Protein AF-A0A9D5S0S7-F1 (afdb_monomer)

pLDDT: mean 71.5, std 26.39, range [20.27, 96.75]

Nearest PDB structures (foldseek):
  1o3x-assembly1_A  TM=6.660E-01  e=2.056E+00  Homo sapiens
  2cmr-assembly1_A  TM=5.530E-01  e=5.970E+00  Human immunodeficiency virus 1
  6xxv-assembly2_F  TM=3.247E-01  e=1.944E+00  Homo sapiens

Sequence (484 aa):
MIEKGNLSEFNKANFRDISECIDPEITAILSKNSNLFPKIYLLLTETTKFYTENFADLQSHIKREKRLVIFETPSRVSMTHEYTIEGANDLSQGFHFLFNTRERLSWLKISLEDKRVSIASRAKVVDFLSCKLGEELNKLSSLLDTSEKDLASRLYDLSDGKPCFVEYNQKEYKGQQSLLLSITFFDSIRNKAKLRNKGWWTPLQEKEITYNYSTISGNANAWVYFKAPANFILSATPNADEGKYEISPSNDDEITSIVITPKGDKLSVDFNIYINVPNALKVWYNMMLYLSYAGVLWGILLVGFKTKVSISDNMIETFNNCSYAIIAALIATRGWLMSEEQVMKKISNRYTTIICILISLIIYLSFACYKSSKTATTTEVVNQEYFICNDTIIDDTHNNVNIFIDDTLDLQDSINPTASCSLQVPIATSQQSPVQGQSDIPSGSVTKDMYLDVNGNQKCSDFGNSECSIFGIKTTVLFASAVQ

Secondary structure (DSSP, 8-state):
-EEEEE----S------GGG-S-HHHHHHHHHHGGG-HHHHHHHHSHHHHHHHHS-HHHHTEEEEEEEEEEEETTEEEEEEEEEEE-GGGSPSEEEEEEEESS--EEEEEEETTEEPPB--HHHHHHHHHHHHTHHHHHHHHHTT--HHHHHHHHHHHSSSEEEEEEE-TTTSTT-SEEEEEEEEEEE-EEEEE-TTS-TT----EEEEEEEEE-SSTT-EEEEEEEPPTT-EEEEEEES-TTSEEEE--SSTTEEEEEE--TTS--EEEEEEEEE--HHHHHHHHHHHHHHHHHHHHHHHHHHHHTTSPPPHHHHHHHHHHHHHHHHHHHHHHHHHGGGTTTSHHHHHHHHHHHHHHHHHHHHHHHHHHHHHHHHTTTSTTS-----------------------------------------------------------------------------------------------------

Mean predicted aligned error: 16.76 Å

Radius of gyration: 38.21 Å; Cα contacts (8 Å, |Δi|>4): 663; chains: 1; bounding box: 104×78×120 Å

Structure (mmCIF, N/CA/C/O backbone):
data_AF-A0A9D5S0S7-F1
#
_entry.id   AF-A0A9D5S0S7-F1
#
loop_
_atom_site.group_PDB
_atom_site.id
_atom_site.type_symbol
_atom_site.label_atom_id
_atom_site.label_alt_id
_atom_site.label_comp_id
_atom_site.label_asym_id
_atom_site.label_entity_id
_atom_site.label_seq_id
_atom_site.pdbx_PDB_ins_code
_atom_site.Cartn_x
_atom_site.Cartn_y
_atom_site.Cartn_z
_atom_site.occupancy
_atom_site.B_iso_or_equiv
_atom_site.auth_seq_id
_atom_site.auth_comp_id
_atom_site.auth_asym_id
_atom_site.auth_atom_id
_atom_site.pdbx_PDB_model_num
ATOM 1 N N . MET A 1 1 ? 15.904 -6.647 -15.724 1.00 59.50 1 MET A N 1
ATOM 2 C CA . MET A 1 1 ? 16.239 -6.688 -14.275 1.00 59.50 1 MET A CA 1
ATOM 3 C C . MET A 1 1 ? 14.937 -6.493 -13.511 1.00 59.50 1 MET A C 1
ATOM 5 O O . MET A 1 1 ? 14.204 -5.609 -13.919 1.00 59.50 1 MET A O 1
ATOM 9 N N . ILE A 1 2 ? 14.622 -7.297 -12.487 1.00 67.31 2 ILE A N 1
ATOM 10 C CA . ILE A 1 2 ? 13.387 -7.110 -11.696 1.00 67.31 2 ILE A CA 1
ATOM 11 C C . ILE A 1 2 ? 13.730 -6.413 -10.378 1.00 67.31 2 ILE A C 1
ATOM 13 O O . ILE A 1 2 ? 14.637 -6.846 -9.659 1.00 67.31 2 ILE A O 1
ATOM 17 N N . GLU A 1 3 ? 13.023 -5.327 -10.085 1.00 71.31 3 GLU A N 1
ATOM 18 C CA . GLU A 1 3 ? 12.978 -4.708 -8.762 1.00 71.31 3 GLU A CA 1
ATOM 19 C C . GLU A 1 3 ? 11.750 -5.233 -8.014 1.00 71.31 3 GLU A C 1
ATOM 21 O O . GLU A 1 3 ? 10.622 -5.057 -8.474 1.00 71.31 3 GLU A O 1
ATOM 26 N N . LYS A 1 4 ? 11.986 -5.893 -6.878 1.00 79.00 4 LYS A N 1
ATOM 27 C CA . LYS A 1 4 ? 10.931 -6.321 -5.963 1.00 79.00 4 LYS A CA 1
ATOM 28 C C . LYS A 1 4 ? 10.600 -5.204 -4.994 1.00 79.00 4 LYS A C 1
ATOM 30 O O . LYS A 1 4 ? 11.515 -4.546 -4.505 1.00 79.00 4 LYS A O 1
ATOM 35 N N . GLY A 1 5 ? 9.327 -5.040 -4.678 1.00 77.31 5 GLY A N 1
ATOM 36 C CA . GLY A 1 5 ? 8.890 -4.215 -3.562 1.00 77.31 5 GLY A CA 1
ATOM 37 C C . GLY A 1 5 ? 7.524 -4.638 -3.048 1.00 77.31 5 GLY A C 1
ATOM 38 O O . GLY A 1 5 ? 6.921 -5.576 -3.562 1.00 77.31 5 GLY A O 1
ATOM 39 N N . ASN A 1 6 ? 7.039 -3.950 -2.025 1.00 81.50 6 ASN A N 1
ATOM 40 C CA . ASN A 1 6 ? 5.738 -4.219 -1.424 1.00 81.50 6 ASN A CA 1
ATOM 41 C C . ASN A 1 6 ? 4.920 -2.935 -1.266 1.00 81.50 6 ASN A C 1
ATOM 43 O O . ASN A 1 6 ? 5.477 -1.843 -1.108 1.00 81.50 6 ASN A O 1
ATOM 47 N N . LEU A 1 7 ? 3.600 -3.091 -1.327 1.00 82.38 7 LEU A N 1
ATOM 48 C CA . LEU A 1 7 ? 2.639 -2.069 -0.918 1.00 82.38 7 LEU A CA 1
ATOM 49 C C . LEU A 1 7 ? 2.382 -2.171 0.590 1.00 82.38 7 LEU A C 1
ATOM 51 O O . LEU A 1 7 ? 2.685 -3.187 1.220 1.00 82.38 7 LEU A O 1
ATOM 55 N N . SER A 1 8 ? 1.856 -1.090 1.154 1.00 75.44 8 SER A N 1
ATOM 56 C CA . SER A 1 8 ? 1.480 -0.973 2.557 1.00 75.44 8 SER A CA 1
ATOM 57 C C . SER A 1 8 ? 0.413 -2.000 2.913 1.00 75.44 8 SER A C 1
ATOM 59 O O . SER A 1 8 ? -0.539 -2.231 2.164 1.00 75.44 8 SER A O 1
ATOM 61 N N . GLU A 1 9 ? 0.550 -2.588 4.094 1.00 75.00 9 GLU A N 1
ATOM 62 C CA . GLU A 1 9 ? -0.414 -3.550 4.611 1.00 75.00 9 GLU A CA 1
ATOM 63 C C . GLU A 1 9 ? -1.603 -2.800 5.218 1.00 75.00 9 GLU A C 1
ATOM 65 O O . GLU A 1 9 ? -1.476 -2.105 6.229 1.00 75.00 9 GLU A O 1
ATOM 70 N N . PHE A 1 10 ? -2.772 -2.923 4.591 1.00 77.88 10 PHE A N 1
ATOM 71 C CA . PHE A 1 10 ? -3.992 -2.278 5.064 1.00 77.88 10 PHE A CA 1
ATOM 72 C C . PHE A 1 10 ? -4.823 -3.260 5.888 1.00 77.88 10 PHE A C 1
ATOM 74 O O . PHE A 1 10 ? -5.217 -4.308 5.385 1.00 77.88 10 PHE A O 1
ATOM 81 N N . ASN A 1 11 ? -5.107 -2.903 7.144 1.00 77.44 11 ASN A N 1
ATOM 82 C CA . ASN A 1 11 ? -5.937 -3.691 8.062 1.00 77.44 11 ASN A CA 1
ATOM 83 C C . ASN A 1 11 ? -5.460 -5.139 8.297 1.00 77.44 11 ASN A C 1
ATOM 85 O O . ASN A 1 11 ? -6.260 -6.022 8.603 1.00 77.44 11 ASN A O 1
ATOM 89 N N . LYS A 1 12 ? -4.153 -5.397 8.180 1.00 78.38 12 LYS A N 1
ATOM 90 C CA . LYS A 1 12 ? -3.603 -6.739 8.379 1.00 78.38 12 LYS A CA 1
ATOM 91 C C . LYS A 1 12 ? -3.699 -7.165 9.846 1.00 78.38 12 LYS A C 1
ATOM 93 O O . LYS A 1 12 ? -3.341 -6.414 10.763 1.00 78.38 12 LYS A O 1
ATOM 98 N N . ALA A 1 13 ? -4.167 -8.391 10.061 1.00 77.19 13 ALA A N 1
ATOM 99 C CA . ALA A 1 13 ? -4.050 -9.070 11.342 1.00 77.19 13 ALA A CA 1
ATOM 100 C C . ALA A 1 13 ? -2.616 -9.584 11.493 1.00 77.19 13 ALA A C 1
ATOM 102 O O . ALA A 1 13 ? -2.104 -10.295 10.631 1.00 77.19 13 ALA A O 1
ATOM 103 N N . ASN A 1 14 ? -1.960 -9.202 12.578 1.00 80.75 14 ASN A N 1
ATOM 104 C CA . ASN A 1 14 ? -0.631 -9.687 12.893 1.00 80.75 14 ASN A CA 1
ATOM 105 C C . ASN A 1 14 ? -0.522 -9.886 14.396 1.00 80.75 14 ASN A C 1
ATOM 107 O O . ASN A 1 14 ? -1.071 -9.102 15.172 1.00 80.75 14 ASN A O 1
ATOM 111 N N . PHE A 1 15 ? 0.189 -10.946 14.752 1.00 87.00 15 PHE A N 1
ATOM 112 C CA . PHE A 1 15 ? 0.494 -11.299 16.119 1.00 87.00 15 PHE A CA 1
ATOM 113 C C . PHE A 1 15 ? 1.856 -10.711 16.483 1.00 87.00 15 PHE A C 1
ATOM 115 O O . PHE A 1 15 ? 2.832 -10.890 15.755 1.00 87.00 15 PHE A O 1
ATOM 122 N N . ARG A 1 16 ? 1.903 -9.995 17.600 1.00 88.75 16 ARG A N 1
ATOM 123 C CA . ARG A 1 16 ? 3.126 -9.531 18.244 1.00 88.75 16 ARG A CA 1
ATOM 124 C C . ARG A 1 16 ? 3.270 -10.262 19.568 1.00 88.75 16 ARG A C 1
ATOM 126 O O . ARG A 1 16 ? 2.303 -10.333 20.327 1.00 88.75 16 ARG A O 1
ATOM 133 N N . ASP A 1 17 ? 4.464 -10.761 19.868 1.00 87.38 17 ASP A N 1
ATOM 134 C CA . ASP A 1 17 ? 4.738 -11.273 21.207 1.00 87.38 17 ASP A CA 1
ATOM 135 C C . ASP A 1 17 ? 4.628 -10.123 22.226 1.00 87.38 17 ASP A C 1
ATOM 137 O O . ASP A 1 17 ? 4.998 -8.973 21.958 1.00 87.38 17 ASP A O 1
ATOM 141 N N . ILE A 1 18 ? 4.099 -10.417 23.412 1.00 88.62 18 ILE A N 1
ATOM 142 C CA . ILE A 1 18 ? 3.978 -9.423 24.480 1.00 88.62 18 ILE A CA 1
ATOM 143 C C . ILE A 1 18 ? 5.349 -8.900 24.930 1.00 88.62 18 ILE A C 1
ATOM 145 O O . ILE A 1 18 ? 5.451 -7.748 25.338 1.00 88.62 18 ILE A O 1
ATOM 149 N N . SER A 1 19 ? 6.402 -9.712 24.805 1.00 86.81 19 SER A N 1
ATOM 150 C CA . SER A 1 19 ? 7.788 -9.340 25.115 1.00 86.81 19 SER A CA 1
ATOM 151 C C . SER A 1 19 ? 8.357 -8.246 24.208 1.00 86.81 19 SER A C 1
ATOM 153 O O . SER A 1 19 ? 9.291 -7.555 24.606 1.00 86.81 19 SER A O 1
ATOM 155 N N . GLU A 1 20 ? 7.778 -8.034 23.024 1.00 85.50 20 GLU A N 1
ATOM 156 C CA . GLU A 1 20 ? 8.145 -6.935 22.123 1.00 85.50 20 GLU A CA 1
ATOM 157 C C . GLU A 1 20 ? 7.491 -5.600 22.525 1.00 85.50 20 GLU A C 1
ATOM 159 O O . GLU A 1 20 ? 7.735 -4.562 21.906 1.00 85.50 20 GLU A O 1
ATOM 164 N N . CYS A 1 21 ? 6.633 -5.597 23.551 1.00 85.19 21 CYS A N 1
ATOM 165 C CA . CYS A 1 21 ? 6.070 -4.371 24.092 1.00 85.19 21 CYS A CA 1
ATOM 166 C C . CYS A 1 21 ? 7.159 -3.553 24.796 1.00 85.19 21 CYS A C 1
ATOM 168 O O . CYS A 1 21 ? 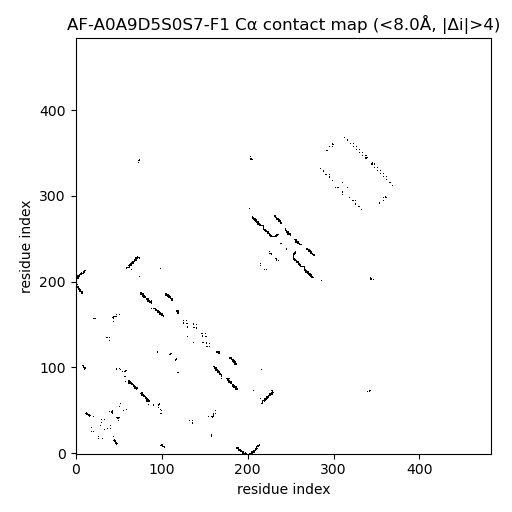7.868 -4.046 25.668 1.00 85.19 21 CYS A O 1
ATOM 170 N N . ILE A 1 22 ? 7.256 -2.268 24.446 1.00 87.19 22 ILE A N 1
ATOM 171 C CA . ILE A 1 22 ? 8.286 -1.349 24.965 1.00 87.19 22 ILE A CA 1
ATOM 172 C C . ILE A 1 22 ? 8.117 -1.095 26.475 1.00 87.19 22 ILE A C 1
ATOM 174 O O . ILE A 1 22 ? 9.035 -0.618 27.134 1.00 87.19 22 ILE A O 1
ATOM 178 N N . ASP A 1 23 ? 6.954 -1.425 27.035 1.00 89.12 23 ASP A N 1
ATOM 179 C CA . ASP A 1 23 ? 6.603 -1.144 28.418 1.00 89.12 23 ASP A CA 1
ATOM 180 C C . ASP A 1 23 ? 6.922 -2.313 29.368 1.00 89.12 23 ASP A C 1
ATOM 182 O O . ASP A 1 23 ? 6.175 -3.299 29.397 1.00 89.12 23 ASP A O 1
ATOM 186 N N . PRO A 1 24 ? 7.999 -2.240 30.172 1.00 88.25 24 PRO A N 1
ATOM 187 C CA . PRO A 1 24 ? 8.446 -3.374 30.975 1.00 88.25 24 PRO A CA 1
ATOM 188 C C . PRO A 1 24 ? 7.495 -3.701 32.134 1.00 88.25 24 PRO A C 1
ATOM 190 O O . PRO A 1 24 ? 7.369 -4.868 32.500 1.00 88.25 24 PRO A O 1
ATOM 193 N N . GLU A 1 25 ? 6.803 -2.707 32.697 1.00 91.44 25 GLU A N 1
ATOM 194 C CA . GLU A 1 25 ? 5.888 -2.897 33.830 1.00 91.44 25 GLU A CA 1
ATOM 195 C C . GLU A 1 25 ? 4.637 -3.657 33.391 1.00 91.44 25 GLU A C 1
ATOM 197 O O . GLU A 1 25 ? 4.288 -4.692 33.965 1.00 91.44 25 GLU A O 1
ATOM 202 N N . ILE A 1 26 ? 4.001 -3.183 32.315 1.00 90.94 26 ILE A N 1
ATOM 203 C CA . ILE A 1 26 ? 2.818 -3.828 31.740 1.00 90.94 26 ILE A CA 1
ATOM 204 C C . ILE A 1 26 ? 3.185 -5.232 31.244 1.00 90.94 26 ILE A C 1
ATOM 206 O O . ILE A 1 26 ? 2.457 -6.192 31.500 1.00 90.94 26 ILE A O 1
ATOM 210 N N . THR A 1 27 ? 4.348 -5.385 30.606 1.00 90.81 27 THR A N 1
ATOM 211 C CA . THR A 1 27 ? 4.829 -6.684 30.112 1.00 90.81 27 THR A CA 1
ATOM 212 C C . THR A 1 27 ? 5.068 -7.679 31.249 1.00 90.81 27 THR A C 1
ATOM 214 O O . THR A 1 27 ? 4.672 -8.843 31.146 1.00 90.81 27 THR A O 1
ATOM 217 N N . ALA A 1 28 ? 5.660 -7.247 32.366 1.00 90.69 28 ALA A N 1
ATOM 218 C CA . ALA A 1 28 ? 5.905 -8.110 33.521 1.00 90.69 28 ALA A CA 1
ATOM 219 C C . ALA A 1 28 ? 4.604 -8.617 34.168 1.00 90.69 28 ALA A C 1
ATOM 221 O O . ALA A 1 28 ? 4.539 -9.772 34.597 1.00 90.69 28 ALA A O 1
ATOM 222 N N . ILE A 1 29 ? 3.561 -7.782 34.215 1.00 90.69 29 ILE A N 1
ATOM 223 C CA . ILE A 1 29 ? 2.251 -8.168 34.756 1.00 90.69 29 ILE A CA 1
ATOM 224 C C . ILE A 1 29 ? 1.528 -9.109 33.788 1.00 90.69 29 ILE A C 1
ATOM 226 O O . ILE A 1 29 ? 1.066 -10.174 34.204 1.00 90.69 29 ILE A O 1
ATOM 230 N N . LEU A 1 30 ? 1.452 -8.748 32.504 1.00 90.75 30 LEU A N 1
ATOM 231 C CA . LEU A 1 30 ? 0.695 -9.499 31.500 1.00 90.75 30 LEU A CA 1
ATOM 232 C C . LEU A 1 30 ? 1.333 -10.846 31.148 1.00 90.75 30 LEU A C 1
ATOM 234 O O . LEU A 1 30 ? 0.608 -11.805 30.900 1.00 90.75 30 LEU A O 1
ATOM 238 N N . SER A 1 31 ? 2.663 -10.960 31.178 1.00 87.19 31 SER A N 1
ATOM 239 C CA . SER A 1 31 ? 3.357 -12.238 30.943 1.00 87.19 31 SER A CA 1
ATOM 240 C C . SER A 1 31 ? 3.046 -13.295 32.007 1.00 87.19 31 SER A C 1
ATOM 242 O O . SER A 1 31 ? 3.026 -14.484 31.701 1.00 87.19 31 SER A O 1
ATOM 244 N N . LYS A 1 32 ? 2.765 -12.879 33.249 1.00 84.88 32 LYS A N 1
ATOM 245 C 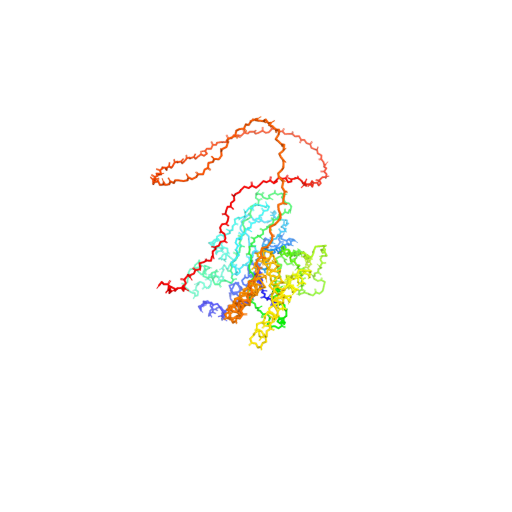CA . LYS A 1 32 ? 2.418 -13.782 34.360 1.00 84.88 32 LYS A CA 1
ATOM 246 C C . LYS A 1 32 ? 0.912 -13.985 34.532 1.00 84.88 32 LYS A C 1
ATOM 248 O O . LYS A 1 32 ? 0.503 -14.989 35.103 1.00 84.88 32 LYS A O 1
ATOM 253 N N . ASN A 1 33 ? 0.101 -13.039 34.053 1.00 85.62 33 ASN A N 1
ATOM 254 C CA . ASN A 1 33 ? -1.331 -12.958 34.346 1.00 85.62 33 ASN A CA 1
ATOM 255 C C . ASN A 1 33 ? -2.202 -12.760 33.094 1.00 85.62 33 ASN A C 1
ATOM 257 O O . ASN A 1 33 ? -3.264 -12.147 33.186 1.00 85.62 33 ASN A O 1
ATOM 261 N N . SER A 1 34 ? -1.791 -13.257 31.925 1.00 82.06 34 SER A N 1
ATOM 262 C CA . SER A 1 34 ? -2.510 -13.045 30.655 1.00 82.06 34 SER A CA 1
ATOM 263 C C . SER A 1 34 ? -3.999 -13.415 30.729 1.00 82.06 34 SER A C 1
ATOM 265 O O . SER A 1 34 ? -4.845 -12.681 30.226 1.00 82.06 34 SER A O 1
ATOM 267 N N . ASN A 1 35 ? -4.337 -14.489 31.449 1.00 87.62 35 ASN A N 1
ATOM 268 C CA . ASN A 1 35 ? -5.717 -14.948 31.646 1.00 87.62 35 ASN A CA 1
ATOM 269 C C . ASN A 1 35 ? -6.596 -13.975 32.454 1.00 87.62 35 ASN A C 1
ATOM 271 O O . ASN A 1 35 ? -7.818 -14.036 32.350 1.00 87.62 35 ASN A O 1
ATOM 275 N N . LEU A 1 36 ? -6.000 -13.099 33.272 1.00 89.81 36 LEU A N 1
ATOM 276 C CA . LEU A 1 36 ? -6.729 -12.087 34.048 1.00 89.81 36 LEU A CA 1
ATOM 277 C C . LEU A 1 36 ? -7.018 -10.819 33.235 1.00 89.81 36 LEU A C 1
ATOM 279 O O . LEU A 1 36 ? -7.880 -10.035 33.629 1.00 89.81 36 LEU A O 1
ATOM 283 N N . PHE A 1 37 ? -6.316 -10.633 32.115 1.00 93.81 37 PHE A N 1
ATOM 284 C CA . PHE A 1 37 ? -6.395 -9.446 31.265 1.00 93.81 37 PHE A CA 1
ATOM 285 C C . PHE A 1 37 ? -6.551 -9.810 29.777 1.00 93.81 37 PHE A C 1
ATOM 287 O O . PHE A 1 37 ? -5.744 -9.367 28.953 1.00 93.81 37 PHE A O 1
ATOM 294 N N . PRO A 1 38 ? -7.535 -10.648 29.395 1.00 93.94 38 PRO A N 1
ATOM 295 C CA . PRO A 1 38 ? -7.631 -11.166 28.034 1.00 93.94 38 PRO A CA 1
ATOM 296 C C . PRO A 1 38 ? -7.827 -10.065 26.985 1.00 93.94 38 PRO A C 1
ATOM 298 O O . PRO A 1 38 ? -7.241 -10.151 25.905 1.00 93.94 38 PRO A O 1
ATOM 301 N N . LYS A 1 39 ? -8.594 -9.005 27.276 1.00 95.12 39 LYS A N 1
ATOM 302 C CA . LYS A 1 39 ? -8.806 -7.901 26.328 1.00 95.12 39 LYS A CA 1
ATOM 303 C C . LYS A 1 39 ? -7.573 -7.020 26.192 1.00 95.12 39 LYS A C 1
ATOM 305 O O . LYS A 1 39 ? -7.226 -6.652 25.072 1.00 95.12 39 LYS A O 1
ATOM 310 N N . ILE A 1 40 ? -6.909 -6.682 27.299 1.00 95.06 40 ILE A N 1
ATOM 311 C CA . ILE A 1 40 ? -5.670 -5.885 27.259 1.00 95.06 40 ILE A CA 1
ATOM 312 C C . ILE A 1 40 ? -4.558 -6.678 26.567 1.00 95.06 40 ILE A C 1
ATOM 314 O O . ILE A 1 40 ? -3.833 -6.134 25.734 1.00 95.06 40 ILE A O 1
ATOM 318 N N . TYR A 1 41 ? -4.452 -7.974 26.857 1.00 94.50 41 TYR A N 1
ATOM 319 C CA . TYR A 1 41 ? -3.506 -8.859 26.191 1.00 94.50 41 TYR A CA 1
ATOM 320 C C . TYR A 1 41 ? -3.767 -8.902 24.682 1.00 94.50 41 TYR A C 1
ATOM 322 O O . TYR A 1 41 ? -2.843 -8.686 23.898 1.00 94.50 41 TYR A O 1
ATOM 330 N N . LEU A 1 42 ? -5.025 -9.084 24.261 1.00 93.94 42 LEU A N 1
ATOM 331 C CA . LEU A 1 42 ? -5.407 -9.074 22.847 1.00 93.94 42 LEU A CA 1
ATOM 332 C C . LEU A 1 42 ? -5.135 -7.718 22.180 1.00 93.94 42 LEU A C 1
ATOM 334 O O . LEU A 1 42 ? -4.643 -7.681 21.057 1.00 93.94 42 LEU A O 1
ATOM 338 N N . LEU A 1 43 ? -5.396 -6.601 22.865 1.00 95.19 43 LEU A N 1
ATOM 339 C CA . LEU A 1 43 ? -5.087 -5.258 22.368 1.00 95.19 43 LEU A CA 1
ATOM 340 C C . LEU A 1 43 ? -3.595 -5.089 22.055 1.00 95.19 43 LEU A C 1
ATOM 342 O O . LEU A 1 43 ? -3.264 -4.443 21.063 1.00 95.19 43 LEU A O 1
ATOM 346 N N . LEU A 1 44 ? -2.704 -5.634 22.885 1.00 94.00 44 LEU A N 1
ATOM 347 C CA . LEU A 1 44 ? -1.254 -5.451 22.748 1.00 94.00 44 LEU A CA 1
ATOM 348 C C . LEU A 1 44 ? -0.568 -6.504 21.868 1.00 94.00 44 LEU A C 1
ATOM 350 O O . LEU A 1 44 ? 0.534 -6.246 21.384 1.00 94.00 44 LEU A O 1
ATOM 354 N N . THR A 1 45 ? -1.199 -7.661 21.659 1.00 92.38 45 THR A N 1
ATOM 355 C CA . THR A 1 45 ? -0.650 -8.766 20.852 1.00 92.38 45 THR A CA 1
ATOM 356 C C . THR A 1 45 ? -1.294 -8.869 19.470 1.00 92.38 45 THR A C 1
ATOM 358 O O . THR A 1 45 ? -0.592 -9.065 18.485 1.00 92.38 45 THR A O 1
ATOM 361 N N . GLU A 1 46 ? -2.609 -8.666 19.353 1.00 92.88 46 GLU A N 1
ATOM 362 C CA . GLU A 1 46 ? -3.361 -8.705 18.092 1.00 92.88 46 GLU A CA 1
ATOM 363 C C . GLU A 1 46 ? -4.295 -7.481 17.967 1.00 92.88 46 GLU A C 1
ATOM 365 O O . GLU A 1 46 ? -5.515 -7.601 17.841 1.00 92.88 46 GLU A O 1
ATOM 370 N N . THR A 1 47 ? -3.734 -6.267 17.977 1.00 92.75 47 THR A N 1
ATOM 371 C CA . THR A 1 47 ? -4.490 -4.995 18.008 1.00 92.75 47 THR A CA 1
ATOM 372 C C . THR A 1 47 ? -5.613 -4.902 16.964 1.00 92.75 47 THR A C 1
ATOM 374 O O . THR A 1 47 ? -6.741 -4.527 17.286 1.00 92.75 47 THR A O 1
ATOM 377 N N . THR A 1 48 ? -5.346 -5.272 15.706 1.00 91.00 48 THR A N 1
ATOM 378 C CA . THR A 1 48 ? -6.359 -5.244 14.632 1.00 91.00 48 THR A CA 1
ATOM 379 C C . THR A 1 48 ? -7.539 -6.169 14.943 1.00 91.00 48 THR A C 1
ATOM 381 O O . THR A 1 48 ? -8.693 -5.804 14.707 1.00 91.00 48 THR A O 1
ATOM 384 N N . LYS A 1 49 ? -7.265 -7.350 15.507 1.00 90.69 49 LYS A N 1
ATOM 385 C CA . LYS A 1 49 ? -8.283 -8.324 15.904 1.00 90.69 49 LYS A CA 1
ATOM 386 C C . LYS A 1 49 ? -9.085 -7.821 17.096 1.00 90.69 49 LYS A C 1
ATOM 388 O O . LYS A 1 49 ? -10.308 -7.858 17.028 1.00 90.69 49 LYS A O 1
ATOM 393 N N . PHE A 1 50 ? -8.424 -7.244 18.105 1.00 94.25 50 PHE A N 1
ATOM 394 C CA . PHE A 1 50 ? -9.101 -6.589 19.225 1.00 94.25 50 PHE A CA 1
ATOM 395 C C . PHE A 1 50 ? -10.151 -5.589 18.732 1.00 94.25 50 PHE A C 1
ATOM 397 O O . PHE A 1 50 ? -11.317 -5.702 19.110 1.00 94.25 50 PHE A O 1
ATOM 404 N N . TYR A 1 51 ? -9.775 -4.648 17.857 1.00 93.75 51 TYR A N 1
ATOM 405 C CA . TYR A 1 51 ? -10.726 -3.647 17.371 1.00 93.75 51 TYR A CA 1
ATOM 406 C C . TYR A 1 51 ? -11.839 -4.260 16.517 1.00 93.75 51 TYR A C 1
ATOM 408 O O . TYR A 1 51 ? -13.004 -3.913 16.688 1.00 93.75 51 TYR A O 1
ATOM 416 N N . THR A 1 52 ? -11.491 -5.213 15.654 1.00 89.56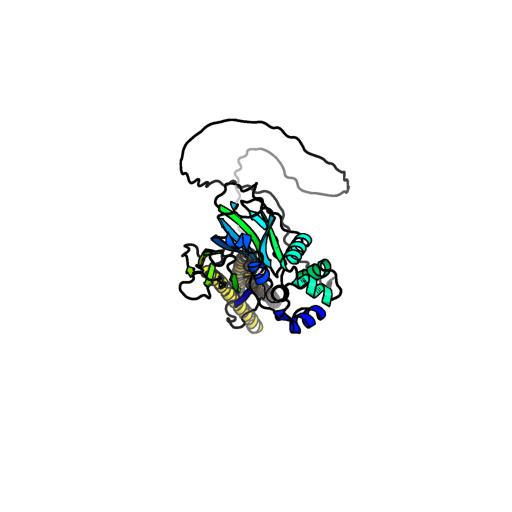 52 THR A N 1
ATOM 417 C CA . THR A 1 52 ? -12.450 -5.906 14.785 1.00 89.56 52 THR A CA 1
ATOM 418 C C . THR A 1 52 ? -13.492 -6.700 15.576 1.00 89.56 52 THR A C 1
ATOM 420 O O . THR A 1 52 ? -14.649 -6.729 15.186 1.00 89.56 52 THR A O 1
ATOM 423 N N . GLU A 1 53 ? -13.113 -7.339 16.684 1.00 90.81 53 GLU A N 1
ATOM 424 C CA . GLU A 1 53 ? -14.035 -8.131 17.512 1.00 90.81 53 GLU A CA 1
ATOM 425 C C . GLU A 1 53 ? -14.852 -7.261 18.470 1.00 90.81 53 GLU A C 1
ATOM 427 O O . GLU A 1 53 ? -16.015 -7.547 18.749 1.00 90.81 53 GLU A O 1
ATOM 432 N N . ASN A 1 54 ? -14.258 -6.183 18.985 1.00 93.38 54 ASN A N 1
ATOM 433 C CA . ASN A 1 54 ? -14.877 -5.380 20.034 1.00 93.38 54 ASN A CA 1
ATOM 434 C C . ASN A 1 54 ? -15.690 -4.186 19.514 1.00 93.38 54 ASN A C 1
ATOM 436 O O . ASN A 1 54 ? -16.516 -3.672 20.275 1.00 93.38 54 ASN A O 1
ATOM 440 N N . PHE A 1 55 ? -15.470 -3.773 18.261 1.00 93.56 55 PHE A N 1
ATOM 441 C CA . PHE A 1 55 ? -16.105 -2.627 17.599 1.00 93.56 55 PHE A CA 1
ATOM 442 C C . PHE A 1 55 ? -16.569 -2.992 16.171 1.00 93.56 55 PHE A C 1
ATOM 444 O O . PHE A 1 55 ? -16.315 -2.270 15.210 1.00 93.56 55 PHE A O 1
ATOM 451 N N . ALA A 1 56 ? -17.229 -4.143 16.016 1.00 89.25 56 ALA A N 1
ATOM 452 C CA . ALA A 1 56 ? -17.596 -4.721 14.717 1.00 89.25 56 ALA A CA 1
ATOM 453 C C . ALA A 1 56 ? -18.815 -4.072 14.026 1.00 89.25 56 ALA A C 1
ATOM 455 O O . ALA A 1 56 ? -19.181 -4.493 12.926 1.00 89.25 56 ALA A O 1
ATOM 456 N N . ASP A 1 57 ? -19.461 -3.088 14.661 1.00 90.94 57 ASP A N 1
ATOM 457 C CA . ASP A 1 57 ? -20.797 -2.603 14.288 1.00 90.94 57 ASP A CA 1
ATOM 458 C C . ASP A 1 57 ? -20.877 -2.213 12.807 1.00 90.94 57 ASP A C 1
ATOM 460 O O . ASP A 1 57 ? -21.654 -2.799 12.053 1.00 90.94 57 ASP A O 1
ATOM 464 N N . LEU A 1 58 ? -20.002 -1.320 12.339 1.00 90.88 58 LEU A N 1
ATOM 465 C CA . LEU A 1 58 ? -19.958 -0.912 10.931 1.00 90.88 58 LEU A CA 1
ATOM 466 C C . LEU A 1 58 ? -19.568 -2.057 9.990 1.00 90.88 58 LEU A C 1
ATOM 468 O O . LEU A 1 58 ? -20.157 -2.208 8.922 1.00 90.88 58 LEU A O 1
ATOM 472 N N . GLN A 1 59 ? -18.604 -2.887 10.385 1.00 88.94 59 GLN A N 1
ATOM 473 C CA . GLN A 1 59 ? -18.095 -3.965 9.535 1.00 88.94 59 GLN A CA 1
ATOM 474 C C . GLN A 1 59 ? -19.155 -5.033 9.252 1.00 88.94 59 GLN A C 1
ATOM 476 O O . GLN A 1 59 ? -19.210 -5.562 8.144 1.00 88.94 59 GLN A O 1
ATOM 481 N N . SER A 1 60 ? -20.045 -5.301 10.212 1.00 88.31 60 SER A N 1
ATOM 482 C CA . SER A 1 60 ? -21.155 -6.252 10.044 1.00 88.31 60 SER A CA 1
ATOM 483 C C . SER A 1 60 ? -22.168 -5.843 8.958 1.00 88.31 60 SER A C 1
ATOM 485 O O . SER A 1 60 ? -22.842 -6.699 8.371 1.00 88.31 60 SER A O 1
ATOM 487 N N . HIS A 1 61 ? -22.221 -4.548 8.631 1.00 89.88 61 HIS A N 1
ATOM 488 C CA . HIS A 1 61 ? -23.096 -3.976 7.607 1.00 89.88 61 HIS A CA 1
ATOM 489 C C . HIS A 1 61 ? -22.431 -3.901 6.221 1.00 89.88 61 HIS A C 1
ATOM 491 O O . HIS A 1 61 ? -23.111 -3.649 5.227 1.00 89.88 61 HIS A O 1
ATOM 497 N N . ILE A 1 62 ? -21.121 -4.154 6.114 1.00 90.00 62 ILE A N 1
ATOM 498 C CA . ILE A 1 62 ? -20.406 -4.175 4.831 1.00 90.00 62 ILE A CA 1
ATOM 499 C C . ILE A 1 62 ? -20.714 -5.487 4.101 1.00 90.00 62 ILE A C 1
ATOM 501 O O . ILE A 1 62 ? -20.360 -6.574 4.569 1.00 90.00 62 ILE A O 1
ATOM 505 N N . LYS A 1 63 ? -21.356 -5.383 2.932 1.00 88.56 63 LYS A N 1
ATOM 506 C CA . LYS A 1 63 ? -21.743 -6.536 2.094 1.00 88.56 63 LYS A CA 1
ATOM 507 C C . LYS A 1 63 ? -20.873 -6.724 0.860 1.00 88.56 63 LYS A C 1
ATOM 509 O O . LYS A 1 63 ? -20.753 -7.841 0.359 1.00 88.56 63 LYS A O 1
ATOM 514 N N . ARG A 1 64 ? -20.281 -5.641 0.358 1.00 89.19 64 ARG A N 1
ATOM 515 C CA . ARG A 1 64 ? -19.417 -5.649 -0.827 1.00 89.19 64 ARG A CA 1
ATOM 516 C C . ARG A 1 64 ? -18.187 -4.802 -0.566 1.00 89.19 64 ARG A C 1
ATOM 518 O O . ARG A 1 64 ? -18.303 -3.715 -0.001 1.00 89.19 64 ARG A O 1
ATOM 525 N N . GLU A 1 65 ? -17.040 -5.291 -1.014 1.00 91.25 65 GLU A N 1
ATOM 526 C CA . GLU A 1 65 ? -15.786 -4.548 -1.017 1.00 91.25 65 GLU A CA 1
ATOM 527 C C . GLU A 1 65 ? -15.287 -4.368 -2.445 1.00 91.25 65 GLU A C 1
ATOM 529 O O . GLU A 1 65 ? -15.384 -5.264 -3.280 1.00 91.25 65 GLU A O 1
ATOM 534 N N . LYS A 1 66 ? -14.685 -3.223 -2.728 1.00 92.38 66 LYS A N 1
ATOM 535 C CA . LYS A 1 66 ? -13.970 -2.997 -3.973 1.00 92.38 66 LYS A CA 1
ATOM 536 C C . LYS A 1 66 ? -12.654 -2.290 -3.687 1.00 92.38 66 LYS A C 1
ATOM 538 O O . LYS A 1 66 ? -12.586 -1.353 -2.900 1.00 92.38 66 LYS A O 1
ATOM 543 N N . ARG A 1 67 ? -11.576 -2.774 -4.291 1.00 92.38 67 ARG A N 1
ATOM 544 C CA . ARG A 1 67 ? -10.223 -2.234 -4.173 1.00 92.38 67 ARG A CA 1
ATOM 545 C C . ARG A 1 67 ? -9.778 -1.804 -5.553 1.00 92.38 67 ARG A C 1
ATOM 547 O O . ARG A 1 67 ? -9.703 -2.630 -6.454 1.00 92.38 67 ARG A O 1
ATOM 554 N N . LEU A 1 68 ? -9.480 -0.525 -5.712 1.00 93.69 68 LEU A N 1
ATOM 555 C CA . LEU A 1 68 ? -8.869 0.015 -6.913 1.00 93.69 68 LEU A CA 1
ATOM 556 C C . LEU A 1 68 ? -7.426 0.383 -6.591 1.00 93.69 68 LEU A C 1
ATOM 558 O O . LEU A 1 68 ? -7.162 1.213 -5.723 1.00 93.69 68 LEU A O 1
ATOM 562 N N . VAL A 1 69 ? -6.506 -0.249 -7.304 1.00 94.00 69 VAL A N 1
ATOM 563 C CA . VAL A 1 69 ? -5.061 -0.100 -7.175 1.00 94.00 69 VAL A CA 1
ATOM 564 C C . VAL A 1 69 ? -4.557 0.476 -8.495 1.00 94.00 69 VAL A C 1
ATOM 566 O O . VAL A 1 69 ? -4.322 -0.249 -9.463 1.00 94.00 69 VAL A O 1
ATOM 569 N N . ILE A 1 70 ? -4.462 1.804 -8.564 1.00 93.44 70 ILE A N 1
ATOM 570 C CA . ILE A 1 70 ? -4.152 2.528 -9.803 1.00 93.44 70 ILE A CA 1
ATOM 571 C C . ILE A 1 70 ? -2.742 3.097 -9.711 1.00 93.44 70 ILE A C 1
ATOM 573 O O . ILE A 1 70 ? -2.466 3.984 -8.902 1.00 93.44 70 ILE A O 1
ATOM 577 N N . PHE A 1 71 ? -1.832 2.597 -10.539 1.00 89.88 71 PHE A N 1
ATOM 578 C CA . PHE A 1 71 ? -0.456 3.074 -10.568 1.00 89.88 71 PHE A CA 1
ATOM 579 C C . PHE A 1 71 ? -0.367 4.404 -11.327 1.00 89.88 71 PHE A C 1
ATOM 581 O O . PHE A 1 71 ? -0.578 4.455 -12.532 1.00 89.88 71 PHE A O 1
ATOM 588 N N . GLU A 1 72 ? -0.011 5.489 -10.633 1.00 85.75 72 GLU A N 1
ATOM 589 C CA . GLU A 1 72 ? 0.334 6.767 -11.284 1.00 85.75 72 GLU A CA 1
ATOM 590 C C . GLU A 1 72 ? 1.723 6.687 -11.917 1.00 85.75 72 GLU A C 1
ATOM 592 O O . GLU A 1 72 ? 1.996 7.232 -12.980 1.00 85.75 72 GLU A O 1
ATOM 597 N N . THR A 1 73 ? 2.623 5.989 -11.229 1.00 81.25 73 THR A N 1
ATOM 598 C CA . THR A 1 73 ? 3.945 5.635 -11.728 1.00 81.25 73 THR A CA 1
ATOM 599 C C . THR A 1 73 ? 4.249 4.213 -11.284 1.00 81.25 73 THR A C 1
ATOM 601 O O . THR A 1 73 ? 3.650 3.719 -10.325 1.00 81.25 73 THR A O 1
ATOM 604 N N . PRO A 1 74 ? 5.276 3.567 -11.846 1.00 76.38 74 PRO A N 1
ATOM 605 C CA . PRO A 1 74 ? 5.697 2.267 -11.353 1.00 76.38 74 PRO A CA 1
ATOM 606 C C . PRO A 1 74 ? 6.164 2.251 -9.886 1.00 76.38 74 PRO A C 1
ATOM 608 O O . PRO A 1 74 ? 6.521 1.186 -9.408 1.00 76.38 74 PRO A O 1
ATOM 611 N N . SER A 1 75 ? 6.284 3.377 -9.164 1.00 78.31 75 SER A N 1
ATOM 612 C CA . SER A 1 75 ? 6.589 3.380 -7.715 1.00 78.31 75 SER A CA 1
ATOM 613 C C . SER A 1 75 ? 5.510 3.991 -6.830 1.00 78.31 75 SER A C 1
ATOM 615 O O . SER A 1 75 ? 5.664 3.933 -5.611 1.00 78.31 75 SER A O 1
ATOM 617 N N . ARG A 1 76 ? 4.482 4.610 -7.409 1.00 85.75 76 ARG A N 1
ATOM 618 C CA . ARG A 1 76 ? 3.465 5.364 -6.678 1.00 85.75 76 ARG A CA 1
ATOM 619 C C . ARG A 1 76 ? 2.093 4.922 -7.144 1.00 85.75 76 ARG A C 1
ATOM 621 O O . ARG A 1 76 ? 1.825 4.900 -8.343 1.00 85.75 76 ARG A O 1
ATOM 628 N N . VAL A 1 77 ? 1.240 4.611 -6.183 1.00 90.75 77 VAL A N 1
ATOM 629 C CA . VAL A 1 77 ? -0.080 4.047 -6.424 1.00 90.75 77 VAL A CA 1
ATOM 630 C C . VAL A 1 77 ? -1.136 4.853 -5.679 1.00 90.75 77 VAL A C 1
ATOM 632 O O . VAL A 1 77 ? -0.927 5.287 -4.545 1.00 90.75 77 VAL A O 1
ATOM 635 N N . SER A 1 78 ? -2.258 5.081 -6.347 1.00 94.00 78 SER A N 1
ATOM 636 C CA . SER A 1 78 ? -3.492 5.553 -5.742 1.00 94.00 78 SER A CA 1
ATOM 637 C C . SER A 1 78 ? -4.314 4.335 -5.340 1.00 94.00 78 SER A C 1
ATOM 639 O O . SER A 1 78 ? -4.692 3.524 -6.188 1.00 94.00 78 SER A O 1
ATOM 641 N N . MET A 1 79 ? -4.544 4.195 -4.040 1.00 93.50 79 MET A N 1
ATOM 642 C CA . MET A 1 79 ? -5.372 3.148 -3.462 1.00 93.50 79 MET A CA 1
ATOM 643 C C . MET A 1 79 ? -6.744 3.724 -3.166 1.00 93.50 79 MET A C 1
ATOM 645 O O . MET A 1 79 ? -6.845 4.719 -2.450 1.00 93.50 79 MET A O 1
ATOM 649 N N . THR A 1 80 ? -7.792 3.094 -3.686 1.00 95.00 80 THR A N 1
ATOM 650 C CA . THR A 1 80 ? -9.176 3.399 -3.319 1.00 95.00 80 THR A CA 1
ATOM 651 C C . THR A 1 80 ? -9.864 2.140 -2.820 1.00 95.00 80 THR A C 1
ATOM 653 O O . THR A 1 80 ? -9.882 1.118 -3.501 1.00 95.00 80 THR A O 1
ATOM 656 N N . HIS A 1 81 ? -10.403 2.198 -1.609 1.00 93.75 81 HIS A N 1
ATOM 657 C CA . HIS A 1 81 ? -11.163 1.126 -0.987 1.00 93.75 81 HIS A CA 1
ATOM 658 C C . HIS A 1 81 ? -12.613 1.569 -0.851 1.00 93.75 81 HIS A C 1
ATOM 660 O O . HIS A 1 81 ? -12.898 2.526 -0.141 1.00 93.75 81 HIS A O 1
ATOM 666 N N . GLU A 1 82 ? -13.510 0.866 -1.516 1.00 94.81 82 GLU A N 1
ATOM 667 C CA . GLU A 1 82 ? -14.941 1.122 -1.516 1.00 94.81 82 GLU A CA 1
ATOM 668 C C . GLU A 1 82 ? -15.655 0.004 -0.759 1.00 94.81 82 GLU A C 1
ATOM 670 O O . GLU A 1 82 ? -15.367 -1.179 -0.953 1.00 94.81 82 GLU A O 1
ATOM 675 N N . TYR A 1 83 ? -16.603 0.380 0.089 1.00 93.75 83 TYR A N 1
ATOM 676 C CA . TYR A 1 83 ? -17.434 -0.534 0.857 1.00 93.75 83 TYR A CA 1
ATOM 677 C C . TYR A 1 83 ? -18.892 -0.159 0.654 1.00 93.75 83 TYR A C 1
ATOM 679 O O . TYR A 1 83 ? -19.285 0.982 0.900 1.00 93.75 83 TYR A O 1
ATOM 687 N N . THR A 1 84 ? -19.700 -1.127 0.234 1.00 93.62 84 THR A N 1
ATOM 688 C CA . THR A 1 84 ? -21.154 -0.970 0.225 1.00 93.62 84 THR A CA 1
ATOM 689 C C . THR A 1 84 ? -21.703 -1.425 1.568 1.00 93.62 84 THR A C 1
ATOM 691 O O . THR A 1 84 ? -21.618 -2.608 1.916 1.00 93.62 84 THR A O 1
ATOM 694 N N . ILE A 1 85 ? -22.256 -0.473 2.311 1.00 91.75 85 ILE A N 1
ATOM 695 C CA . ILE A 1 85 ? -22.916 -0.670 3.596 1.00 91.75 85 ILE A CA 1
ATOM 696 C C . ILE A 1 85 ? -24.407 -0.852 3.319 1.00 91.75 85 ILE A C 1
ATOM 698 O O . ILE A 1 85 ? -25.042 0.035 2.755 1.00 91.75 85 ILE A O 1
ATOM 702 N N . GLU A 1 86 ? -24.976 -1.983 3.719 1.00 90.12 86 GLU A N 1
ATOM 703 C CA . GLU A 1 86 ? -26.415 -2.253 3.620 1.00 90.12 86 GLU A CA 1
ATOM 704 C C . GLU A 1 86 ? -27.013 -2.366 5.026 1.00 90.12 86 GLU A C 1
ATOM 706 O O . GLU A 1 86 ? -26.357 -2.844 5.950 1.00 90.12 86 GLU A O 1
ATOM 711 N N . GLY A 1 87 ? -28.258 -1.914 5.205 1.00 84.25 87 GLY A N 1
ATOM 712 C CA . GLY A 1 87 ? -28.909 -1.921 6.524 1.00 84.25 87 GLY A CA 1
ATOM 713 C C . GLY A 1 87 ? -28.420 -0.817 7.468 1.00 84.25 87 GLY A C 1
ATOM 714 O O . GLY A 1 87 ? -28.587 -0.915 8.676 1.00 84.25 87 GLY A O 1
ATOM 715 N N . ALA A 1 88 ? -27.845 0.267 6.941 1.00 79.00 88 ALA A N 1
ATOM 716 C CA . ALA A 1 88 ? -27.255 1.332 7.755 1.00 79.00 88 ALA A CA 1
ATOM 717 C C . ALA A 1 88 ? -28.242 2.055 8.698 1.00 79.00 88 ALA A C 1
ATOM 719 O O . ALA A 1 88 ? -27.824 2.797 9.585 1.00 79.00 88 ALA A O 1
ATOM 720 N N . ASN A 1 89 ? -29.553 1.848 8.546 1.00 79.31 89 ASN A N 1
ATOM 721 C CA . ASN A 1 89 ? -30.548 2.379 9.480 1.00 79.31 89 ASN A CA 1
ATOM 722 C C . ASN A 1 89 ? -30.392 1.810 10.902 1.00 79.31 89 ASN A C 1
ATOM 724 O O . ASN A 1 89 ? -30.780 2.497 11.849 1.00 79.31 89 ASN A O 1
ATOM 728 N N . ASP A 1 90 ? -29.801 0.619 11.038 1.00 82.38 90 ASP A N 1
ATOM 729 C CA . ASP A 1 90 ? -29.568 -0.055 12.321 1.00 82.38 90 ASP A CA 1
ATOM 730 C C . ASP A 1 90 ? -28.280 0.431 13.016 1.00 82.38 90 ASP A C 1
ATOM 732 O O . ASP A 1 90 ? -28.082 0.193 14.209 1.00 82.38 90 ASP A O 1
ATOM 736 N N . LEU A 1 91 ? -27.413 1.164 12.302 1.00 85.75 91 LEU A N 1
ATOM 737 C CA . LEU A 1 91 ? -26.219 1.778 12.881 1.00 85.75 91 LEU A CA 1
ATOM 738 C C . LEU A 1 91 ? -26.605 2.954 13.782 1.00 85.75 91 LEU A C 1
ATOM 740 O O . LEU A 1 91 ? -27.286 3.900 13.373 1.00 85.75 91 LEU A O 1
ATOM 744 N N . SER A 1 92 ? -26.112 2.918 15.018 1.00 88.31 92 SER A N 1
ATOM 745 C CA . SER A 1 92 ? -26.288 4.009 15.970 1.00 88.31 92 SER A CA 1
ATOM 746 C C . SER A 1 92 ? -25.559 5.272 15.503 1.00 88.31 92 SER A C 1
ATOM 748 O O . SER A 1 92 ? -24.524 5.224 14.834 1.00 88.31 92 SER A O 1
ATOM 750 N N . GLN A 1 93 ? -26.093 6.439 15.861 1.00 91.50 93 GLN A N 1
ATOM 751 C CA . GLN A 1 93 ? -25.395 7.698 15.628 1.00 91.50 93 GLN A CA 1
ATOM 752 C C . GLN A 1 93 ? -24.102 7.737 16.456 1.00 91.50 93 GLN A C 1
ATOM 754 O O . GLN A 1 93 ? -24.138 7.535 17.669 1.00 91.50 93 GLN A O 1
ATOM 759 N N . GLY A 1 94 ? -22.971 8.049 15.823 1.00 93.31 94 GLY A N 1
ATOM 760 C CA . GLY A 1 94 ? -21.690 8.125 16.522 1.00 93.31 94 GLY A CA 1
ATOM 761 C C . GLY A 1 94 ? -20.497 7.751 15.656 1.00 93.31 94 GLY A C 1
ATOM 762 O O . GLY A 1 94 ? -20.559 7.807 14.434 1.00 93.31 94 GLY A O 1
ATOM 763 N N . PHE A 1 95 ? -19.392 7.402 16.309 1.00 95.81 95 PHE A N 1
ATOM 764 C CA . PHE A 1 95 ? -18.149 7.012 15.651 1.00 95.81 95 PHE A CA 1
ATOM 765 C C . PHE A 1 95 ? -18.009 5.494 15.647 1.00 95.81 95 PHE A C 1
ATOM 767 O O . PHE A 1 95 ? -18.069 4.874 16.705 1.00 95.81 95 PHE A O 1
ATOM 774 N N . HIS A 1 96 ? -17.749 4.920 14.476 1.00 95.31 96 HIS A N 1
ATOM 775 C CA . HIS A 1 96 ? -17.640 3.476 14.285 1.00 95.31 96 HIS A CA 1
ATOM 776 C C . HIS A 1 96 ? -16.262 3.087 13.775 1.00 95.31 96 HIS A C 1
ATOM 778 O O . HIS A 1 96 ? -15.691 3.788 12.939 1.00 95.31 96 HIS A O 1
ATOM 784 N N . PHE A 1 97 ? -15.727 1.972 14.270 1.00 94.94 97 PHE A N 1
ATOM 785 C CA . PHE A 1 97 ? -14.426 1.469 13.842 1.00 94.94 97 PHE A CA 1
ATOM 786 C C . PHE A 1 97 ? -14.475 1.029 12.378 1.00 94.94 97 PHE A C 1
ATOM 788 O O . PHE A 1 97 ? -15.380 0.306 11.962 1.00 94.94 97 PHE A O 1
ATOM 795 N N . LEU A 1 98 ? -13.478 1.457 11.608 1.00 93.25 98 LEU A N 1
ATOM 796 C CA . LEU A 1 98 ? -13.366 1.139 10.192 1.00 93.25 98 LEU A CA 1
ATOM 797 C C . LEU A 1 98 ? -12.170 0.230 9.908 1.00 93.25 98 LEU A C 1
ATOM 799 O O . LEU A 1 98 ? -12.348 -0.871 9.396 1.00 93.25 98 LEU A O 1
ATOM 803 N N . PHE A 1 99 ? -10.958 0.672 10.248 1.00 91.94 99 PHE A N 1
ATOM 804 C CA . PHE A 1 99 ? -9.728 -0.094 10.027 1.00 91.94 99 PHE A CA 1
ATOM 805 C C . PHE A 1 99 ? -8.654 0.252 11.059 1.00 91.94 99 PHE A C 1
ATOM 807 O O . PHE A 1 99 ? -8.681 1.327 11.659 1.00 91.94 99 PHE A O 1
ATOM 814 N N . ASN A 1 100 ? -7.663 -0.625 11.216 1.00 91.75 100 ASN A N 1
ATOM 815 C CA . ASN A 1 100 ? -6.416 -0.327 11.922 1.00 91.75 100 ASN A CA 1
ATOM 816 C C . ASN A 1 100 ? -5.258 -0.217 10.921 1.00 91.75 100 ASN A C 1
ATOM 818 O O . ASN A 1 100 ? -5.095 -1.086 10.064 1.00 91.75 100 ASN A O 1
ATOM 822 N N . THR A 1 101 ? -4.450 0.843 11.012 1.00 88.25 101 THR A N 1
ATOM 823 C CA . THR A 1 101 ? -3.255 1.005 10.166 1.00 88.25 101 THR A CA 1
ATOM 824 C C . THR A 1 101 ? -2.007 1.194 11.009 1.00 88.25 101 THR A C 1
ATOM 826 O O . THR A 1 101 ? -1.997 1.973 11.958 1.00 88.25 101 THR A O 1
ATOM 829 N N . ARG A 1 102 ? -0.925 0.509 10.645 1.00 85.00 102 ARG A N 1
ATOM 830 C CA . ARG A 1 102 ? 0.405 0.710 11.249 1.00 85.00 102 ARG A CA 1
ATOM 831 C C . ARG A 1 102 ? 1.173 1.823 10.576 1.00 85.00 102 ARG A C 1
ATOM 833 O O . ARG A 1 102 ? 2.004 2.495 11.179 1.00 85.00 102 ARG A O 1
ATOM 840 N N . GLU A 1 103 ? 0.876 2.014 9.304 1.00 83.50 103 GLU A N 1
ATOM 841 C CA . GLU A 1 103 ? 1.623 2.901 8.449 1.00 83.50 103 GLU A CA 1
ATOM 842 C C . GLU A 1 103 ? 0.837 4.180 8.196 1.00 83.50 103 GLU A C 1
ATOM 844 O O . GLU A 1 103 ? -0.399 4.206 8.157 1.00 83.50 103 GLU A O 1
ATOM 849 N N . ARG A 1 104 ? 1.578 5.274 8.024 1.00 82.81 104 ARG A N 1
ATOM 850 C CA . ARG A 1 104 ? 0.990 6.570 7.722 1.00 82.81 104 ARG A CA 1
ATOM 851 C C . ARG A 1 104 ? 0.428 6.558 6.302 1.00 82.81 104 ARG A C 1
ATOM 853 O O . ARG A 1 104 ? 1.181 6.564 5.332 1.00 82.81 104 ARG A O 1
ATOM 860 N N . LEU A 1 105 ? -0.894 6.631 6.198 1.00 87.06 105 LEU A N 1
ATOM 861 C CA . LEU A 1 105 ? -1.593 6.753 4.923 1.00 87.06 105 LEU A CA 1
ATOM 862 C C . LEU A 1 105 ? -1.467 8.189 4.408 1.00 87.06 105 LEU A C 1
ATOM 864 O O . LEU A 1 105 ? -1.958 9.141 5.023 1.00 87.06 105 LEU A O 1
ATOM 868 N N . SER A 1 106 ? -0.766 8.363 3.290 1.00 87.81 106 SER A N 1
ATOM 869 C CA . SER A 1 106 ? -0.550 9.684 2.708 1.00 87.81 106 SER A CA 1
ATOM 870 C C . SER A 1 106 ? -1.806 10.177 2.006 1.00 87.81 106 SER A C 1
ATOM 872 O O . SER A 1 106 ? -2.379 9.474 1.180 1.00 87.81 106 SER A O 1
ATOM 874 N N . TRP A 1 107 ? -2.209 11.412 2.324 1.00 90.75 107 TRP A N 1
ATOM 875 C CA . TRP A 1 107 ? -3.361 12.082 1.710 1.00 90.75 107 TRP A CA 1
ATOM 876 C C . TRP A 1 107 ? -4.663 11.282 1.850 1.00 90.75 107 TRP A C 1
ATOM 878 O O . TRP A 1 107 ? -5.482 11.255 0.933 1.00 90.75 107 TRP A O 1
ATOM 888 N N . LEU A 1 108 ? -4.838 10.639 3.008 1.00 92.50 108 LEU A N 1
ATOM 889 C CA . LEU A 1 108 ? -6.049 9.907 3.348 1.00 92.50 108 LEU A CA 1
ATOM 890 C C . LEU A 1 108 ? -7.284 10.804 3.197 1.00 92.50 108 LEU A C 1
ATOM 892 O O . LEU A 1 108 ? -7.386 11.866 3.814 1.00 92.50 108 LEU A O 1
ATOM 896 N N . LYS A 1 109 ? -8.232 10.341 2.392 1.00 94.56 109 LYS A N 1
ATOM 897 C CA . LYS A 1 109 ? -9.574 10.892 2.249 1.00 94.56 109 LYS A CA 1
ATOM 898 C C . LYS A 1 109 ? -10.554 9.774 2.548 1.00 94.56 109 LYS A C 1
ATOM 900 O O . LYS A 1 109 ? -10.407 8.681 2.014 1.00 94.56 109 LYS A O 1
ATOM 905 N N . ILE A 1 110 ? -11.533 10.058 3.394 1.00 96.00 110 ILE A N 1
ATOM 906 C CA . ILE A 1 110 ? -12.639 9.146 3.658 1.00 96.00 110 ILE A CA 1
ATOM 907 C C . ILE A 1 110 ? -13.923 9.897 3.340 1.00 96.00 110 ILE A C 1
ATOM 909 O O . ILE A 1 110 ? -14.106 11.030 3.799 1.00 96.00 110 ILE A O 1
ATOM 913 N N . SER A 1 111 ? -14.783 9.283 2.541 1.00 95.50 111 SER A N 1
ATOM 914 C CA . SER A 1 111 ? -16.078 9.829 2.167 1.00 95.50 111 SER A CA 1
ATOM 915 C C . SER A 1 111 ? -17.181 8.791 2.285 1.00 95.50 111 SER A C 1
ATOM 917 O O . SER A 1 111 ? -16.952 7.608 2.063 1.00 95.50 111 SER A O 1
ATOM 919 N N . LEU A 1 112 ? -18.377 9.253 2.617 1.00 94.12 112 LEU A N 1
ATOM 920 C CA . LEU A 1 112 ? -19.616 8.490 2.633 1.00 94.12 112 LEU A CA 1
ATOM 921 C C . LEU A 1 112 ? -20.590 9.218 1.704 1.00 94.12 112 LEU A C 1
ATOM 923 O O . LEU A 1 112 ? -20.832 10.404 1.917 1.00 94.12 112 LEU A O 1
ATOM 927 N N . GLU A 1 113 ? -21.080 8.552 0.654 1.00 91.75 113 GLU A N 1
ATOM 928 C CA . GLU A 1 113 ? -21.924 9.181 -0.386 1.00 91.75 113 GLU A CA 1
ATOM 929 C C . GLU A 1 113 ? -21.308 10.495 -0.918 1.00 91.75 113 GLU A C 1
ATOM 931 O O . GLU A 1 113 ? -21.925 11.560 -0.886 1.00 91.75 113 GLU A O 1
ATOM 936 N N . ASP A 1 114 ? -20.028 10.437 -1.304 1.00 87.81 114 ASP A N 1
ATOM 937 C CA . ASP A 1 114 ? -19.210 11.563 -1.796 1.00 87.81 114 ASP A CA 1
ATOM 938 C C . ASP A 1 114 ? -18.973 12.725 -0.812 1.00 87.81 114 ASP A C 1
ATOM 940 O O . ASP A 1 114 ? -18.210 13.655 -1.098 1.00 87.81 114 ASP A O 1
ATOM 944 N N . LYS A 1 115 ? -19.530 12.659 0.399 1.00 91.12 115 LYS A N 1
ATOM 945 C CA . LYS A 1 115 ? -19.298 13.641 1.460 1.00 91.12 115 LYS A CA 1
ATOM 946 C C . LYS A 1 115 ? -18.162 13.199 2.360 1.00 91.12 115 LYS A C 1
ATOM 948 O O . LYS A 1 115 ? -18.094 12.049 2.779 1.00 91.12 115 LYS A O 1
ATOM 953 N N . ARG A 1 116 ? -17.256 14.118 2.702 1.00 92.19 116 ARG A N 1
ATOM 954 C CA . ARG A 1 116 ? -16.175 13.815 3.651 1.00 92.19 116 ARG A CA 1
ATOM 955 C C . ARG A 1 116 ? -16.743 13.531 5.036 1.00 92.19 116 ARG A C 1
ATOM 957 O O . ARG A 1 116 ? -17.532 14.321 5.543 1.00 92.19 116 ARG A O 1
ATOM 964 N N . VAL A 1 117 ? -16.269 12.455 5.655 1.00 94.12 117 VAL A N 1
ATOM 965 C CA . VAL A 1 117 ? -16.657 12.088 7.023 1.00 94.12 117 VAL A CA 1
ATOM 966 C C . VAL A 1 117 ? -15.669 12.630 8.049 1.00 94.12 117 VAL A C 1
ATOM 968 O O . VAL A 1 117 ? -14.470 12.761 7.781 1.00 94.12 117 VAL A O 1
ATOM 971 N N . SER A 1 118 ? -16.166 12.909 9.252 1.00 94.00 118 SER A N 1
ATOM 972 C CA . SER A 1 118 ? -15.316 13.215 10.401 1.00 94.00 118 SER A CA 1
ATOM 973 C C . SER A 1 118 ? -14.628 11.947 10.909 1.00 94.00 118 SER A C 1
ATOM 975 O O . SER A 1 118 ? -15.220 10.868 10.938 1.00 94.00 118 SER A O 1
ATOM 977 N N . ILE A 1 119 ? -13.389 12.091 11.378 1.00 94.94 119 ILE A N 1
ATOM 978 C CA . ILE A 1 119 ? -12.610 11.014 12.001 1.00 94.94 119 ILE A CA 1
ATOM 979 C C . ILE A 1 119 ? -12.507 11.290 13.504 1.00 94.94 119 ILE A C 1
ATOM 981 O O . ILE A 1 119 ? -12.323 12.439 13.914 1.00 94.94 119 ILE A O 1
ATOM 985 N N . ALA A 1 120 ? -12.639 10.254 14.335 1.00 96.06 120 ALA A N 1
ATOM 986 C CA . ALA A 1 120 ? -12.552 10.408 15.785 1.00 96.06 120 ALA A CA 1
ATOM 987 C C . ALA A 1 120 ? -11.179 10.948 16.209 1.00 96.06 120 ALA A C 1
ATOM 989 O O . ALA A 1 120 ? -10.136 10.517 15.715 1.00 96.06 120 ALA A O 1
ATOM 990 N N . SER A 1 121 ? -11.173 11.872 17.171 1.00 96.00 121 SER A N 1
ATOM 991 C CA . SER A 1 121 ? -9.935 12.340 17.791 1.00 96.00 121 SER A CA 1
ATOM 992 C C . SER A 1 121 ? -9.352 11.277 18.726 1.00 96.00 121 SER A C 1
ATOM 994 O O . SER A 1 121 ? -10.076 10.422 19.238 1.00 96.00 121 SER A O 1
ATOM 996 N N . ARG A 1 122 ? -8.049 11.379 19.023 1.00 95.38 122 ARG A N 1
ATOM 997 C CA . ARG A 1 122 ? -7.361 10.501 19.988 1.00 95.38 122 ARG A CA 1
ATOM 998 C C . ARG A 1 122 ? -8.121 10.386 21.312 1.00 95.38 122 ARG A C 1
ATOM 1000 O O . ARG A 1 122 ? -8.276 9.283 21.812 1.00 95.38 122 ARG A O 1
ATOM 1007 N N . ALA A 1 123 ? -8.616 11.503 21.849 1.00 95.75 123 ALA A N 1
ATOM 1008 C CA . ALA A 1 123 ? -9.369 11.514 23.102 1.00 95.75 123 ALA A CA 1
ATOM 1009 C C . ALA A 1 123 ? -10.613 10.613 23.028 1.00 95.75 123 ALA A C 1
ATOM 1011 O O . ALA A 1 123 ? -10.753 9.719 23.851 1.00 95.75 123 ALA A O 1
ATOM 1012 N N . LYS A 1 124 ? -11.433 10.757 21.975 1.00 96.31 124 LYS A N 1
ATOM 1013 C CA . LYS A 1 124 ? -12.625 9.916 21.779 1.00 96.31 124 LYS A CA 1
ATOM 1014 C C . LYS A 1 124 ? -12.281 8.431 21.661 1.00 96.31 124 LYS A C 1
ATOM 1016 O O . LYS A 1 124 ? -12.989 7.592 22.201 1.00 96.31 124 LYS A O 1
ATOM 1021 N N . VAL A 1 125 ? -11.198 8.100 20.957 1.00 96.25 125 VAL A N 1
ATOM 1022 C CA . VAL A 1 125 ? -10.760 6.704 20.811 1.00 96.25 125 VAL A CA 1
ATOM 1023 C C . VAL A 1 125 ? -10.292 6.124 22.147 1.00 96.25 125 VAL A C 1
ATOM 1025 O O . VAL A 1 125 ? -10.628 4.986 22.462 1.00 96.25 125 VAL A O 1
ATOM 1028 N N . VAL A 1 126 ? -9.553 6.899 22.945 1.00 96.75 126 VAL A N 1
ATOM 1029 C CA . VAL A 1 126 ? -9.138 6.498 24.299 1.00 96.75 126 VAL A CA 1
ATOM 1030 C C . VAL A 1 126 ? -10.354 6.316 25.210 1.00 96.75 126 VAL A C 1
ATOM 1032 O O . VAL A 1 126 ? -10.384 5.359 25.980 1.00 96.75 126 VAL A O 1
ATOM 1035 N N . ASP A 1 127 ? -11.383 7.155 25.089 1.00 96.19 127 ASP A N 1
ATOM 1036 C CA . ASP A 1 127 ? -12.628 6.993 25.846 1.00 96.19 127 ASP A CA 1
ATOM 1037 C C . ASP A 1 127 ? -13.343 5.683 25.463 1.00 96.19 127 ASP A C 1
ATOM 1039 O O . ASP A 1 127 ? -13.683 4.886 26.338 1.00 96.19 127 ASP A O 1
ATOM 1043 N N . PHE A 1 128 ? -13.485 5.388 24.163 1.00 95.50 128 PHE A N 1
ATOM 1044 C CA . PHE A 1 128 ? -14.049 4.112 23.700 1.00 95.50 128 PHE A CA 1
ATOM 1045 C C . PHE A 1 128 ? -13.243 2.904 24.175 1.00 95.50 128 PHE A C 1
ATOM 1047 O O . PHE A 1 128 ? -13.821 1.891 24.579 1.00 95.50 128 PHE A O 1
ATOM 1054 N N . LEU A 1 129 ? -11.914 3.010 24.144 1.00 96.00 129 LEU A N 1
ATOM 1055 C CA . LEU A 1 129 ? -11.025 1.971 24.643 1.00 96.00 129 LEU A CA 1
ATOM 1056 C C . LEU A 1 129 ? -11.248 1.747 26.142 1.00 96.00 129 LEU A C 1
ATOM 1058 O O . LEU A 1 129 ? -11.436 0.608 26.562 1.00 96.00 129 LEU A O 1
ATOM 1062 N N . SER A 1 130 ? -11.299 2.827 26.923 1.00 96.19 130 SER A N 1
ATOM 1063 C CA . SER A 1 130 ? -11.513 2.782 28.373 1.00 96.19 130 SER A CA 1
ATOM 1064 C C . SER A 1 130 ? -12.832 2.091 28.715 1.00 96.19 130 SER A C 1
ATOM 1066 O O . SER A 1 130 ? -12.851 1.145 29.502 1.00 96.19 130 SER A O 1
ATOM 1068 N N . CYS A 1 131 ? -13.922 2.479 28.044 1.00 94.69 131 CYS A N 1
ATOM 1069 C CA . CYS A 1 131 ? -15.229 1.850 28.217 1.00 94.69 131 CYS A CA 1
ATOM 1070 C C . CYS A 1 131 ? -15.217 0.354 27.866 1.00 94.69 131 CYS A C 1
ATOM 1072 O O . CYS A 1 131 ? -15.880 -0.438 28.534 1.00 94.69 131 CYS A O 1
ATOM 1074 N N . LYS A 1 132 ? -14.482 -0.055 26.823 1.00 96.00 132 LYS A N 1
ATOM 1075 C CA . LYS A 1 132 ? -14.458 -1.456 26.380 1.00 96.00 132 LYS A CA 1
ATOM 1076 C C . LYS A 1 132 ? -13.594 -2.358 27.267 1.00 96.00 132 LYS A C 1
ATOM 1078 O O . LYS A 1 132 ? -13.948 -3.528 27.474 1.00 96.00 132 LYS A O 1
ATOM 1083 N N . LEU A 1 133 ? -12.476 -1.830 27.766 1.00 95.69 133 LEU A N 1
ATOM 1084 C CA . LEU A 1 133 ? -11.578 -2.531 28.684 1.00 95.69 133 LEU A CA 1
ATOM 1085 C C . LEU A 1 133 ? -12.205 -2.671 30.080 1.00 95.69 133 LEU A C 1
ATOM 1087 O O . LEU A 1 133 ? -12.097 -3.743 30.675 1.00 95.69 133 LEU A O 1
ATOM 1091 N N . GLY A 1 134 ? -12.930 -1.650 30.551 1.00 94.44 134 GLY A N 1
ATOM 1092 C CA . GLY A 1 134 ? -13.749 -1.708 31.765 1.00 94.44 134 GLY A CA 1
ATOM 1093 C C . GLY A 1 134 ? -12.979 -2.247 32.972 1.00 94.44 134 GLY A C 1
ATOM 1094 O O . GLY A 1 134 ? -11.914 -1.749 33.312 1.00 94.44 134 GLY A O 1
ATOM 1095 N N . GLU A 1 135 ? -13.480 -3.316 33.593 1.00 94.25 135 GLU A N 1
ATOM 1096 C CA . GLU A 1 135 ? -12.880 -3.895 34.803 1.00 94.25 135 GLU A CA 1
ATOM 1097 C C . GLU A 1 135 ? -11.411 -4.324 34.663 1.00 94.25 135 GLU A C 1
ATOM 1099 O O . GLU A 1 135 ? -10.678 -4.292 35.652 1.00 94.25 135 GLU A O 1
ATOM 1104 N N . GLU A 1 136 ? -10.965 -4.749 33.474 1.00 95.50 136 GLU A N 1
ATOM 1105 C CA . GLU A 1 136 ? -9.554 -5.108 33.261 1.00 95.50 136 GLU A CA 1
ATOM 1106 C C . GLU A 1 136 ? -8.645 -3.889 33.426 1.00 95.50 136 GLU A C 1
ATOM 1108 O O . GLU A 1 136 ? -7.564 -3.999 34.006 1.00 95.50 136 GLU A O 1
ATOM 1113 N N . LEU A 1 137 ? -9.106 -2.722 32.963 1.00 95.88 137 LEU A N 1
ATOM 1114 C CA . LEU A 1 137 ? -8.385 -1.463 33.100 1.00 95.88 137 LEU A CA 1
ATOM 1115 C C . LEU A 1 137 ? -8.267 -1.072 34.574 1.00 95.88 137 LEU A C 1
ATOM 1117 O O . LEU A 1 137 ? -7.170 -0.757 35.016 1.00 95.88 137 LEU A O 1
ATOM 1121 N N . ASN A 1 138 ? -9.359 -1.174 35.335 1.00 95.06 138 ASN A N 1
ATOM 1122 C CA . ASN A 1 138 ? -9.403 -0.817 36.759 1.00 95.06 138 ASN A CA 1
ATOM 1123 C C . ASN A 1 138 ? -8.509 -1.736 37.604 1.00 95.06 138 ASN A C 1
ATOM 1125 O O . ASN A 1 138 ? -7.828 -1.307 38.534 1.00 95.06 138 ASN A O 1
ATOM 1129 N N . LYS A 1 139 ? -8.484 -3.033 37.274 1.00 94.88 139 LYS A N 1
ATOM 1130 C CA . LYS A 1 139 ? -7.591 -3.997 37.928 1.00 94.88 139 LYS A CA 1
ATOM 1131 C C . LYS A 1 139 ? -6.133 -3.669 37.620 1.00 94.88 139 LYS A C 1
ATOM 1133 O O . LYS A 1 139 ? -5.326 -3.587 38.542 1.00 94.88 139 LYS A O 1
ATOM 1138 N N . LEU A 1 140 ? -5.788 -3.443 36.351 1.00 94.19 140 LEU A N 1
ATOM 1139 C CA . LEU A 1 140 ? -4.410 -3.144 35.964 1.00 94.19 140 LEU A CA 1
ATOM 1140 C C . LEU A 1 140 ? -3.942 -1.783 36.504 1.00 94.19 140 LEU A C 1
ATOM 1142 O O . LEU A 1 140 ? -2.798 -1.665 36.932 1.00 94.19 140 LEU A O 1
ATOM 1146 N N . SER A 1 141 ? -4.827 -0.786 36.549 1.00 94.19 141 SER A N 1
ATOM 1147 C CA . SER A 1 141 ? -4.531 0.539 37.097 1.00 94.19 141 SER A CA 1
ATOM 1148 C C . SER A 1 141 ? -4.229 0.474 38.593 1.00 94.19 141 SER A C 1
ATOM 1150 O O . SER A 1 141 ? -3.269 1.096 39.039 1.00 94.19 141 SER A O 1
ATOM 1152 N N . SER A 1 142 ? -4.960 -0.358 39.345 1.00 93.06 142 SER A N 1
ATOM 1153 C CA . SER A 1 142 ? -4.693 -0.591 40.770 1.00 93.06 142 SER A CA 1
ATOM 1154 C C . SER A 1 142 ? -3.346 -1.275 41.030 1.00 93.06 142 SER A C 1
ATOM 1156 O O . SER A 1 142 ? -2.672 -0.950 42.003 1.00 93.06 142 SER A O 1
ATOM 1158 N N . LEU A 1 143 ? -2.918 -2.187 40.147 1.00 92.81 143 LEU A N 1
ATOM 1159 C CA . LEU A 1 143 ? -1.620 -2.863 40.259 1.00 92.81 143 LEU A CA 1
ATOM 1160 C C . LEU A 1 143 ? -0.441 -1.940 39.930 1.00 92.81 143 LEU A C 1
ATOM 1162 O O . LEU A 1 143 ? 0.662 -2.167 40.420 1.00 92.81 143 LEU A O 1
ATOM 1166 N N . LEU A 1 144 ? -0.673 -0.934 39.085 1.00 92.38 144 LEU A N 1
ATOM 1167 C CA . LEU A 1 144 ? 0.330 0.029 38.627 1.00 92.38 144 LEU A CA 1
ATOM 1168 C C . LEU A 1 144 ? 0.271 1.370 39.375 1.00 92.38 144 LEU A C 1
ATOM 1170 O O . LEU A 1 144 ? 0.999 2.286 39.002 1.00 92.38 144 LEU A O 1
ATOM 1174 N N . ASP A 1 145 ? -0.609 1.511 40.371 1.00 92.44 145 ASP A N 1
ATOM 1175 C CA . ASP A 1 145 ? -0.857 2.762 41.107 1.00 92.44 145 ASP A CA 1
ATOM 1176 C C . ASP A 1 145 ? -1.005 3.986 40.174 1.00 92.44 145 ASP A C 1
ATOM 1178 O O . ASP A 1 145 ? -0.384 5.034 40.343 1.00 92.44 145 ASP A O 1
ATOM 1182 N N . THR A 1 146 ? -1.783 3.819 39.100 1.00 93.62 146 THR A N 1
ATOM 1183 C CA . THR A 1 146 ? -1.965 4.826 38.040 1.00 93.62 146 THR A CA 1
ATOM 1184 C C . THR A 1 146 ? -3.453 5.093 37.815 1.00 93.62 146 THR A C 1
ATOM 1186 O O . THR A 1 146 ? -4.295 4.237 38.078 1.00 93.62 146 THR A O 1
ATOM 1189 N N . SER A 1 147 ? -3.815 6.274 37.301 1.00 94.38 147 SER A N 1
ATOM 1190 C CA . SER A 1 147 ? -5.208 6.555 36.937 1.00 94.38 147 SER A CA 1
ATOM 1191 C C . SER A 1 147 ? -5.663 5.704 35.738 1.00 94.38 147 SER A C 1
ATOM 1193 O O . SER A 1 147 ? -4.889 5.433 34.818 1.00 94.38 147 SER A O 1
ATOM 1195 N N . GLU A 1 148 ? -6.940 5.305 35.709 1.00 93.19 148 GLU A N 1
ATOM 1196 C CA . GLU A 1 148 ? -7.517 4.544 34.585 1.00 93.19 148 GLU A CA 1
ATOM 1197 C C . GLU A 1 148 ? -7.347 5.281 33.249 1.00 93.19 148 GLU A C 1
ATOM 1199 O O . GLU A 1 148 ? -7.005 4.679 32.232 1.00 93.19 148 GLU A O 1
ATOM 1204 N N . LYS A 1 149 ? -7.525 6.606 33.261 1.00 92.75 149 LYS A N 1
ATOM 1205 C CA . LYS A 1 149 ? -7.420 7.452 32.069 1.00 92.75 149 LYS A CA 1
ATOM 1206 C C . LYS A 1 149 ? -5.995 7.497 31.516 1.00 92.75 149 LYS A C 1
ATOM 1208 O O . LYS A 1 149 ? -5.805 7.396 30.302 1.00 92.75 149 LYS A O 1
ATOM 1213 N N . ASP A 1 150 ? -5.001 7.627 32.392 1.00 94.00 150 ASP A N 1
ATOM 1214 C CA . ASP A 1 150 ? -3.595 7.641 31.983 1.00 94.00 150 ASP A CA 1
ATOM 1215 C C . ASP A 1 150 ? -3.166 6.261 31.487 1.00 94.00 150 ASP A C 1
ATOM 1217 O O . ASP A 1 150 ? -2.493 6.157 30.459 1.00 94.00 150 ASP A O 1
ATOM 1221 N N . LEU A 1 151 ? -3.631 5.192 32.143 1.00 95.81 151 LEU A N 1
ATOM 1222 C CA . LEU A 1 151 ? -3.379 3.827 31.699 1.00 95.81 151 LEU A CA 1
ATOM 1223 C C . LEU A 1 151 ? -4.022 3.539 30.335 1.00 95.81 151 LEU A C 1
ATOM 1225 O O . LEU A 1 151 ? -3.369 2.963 29.470 1.00 95.81 151 LEU A O 1
ATOM 1229 N N . ALA A 1 152 ? -5.257 3.974 30.088 1.00 96.06 152 ALA A N 1
ATOM 1230 C CA . ALA A 1 152 ? -5.901 3.803 28.785 1.00 96.06 152 ALA A CA 1
ATOM 1231 C C . ALA A 1 152 ? -5.158 4.557 27.672 1.00 96.06 152 ALA A C 1
ATOM 1233 O O . ALA A 1 152 ? -4.968 4.029 26.575 1.00 96.06 152 ALA A O 1
ATOM 1234 N N . SER A 1 153 ? -4.686 5.771 27.965 1.00 95.75 153 SER A N 1
ATOM 1235 C CA . SER A 1 153 ? -3.823 6.543 27.067 1.00 95.75 153 SER A CA 1
ATOM 1236 C C . SER A 1 153 ? -2.509 5.802 26.779 1.00 95.75 153 SER A C 1
ATOM 1238 O O . SER A 1 153 ? -2.122 5.667 25.618 1.00 95.75 153 SER A O 1
ATOM 1240 N N . ARG A 1 154 ? -1.859 5.263 27.818 1.00 95.19 154 ARG A N 1
ATOM 1241 C CA . ARG A 1 154 ? -0.626 4.466 27.722 1.00 95.19 154 ARG A CA 1
ATOM 1242 C C . ARG A 1 154 ? -0.840 3.213 26.866 1.00 95.19 154 ARG A C 1
ATOM 1244 O O . ARG A 1 154 ? -0.069 2.967 25.945 1.00 95.19 154 ARG A O 1
ATOM 1251 N N . LEU A 1 155 ? -1.930 2.475 27.081 1.00 95.50 155 LEU A N 1
ATOM 1252 C CA . LEU A 1 155 ? -2.296 1.299 26.282 1.00 95.50 155 LEU A CA 1
ATOM 1253 C C . LEU A 1 155 ? -2.577 1.646 24.813 1.00 95.50 155 LEU A C 1
ATOM 1255 O O . LEU A 1 155 ? -2.140 0.921 23.921 1.00 95.50 155 LEU A O 1
ATOM 1259 N N . TYR A 1 156 ? -3.258 2.762 24.541 1.00 95.38 156 TYR A N 1
ATOM 1260 C CA . TYR A 1 156 ? -3.471 3.243 23.173 1.00 95.38 156 TYR A CA 1
ATOM 1261 C C . TYR A 1 156 ? -2.145 3.544 22.457 1.00 95.38 156 TYR A C 1
ATOM 1263 O O . TYR A 1 156 ? -1.973 3.213 21.280 1.00 95.38 156 TYR A O 1
ATOM 1271 N N . ASP A 1 157 ? -1.187 4.153 23.154 1.00 93.81 157 ASP A N 1
ATOM 1272 C CA . ASP A 1 157 ? 0.115 4.474 22.572 1.00 93.81 157 ASP A CA 1
ATOM 1273 C C . ASP A 1 157 ? 0.969 3.214 22.338 1.00 93.81 157 ASP A C 1
ATOM 1275 O O . ASP A 1 157 ? 1.659 3.149 21.319 1.00 93.81 157 ASP A O 1
ATOM 1279 N N . LEU A 1 158 ? 0.848 2.198 23.203 1.00 92.94 158 LEU A N 1
ATOM 1280 C CA . LEU A 1 158 ? 1.528 0.896 23.090 1.00 92.94 158 LEU A CA 1
ATOM 1281 C C . LEU A 1 158 ? 0.909 -0.065 22.064 1.00 92.94 158 LEU A C 1
ATOM 1283 O O . LEU A 1 158 ? 1.581 -1.007 21.627 1.00 92.94 158 LEU A O 1
ATOM 1287 N N . SER A 1 159 ? -0.362 0.144 21.712 1.00 91.94 159 SER A N 1
ATOM 1288 C CA . SER A 1 159 ? -1.073 -0.674 20.730 1.00 91.94 159 SER A CA 1
ATOM 1289 C C . SER A 1 159 ? -0.439 -0.576 19.338 1.00 91.94 159 SER A C 1
ATOM 1291 O O . SER A 1 159 ? 0.070 0.474 18.927 1.00 91.94 159 SER A O 1
ATOM 1293 N N . ASP A 1 160 ? -0.450 -1.692 18.610 1.00 89.31 160 ASP A N 1
ATOM 1294 C CA . ASP A 1 160 ? 0.211 -1.805 17.317 1.00 89.31 160 ASP A CA 1
ATOM 1295 C C . ASP A 1 160 ? -0.689 -1.283 16.187 1.00 89.31 160 ASP A C 1
ATOM 1297 O O . ASP A 1 160 ? -1.631 -1.934 15.715 1.00 89.31 160 ASP A O 1
ATOM 1301 N N . GLY A 1 161 ? -0.373 -0.064 15.761 1.00 88.00 161 GLY A N 1
ATOM 1302 C CA . GLY A 1 161 ? -1.127 0.706 14.785 1.00 88.00 161 GLY A CA 1
ATOM 1303 C C . GLY A 1 161 ? -1.976 1.803 15.413 1.00 88.00 161 GLY A C 1
ATOM 1304 O O . GLY A 1 161 ? -1.867 2.128 16.597 1.00 88.00 161 GLY A O 1
ATOM 1305 N N . LYS A 1 162 ? -2.765 2.459 14.567 1.00 90.81 162 LYS A N 1
ATOM 1306 C CA . LYS A 1 162 ? -3.703 3.507 14.947 1.00 90.81 162 LYS A CA 1
ATOM 1307 C C . LYS A 1 162 ? -5.070 3.181 14.344 1.00 90.81 162 LYS A C 1
ATOM 1309 O O . LYS A 1 162 ? -5.195 3.143 13.112 1.00 90.81 162 LYS A O 1
ATOM 1314 N N . PRO A 1 163 ? -6.090 2.932 15.185 1.00 93.44 163 PRO A N 1
ATOM 1315 C CA . PRO A 1 163 ? -7.430 2.637 14.711 1.00 93.44 163 PRO A CA 1
ATOM 1316 C C . PRO A 1 163 ? -8.075 3.900 14.134 1.00 93.44 163 PRO A C 1
ATOM 1318 O O . PRO A 1 163 ? -7.928 5.004 14.662 1.00 93.44 163 PRO A O 1
ATOM 1321 N N . CYS A 1 164 ? -8.829 3.731 13.058 1.00 94.31 164 CYS A N 1
ATOM 1322 C CA . CYS A 1 164 ? -9.617 4.781 12.440 1.00 94.31 164 CYS A CA 1
ATOM 1323 C C . CYS A 1 164 ? -11.093 4.547 12.756 1.00 94.31 164 CYS A C 1
ATOM 1325 O O . CYS A 1 164 ? -11.639 3.491 12.433 1.00 94.31 164 CYS A O 1
ATOM 1327 N N . PHE A 1 165 ? -11.727 5.543 13.376 1.00 96.25 165 PHE A N 1
ATOM 1328 C CA . PHE A 1 165 ? -13.167 5.567 13.603 1.00 96.25 165 PHE A CA 1
ATOM 1329 C C . PHE A 1 165 ? -13.793 6.699 12.794 1.00 96.25 165 PHE A C 1
ATOM 1331 O O . PHE A 1 165 ? -13.299 7.829 12.843 1.00 96.25 165 PHE A O 1
ATOM 1338 N N . VAL A 1 166 ? -14.883 6.408 12.093 1.00 95.56 166 VAL A N 1
ATOM 1339 C CA . VAL A 1 166 ? -15.587 7.353 11.218 1.00 95.56 166 VAL A CA 1
ATOM 1340 C C . VAL A 1 166 ? -16.950 7.713 11.785 1.00 95.56 166 VAL A C 1
ATOM 1342 O O . VAL A 1 166 ? -17.628 6.869 12.368 1.00 95.56 166 VAL A O 1
ATOM 1345 N N . GLU A 1 167 ? -17.335 8.976 11.645 1.00 94.50 167 GLU A N 1
ATOM 1346 C CA . GLU A 1 167 ? -18.638 9.460 12.090 1.00 94.50 167 GLU A CA 1
ATOM 1347 C C . GLU A 1 167 ? -19.756 8.987 11.160 1.00 94.50 167 GLU A C 1
ATOM 1349 O O . GLU A 1 167 ? -19.668 9.113 9.939 1.00 94.50 167 GLU A O 1
ATOM 1354 N N . TYR A 1 168 ? -20.834 8.495 11.762 1.00 92.50 168 TYR A N 1
ATOM 1355 C CA . TYR A 1 168 ? -22.081 8.163 11.101 1.00 92.50 168 TYR A CA 1
ATOM 1356 C C . TYR A 1 168 ? -23.226 8.995 11.678 1.00 92.50 168 TYR A C 1
ATOM 1358 O O . TYR A 1 168 ? -23.473 9.009 12.891 1.00 92.50 168 TYR A O 1
ATOM 1366 N N . ASN A 1 169 ? -23.947 9.677 10.788 1.00 89.44 169 ASN A N 1
ATOM 1367 C CA . ASN A 1 169 ? -25.090 10.510 11.130 1.00 89.44 169 ASN A CA 1
ATOM 1368 C C . ASN A 1 169 ? -26.380 9.912 10.562 1.00 89.44 169 ASN A C 1
ATOM 1370 O O . ASN A 1 169 ? -26.739 10.145 9.411 1.00 89.44 169 ASN A O 1
ATOM 1374 N N . GLN A 1 170 ? -27.121 9.199 11.406 1.00 85.50 170 GLN A N 1
ATOM 1375 C CA . GLN A 1 170 ? -28.366 8.531 11.021 1.00 85.50 170 GLN A CA 1
ATOM 1376 C C . GLN A 1 170 ? -29.412 9.486 10.411 1.00 85.50 170 GLN A C 1
ATOM 1378 O O . GLN A 1 170 ? -30.216 9.072 9.580 1.00 85.50 170 GLN A O 1
ATOM 1383 N N . LYS A 1 171 ? -29.416 10.773 10.794 1.00 85.06 171 LYS A N 1
ATOM 1384 C CA . LYS A 1 171 ? -30.362 11.758 10.239 1.00 85.06 171 LYS A CA 1
ATOM 1385 C C . LYS A 1 171 ? -30.050 12.111 8.789 1.00 85.06 171 LYS A C 1
ATOM 1387 O O . LYS A 1 171 ? -30.974 12.373 8.029 1.00 85.06 171 LYS A O 1
ATOM 1392 N N . GLU A 1 172 ? -28.770 12.146 8.433 1.00 84.44 172 GLU A N 1
ATOM 1393 C CA . GLU A 1 172 ? -28.308 12.548 7.105 1.00 84.44 172 GLU A CA 1
ATOM 1394 C C . GLU A 1 172 ? -28.583 11.473 6.048 1.00 84.44 172 GLU A C 1
ATOM 1396 O O . GLU A 1 172 ? -28.920 11.806 4.916 1.00 84.44 172 GLU A O 1
ATOM 1401 N N . TYR A 1 173 ? -28.502 10.202 6.443 1.00 82.94 173 TYR A N 1
ATOM 1402 C CA . TYR A 1 173 ? -28.598 9.048 5.540 1.00 82.94 173 TYR A CA 1
ATOM 1403 C C . TYR A 1 173 ? -29.919 8.272 5.686 1.00 82.94 173 TYR A C 1
ATOM 1405 O O . TYR A 1 173 ? -30.061 7.138 5.227 1.00 82.94 173 TYR A O 1
ATOM 1413 N N . LYS A 1 174 ? -30.918 8.876 6.342 1.00 80.44 174 LYS A N 1
ATOM 1414 C CA . LYS A 1 174 ? -32.205 8.233 6.618 1.00 80.44 174 LYS A CA 1
ATOM 1415 C C . LYS A 1 174 ? -32.918 7.845 5.319 1.00 80.44 174 LYS A C 1
ATOM 1417 O O . LYS A 1 174 ? -33.185 8.692 4.472 1.00 80.44 174 LYS A O 1
ATOM 1422 N N . GLY A 1 175 ? -33.319 6.578 5.218 1.00 77.06 175 GLY A N 1
ATOM 1423 C CA . GLY A 1 175 ? -34.112 6.069 4.092 1.00 77.06 175 GLY A CA 1
ATOM 1424 C C . GLY A 1 175 ? -33.290 5.581 2.897 1.00 77.06 175 GLY A C 1
ATOM 1425 O O . GLY A 1 175 ? -33.872 5.053 1.951 1.00 77.06 175 GLY A O 1
ATOM 1426 N N . GLN A 1 176 ? -31.961 5.687 2.945 1.00 82.12 176 GLN A N 1
ATOM 1427 C CA . GLN A 1 176 ? -31.089 5.043 1.966 1.00 82.12 176 GLN A CA 1
ATOM 1428 C C . GLN A 1 176 ? -30.956 3.547 2.283 1.00 82.12 176 GLN A C 1
ATOM 1430 O O . GLN A 1 176 ? -30.779 3.147 3.434 1.00 82.12 176 GLN A O 1
ATOM 1435 N N . GLN A 1 177 ? -31.086 2.707 1.254 1.00 82.12 177 GLN A N 1
ATOM 1436 C CA . GLN A 1 177 ? -30.988 1.246 1.391 1.00 82.12 177 GLN A CA 1
ATOM 1437 C C . GLN A 1 177 ? -29.532 0.767 1.428 1.00 82.12 177 GLN A C 1
ATOM 1439 O O . GLN A 1 177 ? -29.210 -0.201 2.119 1.00 82.12 177 GLN A O 1
ATOM 1444 N N . SER A 1 178 ? -28.662 1.471 0.708 1.00 89.25 178 SER A N 1
ATOM 1445 C CA . SER A 1 178 ? -27.232 1.205 0.622 1.00 89.25 178 SER A CA 1
ATOM 1446 C C . SER A 1 178 ? -26.458 2.513 0.681 1.00 89.25 178 SER A C 1
ATOM 1448 O O . SER A 1 178 ? -26.887 3.488 0.065 1.00 89.25 178 SER A O 1
ATOM 1450 N N . LEU A 1 179 ? -25.318 2.501 1.367 1.00 93.12 179 LEU A N 1
ATOM 1451 C CA . LEU A 1 179 ? -24.368 3.608 1.407 1.00 93.12 179 LEU A CA 1
ATOM 1452 C C . LEU A 1 179 ? -23.013 3.165 0.858 1.00 93.12 179 LEU A C 1
ATOM 1454 O O . LEU A 1 179 ? -22.561 2.052 1.134 1.00 93.12 179 LEU A O 1
ATOM 1458 N N . LEU A 1 180 ? -22.343 4.042 0.125 1.00 94.44 180 LEU A N 1
ATOM 1459 C CA . LEU A 1 180 ? -20.994 3.861 -0.379 1.00 94.44 180 LEU A CA 1
ATOM 1460 C C . LEU A 1 180 ? -20.002 4.609 0.511 1.00 94.44 180 LEU A C 1
ATOM 1462 O O . LEU A 1 180 ? -19.951 5.839 0.523 1.00 94.44 180 LEU A O 1
ATOM 1466 N N . LEU A 1 181 ? -19.175 3.852 1.226 1.00 94.88 181 LEU A N 1
ATOM 1467 C CA . LEU A 1 181 ? -18.025 4.369 1.955 1.00 94.88 181 LEU A CA 1
ATOM 1468 C C . LEU A 1 181 ? -16.771 4.195 1.097 1.00 94.88 181 LEU A C 1
ATOM 1470 O O . LEU A 1 181 ? -16.426 3.075 0.735 1.00 94.88 181 LEU A O 1
ATOM 1474 N N . SER A 1 182 ? -16.063 5.282 0.811 1.00 96.12 182 SER A N 1
ATOM 1475 C CA . SER A 1 182 ? -14.828 5.281 0.030 1.00 96.12 182 SER A CA 1
ATOM 1476 C C . SER A 1 182 ? -13.653 5.800 0.854 1.00 96.12 182 SER A C 1
ATOM 1478 O O . SER A 1 182 ? -13.757 6.794 1.573 1.00 96.12 182 SER A O 1
ATOM 1480 N N . ILE A 1 183 ? -12.518 5.112 0.761 1.00 95.06 183 ILE A N 1
ATOM 1481 C CA . ILE A 1 183 ? -11.246 5.475 1.378 1.00 95.06 183 ILE A CA 1
ATOM 1482 C C . ILE A 1 183 ? -10.216 5.597 0.265 1.00 95.06 183 ILE A C 1
ATOM 1484 O O . ILE A 1 183 ? -9.852 4.592 -0.338 1.00 95.06 183 ILE A O 1
ATOM 1488 N N . THR A 1 184 ? -9.675 6.788 0.042 1.00 94.62 184 THR A N 1
ATOM 1489 C CA . THR A 1 184 ? -8.610 7.009 -0.940 1.00 94.62 184 THR A CA 1
ATOM 1490 C C . THR A 1 184 ? -7.338 7.476 -0.252 1.00 94.62 184 THR A C 1
ATOM 1492 O O . THR A 1 184 ? -7.373 8.376 0.587 1.00 94.62 184 THR A O 1
ATOM 1495 N N . PHE A 1 185 ? -6.198 6.900 -0.613 1.00 93.75 185 PHE A N 1
ATOM 1496 C CA . PHE A 1 185 ? -4.884 7.346 -0.154 1.00 93.75 185 PHE A CA 1
ATOM 1497 C C . PHE A 1 185 ? -3.809 7.032 -1.193 1.00 93.75 185 PHE A C 1
ATOM 1499 O O . PHE A 1 185 ? -3.995 6.210 -2.088 1.00 93.75 185 PHE A O 1
ATOM 1506 N N . PHE A 1 186 ? -2.663 7.694 -1.065 1.00 91.38 186 PHE A N 1
ATOM 1507 C CA . PHE A 1 186 ? -1.481 7.371 -1.848 1.00 91.38 186 PHE A CA 1
ATOM 1508 C C . PHE A 1 186 ? -0.554 6.455 -1.076 1.00 91.38 186 PHE A C 1
ATOM 1510 O O . PHE A 1 186 ? -0.296 6.658 0.114 1.00 91.38 186 PHE A O 1
ATOM 1517 N N . ASP A 1 187 ? 0.002 5.502 -1.807 1.00 89.12 187 ASP A N 1
ATOM 1518 C CA . ASP A 1 187 ? 1.032 4.618 -1.314 1.00 89.12 187 ASP A CA 1
ATOM 1519 C C . ASP A 1 187 ? 2.239 4.603 -2.259 1.00 89.12 187 ASP A C 1
ATOM 1521 O O . ASP A 1 187 ? 2.167 4.961 -3.439 1.00 89.12 187 ASP A O 1
ATOM 1525 N N . SER A 1 188 ? 3.395 4.259 -1.708 1.00 85.19 188 SER A N 1
ATOM 1526 C CA . SER A 1 188 ? 4.664 4.182 -2.416 1.00 85.19 188 SER A CA 1
ATOM 1527 C C . SER A 1 188 ? 5.304 2.831 -2.166 1.00 85.19 188 SER A C 1
ATOM 1529 O O . SER A 1 188 ? 5.344 2.357 -1.036 1.00 85.19 188 SER A O 1
ATOM 1531 N N . ILE A 1 189 ? 5.863 2.237 -3.218 1.00 81.94 189 ILE A N 1
ATOM 1532 C CA . ILE A 1 189 ? 6.501 0.922 -3.131 1.00 81.94 189 ILE A CA 1
ATOM 1533 C C . ILE A 1 189 ? 7.710 0.974 -2.194 1.00 81.94 189 ILE A C 1
ATOM 1535 O O . ILE A 1 189 ? 8.637 1.769 -2.406 1.00 81.94 189 ILE A O 1
ATOM 1539 N N . ARG A 1 190 ? 7.722 0.071 -1.211 1.00 74.31 190 ARG A N 1
ATOM 1540 C CA . ARG A 1 190 ? 8.764 -0.067 -0.185 1.00 74.31 190 ARG A CA 1
ATOM 1541 C C . ARG A 1 190 ? 9.639 -1.297 -0.430 1.00 74.31 190 ARG A C 1
ATOM 1543 O O . ARG A 1 190 ? 9.444 -2.020 -1.404 1.00 74.31 190 ARG A O 1
ATOM 1550 N N . ASN A 1 191 ? 10.652 -1.469 0.426 1.00 64.25 191 ASN A N 1
ATOM 1551 C CA . ASN A 1 191 ? 11.572 -2.616 0.463 1.00 64.25 191 ASN A CA 1
ATOM 1552 C C . ASN A 1 191 ? 12.111 -3.027 -0.911 1.00 64.25 191 ASN A C 1
ATOM 1554 O O . ASN A 1 191 ? 12.045 -4.185 -1.318 1.00 64.25 191 ASN A O 1
ATOM 1558 N N . LYS A 1 192 ? 12.657 -2.038 -1.625 1.00 68.69 192 LYS A N 1
ATOM 1559 C CA . LYS A 1 192 ? 13.173 -2.200 -2.983 1.00 68.69 192 LYS A CA 1
ATOM 1560 C C . LYS A 1 192 ? 14.396 -3.115 -2.995 1.00 68.69 192 LYS A C 1
ATOM 1562 O O . LYS A 1 192 ? 15.519 -2.673 -2.750 1.00 68.69 192 LYS A O 1
ATOM 1567 N N . ALA A 1 193 ? 14.184 -4.387 -3.308 1.00 69.50 193 ALA A N 1
ATOM 1568 C CA . ALA A 1 193 ? 15.243 -5.370 -3.468 1.00 69.50 193 ALA A CA 1
ATOM 1569 C C . ALA A 1 193 ? 15.515 -5.604 -4.958 1.00 69.50 193 ALA A C 1
ATOM 1571 O O . ALA A 1 193 ? 14.614 -5.880 -5.751 1.00 69.50 193 ALA A O 1
ATOM 1572 N N . LYS A 1 194 ? 16.784 -5.516 -5.365 1.00 62.56 194 LYS A N 1
ATOM 1573 C CA . LYS A 1 194 ? 17.190 -5.834 -6.740 1.00 62.56 194 LYS A CA 1
ATOM 1574 C C . LYS A 1 194 ? 17.456 -7.329 -6.846 1.00 62.56 194 LYS A C 1
ATOM 1576 O O . LYS A 1 194 ? 18.394 -7.823 -6.222 1.00 62.56 194 LYS A O 1
ATOM 1581 N N . LEU A 1 195 ? 16.710 -8.041 -7.691 1.00 61.25 195 LEU A N 1
ATOM 1582 C CA . LEU A 1 195 ? 17.100 -9.401 -8.060 1.00 61.25 195 LEU A CA 1
ATOM 1583 C C . LEU A 1 195 ? 18.333 -9.343 -8.967 1.00 61.25 195 LEU A C 1
ATOM 1585 O O . LEU A 1 195 ? 18.271 -8.887 -10.111 1.00 61.25 195 LEU A O 1
ATOM 1589 N N . ARG A 1 196 ? 19.468 -9.811 -8.437 1.00 51.81 196 ARG A N 1
ATOM 1590 C CA . ARG A 1 196 ? 20.786 -9.742 -9.089 1.00 51.81 196 ARG A CA 1
ATOM 1591 C C . ARG A 1 196 ? 20.937 -10.704 -10.282 1.00 51.81 196 ARG A C 1
ATOM 1593 O O . ARG A 1 196 ? 21.855 -10.521 -11.072 1.00 51.81 196 ARG A O 1
ATOM 1600 N N . ASN A 1 197 ? 20.016 -11.656 -10.467 1.00 47.75 197 ASN A N 1
ATOM 1601 C CA . ASN A 1 197 ? 20.186 -12.784 -11.396 1.00 47.75 197 ASN A CA 1
ATOM 1602 C C . ASN A 1 197 ? 19.519 -12.665 -12.779 1.00 47.75 197 ASN A C 1
ATOM 1604 O O . ASN A 1 197 ? 19.539 -13.635 -13.530 1.00 47.75 197 ASN A O 1
ATOM 1608 N N . LYS A 1 198 ? 18.975 -11.510 -13.187 1.00 51.00 198 LYS A N 1
ATOM 1609 C CA . LYS A 1 198 ? 18.586 -11.314 -14.601 1.00 51.00 198 LYS A CA 1
ATOM 1610 C C . LYS A 1 198 ? 19.710 -10.597 -15.350 1.00 51.00 198 LYS A C 1
ATOM 1612 O O . LYS A 1 198 ? 20.079 -9.486 -14.975 1.00 51.00 198 LYS A O 1
ATOM 1617 N N . GLY A 1 199 ? 20.256 -11.281 -16.360 1.00 50.66 199 GLY A N 1
ATOM 1618 C CA . GLY A 1 199 ? 21.516 -10.984 -17.045 1.00 50.66 199 GLY A CA 1
ATOM 1619 C C . GLY A 1 199 ? 21.723 -9.535 -17.496 1.00 50.66 199 GLY A C 1
ATOM 1620 O O . GLY A 1 199 ? 20.786 -8.762 -17.689 1.00 50.66 199 GLY A O 1
ATOM 1621 N N . TRP A 1 200 ? 22.993 -9.175 -17.695 1.00 51.31 200 TRP A N 1
ATOM 1622 C CA . TRP A 1 200 ? 23.449 -7.830 -18.082 1.00 51.31 200 TRP A CA 1
ATOM 1623 C C . TRP A 1 200 ? 22.907 -7.317 -19.426 1.00 51.31 200 TRP A C 1
ATOM 1625 O O . TRP A 1 200 ? 23.087 -6.139 -19.742 1.00 51.31 200 TRP A O 1
ATOM 1635 N N . TRP A 1 201 ? 22.222 -8.175 -20.180 1.00 55.59 201 TRP A N 1
ATOM 1636 C CA . TRP A 1 201 ? 21.781 -7.946 -21.549 1.00 55.59 201 TRP A CA 1
ATOM 1637 C C . TRP A 1 201 ? 20.615 -6.959 -21.686 1.00 55.59 201 TRP A C 1
ATOM 1639 O O . TRP A 1 201 ? 20.505 -6.341 -22.735 1.00 55.59 201 TRP A O 1
ATOM 1649 N N . THR A 1 202 ? 19.808 -6.713 -20.643 1.00 61.84 202 THR A N 1
ATOM 1650 C CA . THR A 1 202 ? 18.698 -5.736 -20.706 1.00 61.84 202 THR A CA 1
ATOM 1651 C C . THR A 1 202 ? 18.734 -4.758 -19.519 1.00 61.84 202 THR A C 1
ATOM 1653 O O . THR A 1 202 ? 18.491 -5.182 -18.380 1.00 61.84 202 THR A O 1
ATOM 1656 N N . PRO A 1 203 ? 19.004 -3.451 -19.723 1.00 65.19 203 PRO A N 1
ATOM 1657 C CA . PRO A 1 203 ? 19.012 -2.463 -18.638 1.00 65.19 203 PRO A CA 1
ATOM 1658 C C . PRO A 1 203 ? 17.620 -2.083 -18.118 1.00 65.19 203 PRO A C 1
ATOM 1660 O O . PRO A 1 203 ? 17.550 -1.398 -17.097 1.00 65.19 203 PRO A O 1
ATOM 1663 N N . LEU A 1 204 ? 16.550 -2.524 -18.787 1.00 73.38 204 LEU A N 1
ATOM 1664 C CA . LEU A 1 204 ? 15.163 -2.270 -18.399 1.00 73.38 204 LEU A CA 1
ATOM 1665 C C . LEU A 1 204 ? 14.855 -2.859 -17.011 1.00 73.38 204 LEU A C 1
ATOM 1667 O O . LEU A 1 204 ? 15.221 -4.004 -16.699 1.00 73.38 204 LEU A O 1
ATOM 1671 N N . GLN A 1 205 ? 14.217 -2.040 -16.171 1.00 71.56 205 GLN A N 1
ATOM 1672 C CA . GLN A 1 205 ? 13.829 -2.381 -14.803 1.00 71.56 205 GLN A CA 1
ATOM 1673 C C . GLN A 1 205 ? 12.333 -2.665 -14.726 1.00 71.56 205 GLN A C 1
ATOM 1675 O O . GLN A 1 205 ? 11.539 -1.766 -14.499 1.00 71.56 205 GLN A O 1
ATOM 1680 N N . GLU A 1 206 ? 11.954 -3.923 -14.892 1.00 77.81 206 GLU A N 1
ATOM 1681 C CA . GLU A 1 206 ? 10.585 -4.352 -14.599 1.00 77.81 206 GLU A CA 1
ATOM 1682 C C . GLU A 1 206 ? 10.379 -4.433 -13.091 1.00 77.81 206 GLU A C 1
ATOM 1684 O O . GLU A 1 206 ? 11.348 -4.528 -12.323 1.00 77.81 206 GLU A O 1
ATOM 1689 N N . LYS A 1 207 ? 9.118 -4.404 -12.666 1.00 79.75 207 LYS A N 1
ATOM 1690 C CA . LYS A 1 207 ? 8.783 -4.434 -11.248 1.00 79.75 207 LYS A CA 1
ATOM 1691 C C . LYS A 1 207 ? 7.877 -5.590 -10.906 1.00 79.75 207 LYS A C 1
ATOM 1693 O O . LYS A 1 207 ? 6.946 -5.896 -11.639 1.00 79.75 207 LYS A O 1
ATOM 1698 N N . GLU A 1 208 ? 8.167 -6.177 -9.759 1.00 86.50 208 GLU A N 1
ATOM 1699 C CA . GLU A 1 208 ? 7.340 -7.172 -9.098 1.00 86.50 208 GLU A CA 1
ATOM 1700 C C . GLU A 1 208 ? 6.961 -6.612 -7.730 1.00 86.50 208 GLU A C 1
ATOM 1702 O O . GLU A 1 208 ? 7.824 -6.202 -6.951 1.00 86.50 208 GLU A O 1
ATOM 1707 N N . ILE A 1 209 ? 5.667 -6.523 -7.467 1.00 87.25 209 ILE A N 1
ATOM 1708 C CA . ILE A 1 209 ? 5.122 -5.818 -6.316 1.00 87.25 209 ILE A CA 1
ATOM 1709 C C . ILE A 1 209 ? 4.211 -6.771 -5.570 1.00 87.25 209 ILE A C 1
ATOM 1711 O O . ILE A 1 209 ? 3.243 -7.269 -6.138 1.00 87.25 209 ILE A O 1
ATOM 1715 N N . THR A 1 210 ? 4.500 -6.997 -4.295 1.00 88.25 210 THR A N 1
ATOM 1716 C CA . THR A 1 210 ? 3.628 -7.791 -3.432 1.00 88.25 210 THR A CA 1
ATOM 1717 C C . THR A 1 210 ? 2.581 -6.891 -2.778 1.00 88.25 210 THR A C 1
ATOM 1719 O O . THR A 1 210 ? 2.913 -5.844 -2.213 1.00 88.25 210 THR A O 1
ATOM 1722 N N . TYR A 1 211 ? 1.316 -7.298 -2.853 1.00 88.25 211 TYR A N 1
ATOM 1723 C CA . TYR A 1 211 ? 0.183 -6.628 -2.218 1.00 88.25 211 TYR A CA 1
ATOM 1724 C C . TYR A 1 211 ? -0.645 -7.639 -1.429 1.00 88.25 211 TYR A C 1
ATOM 1726 O O . TYR A 1 211 ? -1.150 -8.597 -2.004 1.00 88.25 211 TYR A O 1
ATOM 1734 N N . ASN A 1 212 ? -0.797 -7.413 -0.125 1.00 86.38 212 ASN A N 1
ATOM 1735 C CA . ASN A 1 212 ? -1.677 -8.213 0.718 1.00 86.38 212 ASN A CA 1
ATOM 1736 C C . ASN A 1 212 ? -3.071 -7.576 0.739 1.00 86.38 212 ASN A C 1
ATOM 1738 O O . ASN A 1 212 ? -3.250 -6.444 1.197 1.00 86.38 212 ASN A O 1
ATOM 1742 N N . TYR A 1 213 ? -4.051 -8.313 0.236 1.00 86.00 213 TYR A N 1
ATOM 1743 C CA . TYR A 1 213 ? -5.460 -8.003 0.390 1.00 86.00 213 TYR A CA 1
ATOM 1744 C C . TYR A 1 213 ? -6.004 -8.726 1.619 1.00 86.00 213 TYR A C 1
ATOM 1746 O O . TYR A 1 213 ? -5.817 -9.933 1.747 1.00 86.00 213 TYR A O 1
ATOM 1754 N N . SER A 1 214 ? -6.738 -8.011 2.471 1.00 82.44 214 SER A N 1
ATOM 1755 C CA . SER A 1 214 ? -7.505 -8.599 3.567 1.00 82.44 214 SER A CA 1
ATOM 1756 C C . SER A 1 214 ? -8.929 -8.043 3.578 1.00 82.44 214 SER A C 1
ATOM 1758 O O . SER A 1 214 ? -9.142 -6.831 3.466 1.00 82.44 214 SER A O 1
ATOM 1760 N N . THR A 1 215 ? -9.913 -8.935 3.693 1.00 76.69 215 THR A N 1
ATOM 1761 C CA . THR A 1 215 ? -11.321 -8.549 3.852 1.00 76.69 215 THR A CA 1
ATOM 1762 C C . THR A 1 215 ? -11.518 -7.853 5.198 1.00 76.69 215 THR A C 1
ATOM 1764 O O . THR A 1 215 ? -11.070 -8.368 6.227 1.00 76.69 215 THR A O 1
ATOM 1767 N N . ILE A 1 216 ? -12.233 -6.729 5.220 1.00 79.25 216 ILE A N 1
ATOM 1768 C CA . ILE A 1 216 ? -12.708 -6.125 6.471 1.00 79.25 216 ILE A CA 1
ATOM 1769 C C . ILE A 1 216 ? -13.921 -6.902 6.983 1.00 79.25 216 ILE A C 1
ATOM 1771 O O . ILE A 1 216 ? -13.982 -7.251 8.160 1.00 79.25 216 ILE A O 1
ATOM 1775 N N . SER A 1 217 ? -14.865 -7.211 6.094 1.00 77.94 217 SER A N 1
ATOM 1776 C CA . SER A 1 217 ? -16.046 -8.011 6.419 1.00 77.94 217 SER A CA 1
ATOM 1777 C C . SER A 1 217 ? -15.815 -9.469 6.037 1.00 77.94 217 SER A C 1
ATOM 1779 O O . SER A 1 217 ? -15.533 -9.775 4.882 1.00 77.94 217 SER A O 1
ATOM 1781 N N . GLY A 1 218 ? -15.960 -10.387 6.998 1.00 68.38 218 GLY A N 1
ATOM 1782 C CA . GLY A 1 218 ? -15.689 -11.818 6.785 1.00 68.38 218 GLY A CA 1
ATOM 1783 C C . GLY A 1 218 ? -16.572 -12.491 5.725 1.00 68.38 218 GLY A C 1
ATOM 1784 O O . GLY A 1 218 ? -16.224 -13.559 5.242 1.00 68.38 218 GLY A O 1
ATOM 1785 N N . ASN A 1 219 ? -17.681 -11.857 5.330 1.00 73.19 219 ASN A N 1
ATOM 1786 C CA . ASN A 1 219 ? -18.651 -12.422 4.388 1.00 73.19 219 ASN A CA 1
ATOM 1787 C C . ASN A 1 219 ? -18.800 -11.603 3.096 1.00 73.19 219 ASN A C 1
ATOM 1789 O O . ASN A 1 219 ? -19.655 -11.927 2.273 1.00 73.19 219 ASN A O 1
ATOM 1793 N N . ALA A 1 220 ? -18.032 -10.524 2.917 1.00 77.75 220 ALA A N 1
ATOM 1794 C CA . ALA A 1 220 ? -18.207 -9.635 1.775 1.00 77.75 220 ALA A CA 1
ATOM 1795 C C . ALA A 1 220 ? -17.473 -10.147 0.531 1.00 77.75 220 ALA A C 1
ATOM 1797 O O . ALA A 1 220 ? -16.279 -10.441 0.567 1.00 77.75 220 ALA A O 1
ATOM 1798 N N . ASN A 1 221 ? -18.180 -10.188 -0.599 1.00 82.75 221 ASN A N 1
ATOM 1799 C CA . ASN A 1 221 ? -17.532 -10.376 -1.895 1.00 82.75 221 ASN A CA 1
ATOM 1800 C C . ASN A 1 221 ? -16.645 -9.171 -2.196 1.00 82.75 221 ASN A C 1
ATOM 1802 O O . ASN A 1 221 ? -17.044 -8.028 -1.939 1.00 82.75 221 ASN A O 1
ATOM 1806 N N . ALA A 1 222 ? -15.475 -9.434 -2.768 1.00 87.06 222 ALA A N 1
ATOM 1807 C CA . ALA A 1 222 ? -14.496 -8.401 -3.034 1.00 87.06 222 ALA A CA 1
ATOM 1808 C C . ALA A 1 222 ? -14.103 -8.345 -4.506 1.00 87.06 222 ALA A C 1
ATOM 1810 O O . ALA A 1 222 ? -13.746 -9.354 -5.109 1.00 87.06 222 ALA A O 1
ATOM 1811 N N . TRP A 1 223 ? -14.121 -7.144 -5.073 1.00 89.94 223 TRP A N 1
ATOM 1812 C CA . TRP A 1 223 ? -13.562 -6.864 -6.391 1.00 89.94 223 TRP A CA 1
ATOM 1813 C C . TRP A 1 223 ? -12.223 -6.171 -6.225 1.00 89.94 223 TRP A C 1
ATOM 1815 O O . TRP A 1 223 ? -12.153 -5.096 -5.640 1.00 89.94 223 TRP A O 1
ATOM 1825 N N . VAL A 1 224 ? -11.158 -6.748 -6.763 1.00 91.31 224 VAL A N 1
ATOM 1826 C CA . VAL A 1 224 ? -9.840 -6.119 -6.786 1.00 91.31 224 VAL A CA 1
ATOM 1827 C C . VAL A 1 224 ? -9.501 -5.761 -8.222 1.00 91.31 224 VAL A C 1
ATOM 1829 O O . VAL A 1 224 ? -9.576 -6.585 -9.130 1.00 91.31 224 VAL A O 1
ATOM 1832 N N . TYR A 1 225 ? -9.169 -4.498 -8.429 1.00 92.25 225 TYR A N 1
ATOM 1833 C CA . TYR A 1 225 ? -8.887 -3.907 -9.720 1.00 92.25 225 TYR A CA 1
ATOM 1834 C C . TYR A 1 225 ? -7.489 -3.305 -9.695 1.00 92.25 225 TYR A C 1
ATOM 1836 O O . TYR A 1 225 ? -7.196 -2.440 -8.869 1.00 92.25 225 TYR A O 1
ATOM 1844 N N . PHE A 1 226 ? -6.644 -3.738 -10.620 1.00 92.50 226 PHE A N 1
ATOM 1845 C CA . PHE A 1 226 ? -5.305 -3.213 -10.825 1.00 92.50 226 PHE A CA 1
ATOM 1846 C C . PHE A 1 226 ? -5.245 -2.501 -12.172 1.00 92.50 226 PHE A C 1
ATOM 1848 O O . PHE A 1 226 ? -5.660 -3.067 -13.182 1.00 92.50 226 PHE A O 1
ATOM 1855 N N . LYS A 1 227 ? -4.698 -1.283 -12.189 1.00 91.81 227 LYS A N 1
ATOM 1856 C CA . LYS A 1 227 ? -4.429 -0.536 -13.421 1.00 91.81 227 LYS A CA 1
ATOM 1857 C C . LYS A 1 227 ? -2.972 -0.107 -13.489 1.00 91.81 227 LYS A C 1
ATOM 1859 O O . LYS A 1 227 ? -2.487 0.561 -12.575 1.00 91.81 227 LYS A O 1
ATOM 1864 N N . ALA A 1 228 ? -2.310 -0.477 -14.578 1.00 88.06 228 ALA A N 1
ATOM 1865 C CA . ALA A 1 228 ? -0.947 -0.103 -14.906 1.00 88.06 228 ALA A CA 1
ATOM 1866 C C . ALA A 1 228 ? -0.791 1.424 -15.030 1.00 88.06 228 ALA A C 1
ATOM 1868 O O . ALA A 1 228 ? -1.758 2.130 -15.330 1.00 88.06 228 ALA A O 1
ATOM 1869 N N . PRO A 1 229 ? 0.426 1.956 -14.838 1.00 85.81 229 PRO A N 1
ATOM 1870 C CA . PRO A 1 229 ? 0.726 3.297 -15.316 1.00 85.81 229 PRO A CA 1
ATOM 1871 C C . PRO A 1 229 ? 0.655 3.330 -16.849 1.00 85.81 229 PRO A C 1
ATOM 1873 O O . PRO A 1 229 ? 0.872 2.309 -17.501 1.00 85.81 229 PRO A O 1
ATOM 1876 N N . ALA A 1 230 ? 0.389 4.506 -17.419 1.00 80.38 230 ALA A N 1
ATOM 1877 C CA . ALA A 1 230 ? 0.291 4.674 -18.869 1.00 80.38 230 ALA A CA 1
ATOM 1878 C C . ALA A 1 230 ? 1.535 4.123 -19.589 1.00 80.38 230 ALA A C 1
ATOM 1880 O O . ALA A 1 230 ? 2.655 4.363 -19.134 1.00 80.38 230 ALA A O 1
ATOM 1881 N N . ASN A 1 231 ? 1.328 3.427 -20.712 1.00 78.38 231 ASN A N 1
ATOM 1882 C CA . ASN A 1 231 ? 2.363 2.751 -21.514 1.00 78.38 231 ASN A CA 1
ATOM 1883 C C . ASN A 1 231 ? 3.007 1.516 -20.854 1.00 78.38 231 ASN A C 1
ATOM 1885 O O . ASN A 1 231 ? 4.040 1.033 -21.331 1.00 78.38 231 ASN A O 1
ATOM 1889 N N . PHE A 1 232 ? 2.427 0.977 -19.781 1.00 82.81 232 PHE A N 1
ATOM 1890 C CA . PHE A 1 232 ? 2.880 -0.266 -19.156 1.00 82.81 232 PHE A CA 1
ATOM 1891 C C . PHE A 1 232 ? 1.799 -1.338 -19.218 1.00 82.81 232 PHE A C 1
ATOM 1893 O O . PHE A 1 232 ? 0.614 -1.051 -19.183 1.00 82.81 232 PHE A O 1
ATOM 1900 N N . ILE A 1 233 ? 2.232 -2.593 -19.253 1.00 86.19 233 ILE A N 1
ATOM 1901 C CA . ILE A 1 233 ? 1.352 -3.758 -19.142 1.00 86.19 233 ILE A CA 1
ATOM 1902 C C . ILE A 1 233 ? 1.373 -4.221 -17.692 1.00 86.19 233 ILE A C 1
ATOM 1904 O O . ILE A 1 233 ? 2.442 -4.252 -17.065 1.00 86.19 233 ILE A O 1
ATOM 1908 N N . LEU A 1 234 ? 0.213 -4.612 -17.173 1.00 88.81 234 LEU A N 1
ATOM 1909 C CA . LEU A 1 234 ? 0.086 -5.154 -15.829 1.00 88.81 234 LEU A CA 1
ATOM 1910 C C . LEU A 1 234 ? -0.459 -6.576 -15.869 1.00 88.81 234 LEU A C 1
ATOM 1912 O O . LEU A 1 234 ? -1.413 -6.883 -16.569 1.00 88.81 234 LEU A O 1
ATOM 1916 N N . SER A 1 235 ? 0.144 -7.442 -15.063 1.00 86.50 235 SER A N 1
ATOM 1917 C CA . SER A 1 235 ? -0.411 -8.761 -14.767 1.00 86.50 235 SER A CA 1
ATOM 1918 C C . SER A 1 235 ? -0.353 -8.999 -13.268 1.00 86.50 235 SER A C 1
ATOM 1920 O O . SER A 1 235 ? 0.709 -8.821 -12.670 1.00 86.50 235 SER A O 1
ATOM 1922 N N . ALA A 1 236 ? -1.458 -9.420 -12.662 1.00 87.69 236 ALA A N 1
ATOM 1923 C CA . ALA A 1 236 ? -1.512 -9.763 -11.246 1.00 87.69 236 ALA A CA 1
ATOM 1924 C C . ALA A 1 236 ? -1.830 -11.249 -11.071 1.00 87.69 236 ALA A C 1
ATOM 1926 O O . ALA A 1 236 ? -2.815 -11.746 -11.612 1.00 87.69 236 ALA A O 1
ATOM 1927 N N . THR A 1 237 ? -1.005 -11.953 -10.298 1.00 85.88 237 THR A N 1
ATOM 1928 C CA . THR A 1 237 ? -1.222 -13.363 -9.961 1.00 85.88 237 THR A CA 1
ATOM 1929 C C . THR A 1 237 ? -1.591 -13.485 -8.481 1.00 85.88 237 THR A C 1
ATOM 1931 O O . THR A 1 237 ? -0.763 -13.115 -7.636 1.00 85.88 237 THR A O 1
ATOM 1934 N N . PRO A 1 238 ? -2.798 -13.973 -8.146 1.00 86.00 238 PRO A N 1
ATOM 1935 C CA . PRO A 1 238 ? -3.175 -14.264 -6.768 1.00 86.00 238 PRO A CA 1
ATOM 1936 C C . PRO A 1 238 ? -2.449 -15.511 -6.258 1.00 86.00 238 PRO A C 1
ATOM 1938 O O . PRO A 1 238 ? -2.357 -16.520 -6.953 1.00 86.00 238 PRO A O 1
ATOM 1941 N N . ASN A 1 239 ? -1.977 -15.454 -5.019 1.00 85.31 239 ASN A N 1
ATOM 1942 C CA . ASN A 1 239 ? -1.494 -16.601 -4.264 1.00 85.31 239 ASN A CA 1
ATOM 1943 C C . ASN A 1 239 ? -2.606 -17.069 -3.312 1.00 85.31 239 ASN A C 1
ATOM 1945 O O . ASN A 1 239 ? -2.619 -16.720 -2.133 1.00 85.31 239 ASN A O 1
ATOM 1949 N N . ALA A 1 240 ? -3.592 -17.782 -3.859 1.00 77.69 240 ALA A N 1
ATOM 1950 C CA . ALA A 1 240 ? -4.729 -18.332 -3.123 1.00 77.69 240 ALA A CA 1
ATOM 1951 C C . ALA A 1 240 ? -5.150 -19.687 -3.709 1.00 77.69 240 ALA A C 1
ATOM 1953 O O . ALA A 1 240 ? -4.865 -19.976 -4.872 1.00 77.69 240 ALA A O 1
ATOM 1954 N N . ASP A 1 241 ? -5.854 -20.497 -2.913 1.00 76.56 241 ASP A N 1
ATOM 1955 C CA . ASP A 1 241 ? -6.382 -21.789 -3.364 1.00 76.56 241 ASP A CA 1
ATOM 1956 C C . ASP A 1 241 ? -7.379 -21.621 -4.524 1.00 76.56 241 ASP A C 1
ATOM 1958 O O . ASP A 1 241 ? -8.164 -20.663 -4.565 1.00 76.56 241 ASP A O 1
ATOM 1962 N N . GLU A 1 242 ? -7.385 -22.582 -5.450 1.00 69.31 242 GLU A N 1
ATOM 1963 C CA . GLU A 1 242 ? -8.313 -22.604 -6.582 1.00 69.31 242 GLU A CA 1
ATOM 1964 C C . GLU A 1 242 ? -9.781 -22.561 -6.117 1.00 69.31 242 GLU A C 1
ATOM 1966 O O . GLU A 1 242 ? -10.191 -23.209 -5.150 1.00 69.31 242 GLU A O 1
ATOM 1971 N N . GLY A 1 243 ? -1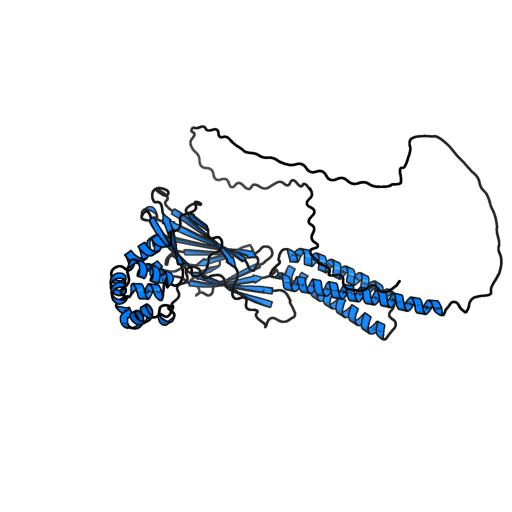0.598 -21.755 -6.803 1.00 71.19 243 GLY A N 1
ATOM 1972 C CA . GLY A 1 243 ? -12.016 -21.578 -6.483 1.00 71.19 243 GLY A CA 1
ATOM 1973 C C . GLY A 1 243 ? -12.317 -20.595 -5.344 1.00 71.19 243 GLY A C 1
ATOM 1974 O O . GLY A 1 243 ? -13.473 -20.522 -4.920 1.00 71.19 243 GLY A O 1
ATOM 1975 N N . LYS A 1 244 ? -11.321 -19.856 -4.835 1.00 76.06 244 LYS A N 1
ATOM 1976 C CA . LYS A 1 244 ? -11.511 -18.684 -3.950 1.00 76.06 244 LYS A CA 1
ATOM 1977 C C . LYS A 1 244 ? -11.428 -17.344 -4.689 1.00 76.06 244 LYS A C 1
ATOM 1979 O O . LYS A 1 244 ? -11.758 -16.303 -4.121 1.00 76.06 244 LYS A O 1
ATOM 1984 N N . TYR A 1 245 ? -11.003 -17.375 -5.947 1.00 79.25 245 TYR A N 1
ATOM 1985 C CA . TYR A 1 245 ? -10.907 -16.217 -6.817 1.00 79.25 245 TYR A CA 1
ATOM 1986 C C . TYR A 1 245 ? -11.320 -16.584 -8.243 1.00 79.25 245 TYR A C 1
ATOM 1988 O O . TYR A 1 245 ? -11.188 -17.732 -8.667 1.00 79.25 245 TYR A O 1
ATOM 1996 N N . GL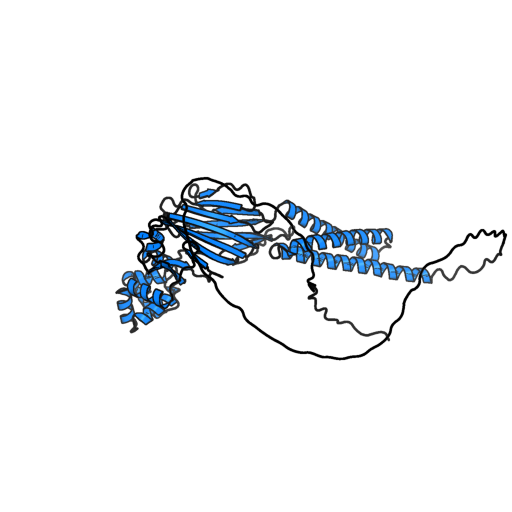U A 1 246 ? -11.782 -15.585 -8.978 1.00 80.94 246 GLU A N 1
ATOM 1997 C CA . GLU A 1 246 ? -12.076 -15.652 -10.401 1.00 80.94 246 GLU A CA 1
ATOM 1998 C C . GLU A 1 246 ? -11.393 -14.465 -11.081 1.00 80.94 246 GLU A C 1
ATOM 2000 O O . GLU A 1 246 ? -11.557 -13.312 -10.670 1.00 80.94 246 GLU A O 1
ATOM 2005 N N . ILE A 1 247 ? -10.577 -14.743 -12.097 1.00 79.00 247 ILE A N 1
ATOM 2006 C CA . ILE A 1 247 ? -9.946 -13.692 -12.896 1.00 79.00 247 ILE A CA 1
ATOM 2007 C C . ILE A 1 247 ? -10.978 -13.238 -13.922 1.00 79.00 247 ILE A C 1
ATOM 2009 O O . ILE A 1 247 ? -11.370 -14.014 -14.791 1.00 79.00 247 ILE A O 1
ATOM 2013 N N . SER A 1 248 ? -11.405 -11.983 -13.819 1.00 75.50 248 SER A N 1
ATOM 2014 C CA . SER A 1 248 ? -12.285 -11.385 -14.813 1.00 75.50 248 SER A CA 1
ATOM 2015 C C . SER A 1 248 ? -11.434 -10.948 -16.008 1.00 75.50 248 SER A C 1
ATOM 2017 O O . SER A 1 248 ? -10.513 -10.139 -15.829 1.00 75.50 248 SER A O 1
ATOM 2019 N N . PRO A 1 249 ? -11.679 -11.483 -17.216 1.00 67.25 249 PRO A N 1
ATOM 2020 C CA . PRO A 1 249 ? -10.895 -11.121 -18.385 1.00 67.25 249 PRO A CA 1
ATOM 2021 C C . PRO A 1 249 ? -11.090 -9.635 -18.710 1.00 67.25 249 PRO A C 1
ATOM 2023 O O . PRO A 1 249 ? -12.211 -9.130 -18.765 1.00 67.25 249 PRO A O 1
ATOM 2026 N N . SER A 1 250 ? -9.979 -8.939 -18.932 1.00 73.12 250 SER A N 1
ATOM 2027 C CA . SER A 1 250 ? -9.949 -7.571 -19.445 1.00 73.12 250 SER A CA 1
ATOM 2028 C C . SER A 1 250 ? -9.536 -7.605 -20.914 1.00 73.12 250 SER A C 1
ATOM 2030 O O . SER A 1 250 ? -8.654 -8.375 -21.285 1.00 73.12 250 SER A O 1
ATOM 2032 N N . ASN A 1 251 ? -10.150 -6.756 -21.740 1.00 74.75 251 ASN A N 1
ATOM 2033 C CA . ASN A 1 251 ? -9.697 -6.521 -23.118 1.00 74.75 251 ASN A CA 1
ATOM 2034 C C . ASN A 1 251 ? -8.516 -5.536 -23.188 1.00 74.75 251 ASN A C 1
ATOM 2036 O O . ASN A 1 251 ? -7.982 -5.300 -24.267 1.00 74.75 251 ASN A O 1
ATOM 2040 N N . ASP A 1 252 ? -8.164 -4.924 -22.058 1.00 80.31 252 ASP A N 1
ATOM 2041 C CA . ASP A 1 252 ? -7.093 -3.944 -21.921 1.00 80.31 252 ASP A CA 1
ATOM 2042 C C . ASP A 1 252 ? -5.933 -4.550 -21.118 1.00 80.31 252 ASP A C 1
ATOM 2044 O O . ASP A 1 252 ? -6.122 -4.950 -19.964 1.00 80.31 252 ASP A O 1
ATOM 2048 N N . ASP A 1 253 ? -4.748 -4.587 -21.733 1.00 79.44 253 ASP A N 1
ATOM 2049 C CA . ASP A 1 253 ? -3.492 -5.100 -21.168 1.00 79.44 253 ASP A CA 1
ATOM 2050 C C . ASP A 1 253 ? -2.976 -4.247 -19.988 1.00 79.44 253 ASP A C 1
ATOM 2052 O O . ASP A 1 253 ? -2.105 -4.676 -19.222 1.00 79.44 253 ASP A O 1
ATOM 2056 N N . GLU A 1 254 ? -3.498 -3.029 -19.817 1.00 83.06 254 GLU A N 1
ATOM 2057 C CA . GLU A 1 254 ? -3.203 -2.180 -18.662 1.00 83.06 254 GLU A CA 1
ATOM 2058 C C . GLU A 1 254 ? -4.004 -2.595 -17.418 1.00 83.06 254 GLU A C 1
ATOM 2060 O O . GLU A 1 254 ? -3.691 -2.160 -16.306 1.00 83.06 254 GLU A O 1
ATOM 2065 N N . ILE A 1 255 ? -5.049 -3.414 -17.573 1.00 86.12 255 ILE A N 1
ATOM 2066 C CA . ILE A 1 255 ? -6.059 -3.651 -16.542 1.00 86.12 255 ILE A CA 1
ATOM 2067 C C . ILE A 1 255 ? -6.134 -5.133 -16.179 1.00 86.12 255 ILE A C 1
ATOM 2069 O O . ILE A 1 255 ? -6.298 -6.008 -17.022 1.00 86.12 255 ILE A O 1
ATOM 2073 N N . THR A 1 256 ? -6.111 -5.425 -14.880 1.00 87.75 256 THR A N 1
ATOM 2074 C CA . THR A 1 256 ? -6.438 -6.754 -14.352 1.00 87.75 256 THR A CA 1
ATOM 2075 C C . THR A 1 256 ? -7.521 -6.628 -13.288 1.00 87.75 256 THR A C 1
ATOM 2077 O O . THR A 1 256 ? -7.363 -5.877 -12.326 1.00 87.75 256 THR A O 1
ATOM 2080 N N . SER A 1 257 ? -8.614 -7.379 -13.437 1.00 88.25 257 SER A N 1
ATOM 2081 C CA . SER A 1 257 ? -9.700 -7.433 -12.458 1.00 88.25 257 SER A CA 1
ATOM 2082 C C . SER A 1 257 ? -9.873 -8.850 -11.925 1.00 88.25 257 SER A C 1
ATOM 2084 O O . SER A 1 257 ? -9.866 -9.820 -12.677 1.00 88.25 257 SER A O 1
ATOM 2086 N N . ILE A 1 258 ? -9.998 -8.971 -10.608 1.00 88.88 258 ILE A N 1
ATOM 2087 C CA . ILE A 1 258 ? -10.088 -10.248 -9.906 1.00 88.88 258 ILE A CA 1
ATOM 2088 C C . ILE A 1 258 ? -11.242 -10.150 -8.916 1.00 88.88 258 ILE A C 1
ATOM 2090 O O . ILE A 1 258 ? -11.313 -9.214 -8.117 1.00 88.88 258 ILE A O 1
ATOM 2094 N N . VAL A 1 259 ? -12.150 -11.116 -8.974 1.00 87.81 259 VAL A N 1
ATOM 2095 C CA . VAL A 1 259 ? -13.237 -11.273 -8.010 1.00 87.81 259 VAL A CA 1
ATOM 2096 C C . VAL A 1 259 ? -12.796 -12.291 -6.972 1.00 87.81 259 VAL A C 1
ATOM 2098 O O . VAL A 1 259 ? -12.302 -13.360 -7.316 1.00 87.81 259 VAL A O 1
ATOM 2101 N N . ILE A 1 260 ? -12.959 -11.963 -5.698 1.00 84.31 260 ILE A N 1
ATOM 2102 C CA . ILE A 1 260 ? -12.599 -12.817 -4.572 1.00 84.31 260 ILE A CA 1
ATOM 2103 C C . ILE A 1 260 ? -13.874 -13.142 -3.800 1.00 84.31 260 ILE A C 1
ATOM 2105 O O . ILE A 1 260 ? -14.632 -12.246 -3.415 1.00 84.31 260 ILE A O 1
ATOM 2109 N N . THR A 1 261 ? -14.097 -14.431 -3.559 1.00 81.31 261 THR A N 1
ATOM 2110 C CA . THR A 1 261 ? -15.280 -14.928 -2.851 1.00 81.31 261 THR A CA 1
ATOM 2111 C C . THR A 1 261 ? -14.855 -15.576 -1.531 1.00 81.31 261 THR A C 1
ATOM 2113 O O . THR A 1 261 ? -14.212 -16.629 -1.569 1.00 81.31 261 THR A O 1
ATOM 2116 N N . PRO A 1 262 ? -15.218 -15.005 -0.367 1.00 71.00 262 PRO A N 1
ATOM 2117 C CA . PRO A 1 262 ? -14.737 -15.471 0.938 1.00 71.00 262 PRO A CA 1
ATOM 2118 C C . PRO A 1 262 ? -15.269 -16.847 1.366 1.00 71.00 262 PRO A C 1
ATOM 2120 O O . PRO A 1 262 ? -14.703 -17.460 2.261 1.00 71.00 262 PRO A O 1
ATOM 2123 N N . LYS A 1 263 ? -16.347 -17.360 0.747 1.00 71.44 263 LYS A N 1
ATOM 2124 C CA . LYS A 1 263 ? -16.994 -18.648 1.097 1.00 71.44 263 LYS A CA 1
ATOM 2125 C C . LYS A 1 263 ? -17.259 -18.842 2.611 1.00 71.44 263 LYS A C 1
ATOM 2127 O O . LYS A 1 263 ? -17.378 -19.974 3.062 1.00 71.44 263 LYS A O 1
ATOM 2132 N N . GLY A 1 264 ? -17.419 -17.748 3.364 1.00 62.09 264 GLY A N 1
ATOM 2133 C CA . GLY A 1 264 ? -17.729 -17.749 4.801 1.00 62.09 264 GLY A CA 1
ATOM 2134 C C . GLY A 1 264 ? -16.543 -17.494 5.738 1.00 62.09 264 GLY A C 1
ATOM 2135 O O . GLY A 1 264 ? -16.772 -17.338 6.935 1.00 62.09 264 GLY A O 1
ATOM 2136 N N . ASP A 1 265 ? -15.313 -17.397 5.220 1.00 65.06 265 ASP A N 1
ATOM 2137 C CA . ASP A 1 265 ? -14.110 -17.146 6.020 1.00 65.06 265 ASP A CA 1
ATOM 2138 C C . ASP A 1 265 ? -13.496 -15.767 5.736 1.00 65.06 265 ASP A C 1
ATOM 2140 O O . ASP A 1 265 ? -13.511 -15.273 4.606 1.00 65.06 265 ASP A O 1
ATOM 2144 N N . LYS A 1 266 ? -12.866 -15.167 6.760 1.00 68.06 266 LYS A N 1
ATOM 2145 C CA . LYS A 1 266 ? -12.013 -13.980 6.576 1.00 68.06 266 LYS A CA 1
ATOM 2146 C C . LYS A 1 266 ? -10.881 -14.333 5.625 1.00 68.06 266 LYS A C 1
ATOM 2148 O O . LYS A 1 266 ? -10.056 -15.197 5.923 1.00 68.06 266 LYS A O 1
ATOM 2153 N N . LEU A 1 267 ? -10.833 -13.637 4.498 1.00 72.88 267 LEU A N 1
ATOM 2154 C CA . LEU A 1 267 ? -9.975 -14.020 3.399 1.00 72.88 267 LEU A CA 1
ATOM 2155 C C . LEU A 1 267 ? -8.823 -13.019 3.260 1.00 72.88 267 LEU A C 1
ATOM 2157 O O . LEU A 1 267 ? -9.019 -11.805 3.182 1.00 72.88 267 LEU A O 1
ATOM 2161 N N . SER A 1 268 ? -7.606 -13.560 3.264 1.00 79.06 268 SER A N 1
ATOM 2162 C CA . SER A 1 268 ? -6.367 -12.832 3.007 1.00 79.06 268 SER A CA 1
ATOM 2163 C C . SER A 1 268 ? -5.716 -13.419 1.759 1.00 79.06 268 SER A C 1
ATOM 2165 O O . SER A 1 268 ? -5.415 -14.611 1.746 1.00 79.06 268 SER A O 1
ATOM 2167 N N . VAL A 1 269 ? -5.505 -12.605 0.722 1.00 84.06 269 VAL A N 1
ATOM 2168 C CA . VAL A 1 269 ? -4.809 -13.008 -0.514 1.00 84.06 269 VAL A CA 1
ATOM 2169 C C . VAL A 1 269 ? -3.568 -12.165 -0.694 1.00 84.06 269 VAL A C 1
ATOM 2171 O O . VAL A 1 269 ? -3.643 -10.938 -0.677 1.00 84.06 269 VAL A O 1
ATOM 2174 N N . ASP A 1 270 ? -2.449 -12.821 -0.967 1.00 87.50 270 ASP A N 1
ATOM 2175 C CA . ASP A 1 270 ? -1.258 -12.137 -1.448 1.00 87.50 270 ASP A CA 1
ATOM 2176 C C . ASP A 1 270 ? -1.263 -12.096 -2.976 1.00 87.50 270 ASP A C 1
ATOM 2178 O O . ASP A 1 270 ? -1.401 -13.116 -3.646 1.00 87.50 270 ASP A O 1
ATOM 2182 N N . PHE A 1 271 ? -1.095 -10.909 -3.541 1.00 88.19 271 PHE A N 1
ATOM 2183 C CA . PHE A 1 271 ? -0.962 -10.689 -4.973 1.00 88.19 271 PHE A CA 1
ATOM 2184 C C . PHE A 1 271 ? 0.488 -10.396 -5.323 1.00 88.19 271 PHE A C 1
ATOM 2186 O O . PHE A 1 271 ? 1.106 -9.516 -4.722 1.00 88.19 271 PHE A O 1
ATOM 2193 N N . ASN A 1 272 ? 0.994 -11.066 -6.357 1.00 90.06 272 ASN A N 1
ATOM 2194 C CA . ASN A 1 272 ? 2.203 -10.635 -7.050 1.00 90.06 272 ASN A CA 1
ATOM 2195 C C . ASN A 1 272 ? 1.792 -9.874 -8.309 1.00 90.06 272 ASN A C 1
ATOM 2197 O O . ASN A 1 272 ? 1.215 -10.438 -9.238 1.00 90.06 272 ASN A O 1
ATOM 2201 N N . ILE A 1 273 ? 2.058 -8.574 -8.311 1.00 89.38 273 ILE A N 1
ATOM 2202 C CA . ILE A 1 273 ? 1.728 -7.652 -9.392 1.00 89.38 273 ILE A CA 1
ATOM 2203 C C . ILE A 1 273 ? 2.999 -7.396 -10.191 1.00 89.38 273 ILE A C 1
ATOM 2205 O O . ILE A 1 273 ? 3.997 -6.911 -9.655 1.00 89.38 273 ILE A O 1
ATOM 2209 N N . TYR A 1 274 ? 2.959 -7.681 -11.483 1.00 87.25 274 TYR A N 1
ATOM 2210 C CA . TYR A 1 274 ? 4.050 -7.418 -12.406 1.00 87.25 274 TYR A CA 1
ATOM 2211 C C . TYR A 1 274 ? 3.711 -6.201 -13.258 1.00 87.25 274 TYR A C 1
ATOM 2213 O O . TYR A 1 274 ? 2.700 -6.199 -13.956 1.00 87.25 274 TYR A O 1
ATOM 2221 N N . ILE A 1 275 ? 4.569 -5.183 -13.208 1.00 86.06 275 ILE A N 1
ATOM 2222 C CA . ILE A 1 275 ? 4.497 -4.013 -14.088 1.00 86.06 275 ILE A CA 1
ATOM 2223 C C . ILE A 1 275 ? 5.618 -4.143 -15.108 1.00 86.06 275 ILE A C 1
ATOM 2225 O O . ILE A 1 275 ? 6.808 -4.036 -14.777 1.00 86.06 275 ILE A O 1
ATOM 2229 N N . ASN A 1 276 ? 5.217 -4.382 -16.351 1.00 83.44 276 ASN A N 1
ATOM 2230 C CA . ASN A 1 276 ? 6.103 -4.734 -17.442 1.00 83.44 276 ASN A CA 1
ATOM 2231 C C . ASN A 1 276 ? 6.054 -3.685 -18.547 1.00 83.44 276 ASN A C 1
ATOM 2233 O O . ASN A 1 276 ? 5.023 -3.090 -18.842 1.00 83.44 276 ASN A O 1
ATOM 2237 N N . VAL A 1 277 ? 7.191 -3.503 -19.208 1.00 80.94 277 VAL A N 1
ATOM 2238 C CA . VAL A 1 277 ? 7.260 -2.687 -20.421 1.00 80.94 277 VAL A CA 1
ATOM 2239 C C . VAL A 1 277 ? 6.655 -3.493 -21.583 1.00 80.94 277 VAL A C 1
ATOM 2241 O O . VAL A 1 277 ? 6.998 -4.679 -21.716 1.00 80.94 277 VAL A O 1
ATOM 2244 N N . PRO A 1 278 ? 5.805 -2.897 -22.437 1.00 83.31 278 PRO A N 1
ATOM 2245 C CA . PRO A 1 278 ? 5.297 -3.540 -23.643 1.00 83.31 278 PRO A CA 1
ATOM 2246 C C . PRO A 1 278 ? 6.412 -4.110 -24.523 1.00 83.31 278 PRO A C 1
ATOM 2248 O O . PRO A 1 278 ? 7.507 -3.549 -24.617 1.00 83.31 278 PRO A O 1
ATOM 2251 N N . ASN A 1 279 ? 6.146 -5.234 -25.194 1.00 83.25 279 ASN A N 1
ATOM 2252 C CA . ASN A 1 279 ? 7.176 -5.937 -25.963 1.00 83.25 279 ASN A CA 1
ATOM 2253 C C . ASN A 1 279 ? 7.756 -5.084 -27.103 1.00 83.25 279 ASN A C 1
ATOM 2255 O O . ASN A 1 279 ? 8.970 -5.054 -27.287 1.00 83.25 279 ASN A O 1
ATOM 2259 N N . ALA A 1 280 ? 6.916 -4.329 -27.815 1.00 83.38 280 ALA A N 1
ATOM 2260 C CA . ALA A 1 280 ? 7.368 -3.425 -28.875 1.00 83.38 280 ALA A CA 1
ATOM 2261 C C . ALA A 1 280 ? 8.396 -2.402 -28.357 1.00 83.38 280 ALA A C 1
ATOM 2263 O O . ALA A 1 280 ? 9.448 -2.194 -28.961 1.00 83.38 280 ALA A O 1
ATOM 2264 N N . LEU A 1 281 ? 8.134 -1.836 -27.178 1.00 81.25 281 LEU A N 1
ATOM 2265 C CA . LEU A 1 281 ? 9.008 -0.862 -26.529 1.00 81.25 281 LEU A CA 1
ATOM 2266 C C . LEU A 1 281 ? 10.302 -1.504 -26.036 1.00 81.25 281 LEU A C 1
ATOM 2268 O O . LEU A 1 281 ? 11.385 -0.959 -26.244 1.00 81.25 281 LEU A O 1
ATOM 2272 N N . LYS A 1 282 ? 10.218 -2.710 -25.461 1.00 82.12 282 LYS A N 1
ATOM 2273 C CA . LYS A 1 282 ? 11.401 -3.506 -25.100 1.00 82.12 282 LYS A CA 1
ATOM 2274 C C . LYS A 1 282 ? 12.316 -3.729 -26.299 1.00 82.12 282 LYS A C 1
ATOM 2276 O O . LYS A 1 282 ? 13.526 -3.541 -26.176 1.00 82.12 282 LYS A O 1
ATOM 2281 N N . VAL A 1 283 ? 11.752 -4.127 -27.439 1.00 85.69 283 VAL A N 1
ATOM 2282 C CA . VAL A 1 283 ? 12.508 -4.372 -28.673 1.00 85.69 283 VAL A CA 1
ATOM 2283 C C . VAL A 1 283 ? 13.157 -3.082 -29.163 1.00 85.69 283 VAL A C 1
ATOM 2285 O O . VAL A 1 283 ? 14.367 -3.079 -29.380 1.00 85.69 283 VAL A O 1
ATOM 2288 N N . TRP A 1 284 ? 12.401 -1.985 -29.258 1.00 86.25 284 TRP A N 1
ATOM 2289 C CA . TRP A 1 284 ? 12.916 -0.687 -29.701 1.00 86.25 284 TRP A CA 1
ATOM 2290 C C . TRP A 1 284 ? 14.103 -0.214 -28.859 1.00 86.25 284 TRP A C 1
ATOM 2292 O O . TRP A 1 284 ? 15.173 0.101 -29.382 1.00 86.25 284 TRP A O 1
ATOM 2302 N N . TYR A 1 285 ? 13.948 -0.218 -27.535 1.00 84.62 285 TYR A N 1
ATOM 2303 C CA . TYR A 1 285 ? 15.000 0.235 -26.636 1.00 84.62 285 TYR A CA 1
ATOM 2304 C C . TYR A 1 285 ? 16.239 -0.658 -26.680 1.00 84.62 285 TYR A C 1
ATOM 2306 O O . TYR A 1 285 ? 17.363 -0.163 -26.729 1.00 84.62 285 TYR A O 1
ATOM 2314 N N . ASN A 1 286 ? 16.064 -1.979 -26.691 1.00 84.12 286 ASN A N 1
ATOM 2315 C CA . ASN A 1 286 ? 17.207 -2.878 -26.791 1.00 84.12 286 ASN A CA 1
ATOM 2316 C C . ASN A 1 286 ? 17.913 -2.728 -28.150 1.00 84.12 286 ASN A C 1
ATOM 2318 O O . ASN A 1 286 ? 19.139 -2.679 -28.182 1.00 84.12 286 ASN A O 1
ATOM 2322 N N . MET A 1 287 ? 17.169 -2.578 -29.252 1.00 87.56 287 MET A N 1
ATOM 2323 C CA . MET A 1 287 ? 17.735 -2.344 -30.585 1.00 87.56 287 MET A CA 1
ATOM 2324 C C . MET A 1 287 ? 18.587 -1.069 -30.610 1.00 87.56 287 MET A C 1
ATOM 2326 O O . MET A 1 287 ? 19.751 -1.126 -31.006 1.00 87.56 287 MET A O 1
ATOM 2330 N N . MET A 1 288 ? 18.051 0.053 -30.119 1.00 88.56 288 MET A N 1
ATOM 2331 C CA . MET A 1 288 ? 18.788 1.319 -30.042 1.00 88.56 288 MET A CA 1
ATOM 2332 C C . MET A 1 288 ? 20.039 1.201 -29.173 1.00 88.56 288 MET A C 1
ATOM 2334 O O . MET A 1 288 ? 21.109 1.680 -29.550 1.00 88.56 288 MET A O 1
ATOM 2338 N N . LEU A 1 289 ? 19.943 0.511 -28.035 1.00 87.62 289 LEU A N 1
ATOM 2339 C CA . LEU A 1 289 ? 21.086 0.260 -27.167 1.00 87.62 289 LEU A CA 1
ATOM 2340 C C . LEU A 1 289 ? 22.190 -0.538 -27.881 1.00 87.62 289 LEU A C 1
ATOM 2342 O O . LEU A 1 289 ? 23.356 -0.148 -27.821 1.00 87.62 289 LEU A O 1
ATOM 2346 N N . TYR A 1 290 ? 21.844 -1.637 -28.557 1.00 88.50 290 TYR A N 1
ATOM 2347 C CA . TYR A 1 290 ? 22.823 -2.487 -29.241 1.00 88.50 290 TYR A CA 1
ATOM 2348 C C . TYR A 1 290 ? 23.438 -1.809 -30.466 1.00 88.50 290 TYR A C 1
ATOM 2350 O O . TYR A 1 290 ? 24.654 -1.887 -30.637 1.00 88.50 290 TYR A O 1
ATOM 2358 N N . LEU A 1 291 ? 22.642 -1.088 -31.265 1.00 90.81 291 LEU A N 1
ATOM 2359 C CA . LEU A 1 291 ? 23.152 -0.260 -32.364 1.00 90.81 291 LEU A CA 1
ATOM 2360 C C . LEU A 1 291 ? 24.176 0.758 -31.859 1.00 90.81 291 LEU A C 1
ATOM 2362 O O . LEU A 1 291 ? 25.237 0.940 -32.452 1.00 90.81 291 LEU A O 1
ATOM 2366 N N . SER A 1 292 ? 23.891 1.372 -30.714 1.00 91.12 292 SER A N 1
ATOM 2367 C CA . SER A 1 292 ? 24.787 2.360 -30.121 1.00 91.12 292 SER A CA 1
ATOM 2368 C C . SER A 1 292 ? 26.078 1.732 -29.594 1.00 91.12 292 SER A C 1
ATOM 2370 O O . SER A 1 292 ? 27.153 2.301 -29.772 1.00 91.12 292 SER A O 1
ATOM 2372 N N . TYR A 1 293 ? 26.011 0.536 -28.998 1.00 91.38 293 TYR A N 1
ATOM 2373 C CA . TYR A 1 293 ? 27.214 -0.210 -28.619 1.00 91.38 293 TYR A CA 1
ATOM 2374 C C . TYR A 1 293 ? 28.057 -0.621 -29.828 1.00 91.38 293 TYR A C 1
ATOM 2376 O O . TYR A 1 293 ? 29.281 -0.517 -29.759 1.00 91.38 293 TYR A O 1
ATOM 2384 N N . ALA A 1 294 ? 27.429 -1.034 -30.932 1.00 91.75 294 ALA A N 1
ATOM 2385 C CA . ALA A 1 294 ? 28.135 -1.330 -32.175 1.00 91.75 294 ALA A CA 1
ATOM 2386 C C . ALA A 1 294 ? 28.847 -0.082 -32.723 1.00 91.75 294 ALA A C 1
ATOM 2388 O O . ALA A 1 294 ? 30.022 -0.160 -33.080 1.00 91.75 294 ALA A O 1
ATOM 2389 N N . GLY A 1 295 ? 28.183 1.081 -32.698 1.00 92.19 295 GLY A N 1
ATOM 2390 C CA . GLY A 1 295 ? 28.785 2.364 -33.074 1.00 92.19 295 GLY A CA 1
ATOM 2391 C C . GLY A 1 295 ? 29.991 2.736 -32.204 1.00 92.19 295 GLY A C 1
ATOM 2392 O O . GLY A 1 295 ? 31.047 3.082 -32.729 1.00 92.19 295 GLY A O 1
ATOM 2393 N N . VAL A 1 296 ? 29.880 2.597 -30.878 1.00 93.31 296 VAL A N 1
ATOM 2394 C CA . VAL A 1 296 ? 31.003 2.846 -29.953 1.00 93.31 296 VAL A CA 1
ATOM 2395 C C . VAL A 1 296 ? 32.163 1.885 -30.214 1.00 93.31 296 VAL A C 1
ATOM 2397 O O . VAL A 1 296 ? 33.309 2.325 -30.282 1.00 93.31 296 VAL A O 1
ATOM 2400 N N . LEU A 1 297 ? 31.887 0.588 -30.381 1.00 93.31 297 LEU A N 1
ATOM 2401 C CA . LEU A 1 297 ? 32.913 -0.417 -30.664 1.00 93.31 297 LEU A CA 1
ATOM 2402 C C . LEU A 1 297 ? 33.649 -0.100 -31.970 1.00 93.31 297 LEU A C 1
ATOM 2404 O O . LEU A 1 297 ? 34.878 -0.127 -32.002 1.00 93.31 297 LEU A O 1
ATOM 2408 N N . TRP A 1 298 ? 32.908 0.247 -33.022 1.00 91.06 298 TRP A N 1
ATOM 2409 C CA . TRP A 1 298 ? 33.481 0.643 -34.303 1.00 91.06 298 TRP A CA 1
ATOM 2410 C C . TRP A 1 298 ? 34.347 1.902 -34.179 1.00 91.06 298 TRP A C 1
ATOM 2412 O O . TRP A 1 298 ? 35.475 1.919 -34.666 1.00 91.06 298 TRP A O 1
ATOM 2422 N N . GLY A 1 299 ? 33.889 2.915 -33.439 1.00 89.12 299 GLY A N 1
ATOM 2423 C CA . GLY A 1 299 ? 34.679 4.117 -33.168 1.00 89.12 299 GLY A CA 1
ATOM 2424 C C . GLY A 1 299 ? 35.975 3.830 -32.403 1.00 89.12 299 GLY A C 1
ATOM 2425 O O . GLY A 1 299 ? 37.027 4.356 -32.758 1.00 89.12 299 GLY A O 1
ATOM 2426 N N . ILE A 1 300 ? 35.941 2.946 -31.399 1.00 89.81 300 ILE A N 1
ATOM 2427 C CA . ILE A 1 300 ? 37.144 2.512 -30.666 1.00 89.81 300 ILE A CA 1
ATOM 2428 C C . ILE A 1 300 ? 38.119 1.778 -31.595 1.00 89.81 300 ILE A C 1
ATOM 2430 O O . ILE A 1 300 ? 39.323 2.032 -31.535 1.00 89.81 300 ILE A O 1
ATOM 2434 N N . LEU A 1 301 ? 37.619 0.895 -32.467 1.00 88.50 301 LEU A N 1
ATOM 2435 C CA . LEU A 1 301 ? 38.450 0.205 -33.456 1.00 88.50 301 LEU A CA 1
ATOM 2436 C C . LEU A 1 301 ? 39.107 1.197 -34.418 1.00 88.50 301 LEU A C 1
ATOM 2438 O O . LEU A 1 301 ? 40.309 1.099 -34.642 1.00 88.50 301 LEU A O 1
ATOM 2442 N N . LEU A 1 302 ? 38.364 2.185 -34.927 1.00 86.62 302 LEU A N 1
ATOM 2443 C CA . LEU A 1 302 ? 38.916 3.238 -35.785 1.00 86.62 302 LEU A CA 1
ATOM 2444 C C . LEU A 1 302 ? 40.001 4.049 -35.069 1.00 86.62 302 LEU A C 1
ATOM 2446 O O . LEU A 1 302 ? 41.056 4.298 -35.646 1.00 86.62 302 LEU A O 1
ATOM 2450 N N . VAL A 1 303 ? 39.796 4.413 -33.801 1.00 85.38 303 VAL A N 1
ATOM 2451 C CA . VAL A 1 303 ? 40.834 5.071 -32.993 1.00 85.38 303 VAL A CA 1
ATOM 2452 C C . VAL A 1 303 ? 42.073 4.179 -32.868 1.00 85.38 303 VAL A C 1
ATOM 2454 O O . VAL A 1 303 ? 43.186 4.632 -33.132 1.00 85.38 303 VAL A O 1
ATOM 2457 N N . GLY A 1 304 ? 41.891 2.900 -32.532 1.00 82.12 304 GLY A N 1
ATOM 2458 C CA . GLY A 1 304 ? 42.981 1.933 -32.405 1.00 82.12 304 GLY A CA 1
ATOM 2459 C C . GLY A 1 304 ? 43.759 1.734 -33.708 1.00 82.12 304 GLY A C 1
ATOM 2460 O O . GLY A 1 304 ? 44.990 1.758 -33.698 1.00 82.12 304 GLY A O 1
ATOM 2461 N N . PHE A 1 305 ? 43.068 1.607 -34.840 1.00 81.88 305 PHE A N 1
ATOM 2462 C CA . PHE A 1 305 ? 43.709 1.495 -36.147 1.00 81.88 305 PHE A CA 1
ATOM 2463 C C . PHE A 1 305 ? 44.434 2.780 -36.536 1.00 81.88 305 PHE A C 1
ATOM 2465 O O . PHE A 1 305 ? 45.573 2.684 -36.971 1.00 81.88 305 PHE A O 1
ATOM 2472 N N . LYS A 1 306 ? 43.870 3.968 -36.278 1.00 72.44 306 LYS A N 1
ATOM 2473 C CA . LYS A 1 306 ? 44.500 5.255 -36.621 1.00 72.44 306 LYS A CA 1
ATOM 2474 C C . LYS A 1 306 ? 45.837 5.459 -35.909 1.00 72.44 306 LYS A C 1
ATOM 2476 O O . LYS A 1 306 ? 46.732 6.097 -36.449 1.00 72.44 306 LYS A O 1
ATOM 2481 N N . THR A 1 307 ? 45.995 4.894 -34.710 1.00 69.38 307 THR A N 1
ATOM 2482 C CA . THR A 1 307 ? 47.277 4.943 -33.983 1.00 69.38 307 THR A CA 1
ATOM 2483 C C . THR A 1 307 ? 48.370 4.054 -34.584 1.00 69.38 307 THR A C 1
ATOM 2485 O O . THR A 1 307 ? 49.538 4.249 -34.260 1.00 69.38 307 THR A O 1
ATOM 2488 N N . LYS A 1 308 ? 48.020 3.085 -35.443 1.00 64.06 308 LYS A N 1
ATOM 2489 C CA . LYS A 1 308 ? 48.959 2.094 -36.002 1.00 64.06 308 LYS A CA 1
ATOM 2490 C C . LYS A 1 308 ? 49.041 2.093 -37.533 1.00 64.06 308 LYS A C 1
ATOM 2492 O O . LYS A 1 308 ? 50.040 1.632 -38.071 1.00 64.06 308 LYS A O 1
ATOM 2497 N N . VAL A 1 309 ? 48.004 2.558 -38.228 1.00 68.50 309 VAL A N 1
ATOM 2498 C CA . VAL A 1 309 ? 47.813 2.477 -39.684 1.00 68.50 309 VAL A CA 1
ATOM 2499 C C . VAL A 1 309 ? 47.056 3.723 -40.166 1.00 68.50 309 VAL A C 1
ATOM 2501 O O . VAL A 1 309 ? 46.180 4.231 -39.468 1.00 68.50 309 VAL A O 1
ATOM 2504 N N . SER A 1 310 ? 47.374 4.213 -41.370 1.00 69.81 310 SER A N 1
ATOM 2505 C CA . SER A 1 310 ? 46.623 5.304 -42.006 1.00 69.81 310 SER A CA 1
ATOM 2506 C C . SER A 1 310 ? 45.212 4.840 -42.389 1.00 69.81 310 SER A C 1
ATOM 2508 O O . SER A 1 310 ? 45.054 3.834 -43.080 1.00 69.81 310 SER A O 1
ATOM 2510 N N . ILE A 1 311 ? 44.187 5.559 -41.926 1.00 75.06 311 ILE A N 1
ATOM 2511 C CA . ILE A 1 311 ? 42.773 5.309 -42.245 1.00 75.06 311 ILE A CA 1
ATOM 2512 C C . ILE A 1 311 ? 42.318 6.352 -43.264 1.00 75.06 311 ILE A C 1
ATOM 2514 O O . ILE A 1 311 ? 42.644 7.525 -43.114 1.00 75.06 311 ILE A O 1
ATOM 2518 N N . SER A 1 312 ? 41.532 5.947 -44.264 1.00 79.69 312 SER A N 1
ATOM 2519 C CA . SER A 1 312 ? 40.977 6.874 -45.258 1.00 79.69 312 SER A CA 1
ATOM 2520 C C . SER A 1 312 ? 39.981 7.864 -44.643 1.00 79.69 312 SER A C 1
ATOM 2522 O O . SER A 1 312 ? 39.108 7.450 -43.873 1.00 79.69 312 SER A O 1
ATOM 2524 N N . ASP A 1 313 ? 40.022 9.124 -45.074 1.00 77.88 313 ASP A N 1
ATOM 2525 C CA . ASP A 1 313 ? 39.103 10.175 -44.613 1.00 77.88 313 ASP A CA 1
ATOM 2526 C C . ASP A 1 313 ? 37.622 9.827 -44.859 1.00 77.88 313 ASP A C 1
ATOM 2528 O O . ASP A 1 313 ? 36.786 10.059 -43.988 1.00 77.88 313 ASP A O 1
ATOM 2532 N N . ASN A 1 314 ? 37.305 9.139 -45.963 1.00 83.94 314 ASN A N 1
ATOM 2533 C CA . ASN A 1 314 ? 35.945 8.674 -46.276 1.00 83.94 314 ASN A CA 1
ATOM 2534 C C . ASN A 1 314 ? 35.366 7.728 -45.195 1.00 83.94 314 ASN A C 1
ATOM 2536 O O . ASN A 1 314 ? 34.181 7.779 -44.860 1.00 83.94 314 ASN A O 1
ATOM 2540 N N . MET A 1 315 ? 36.205 6.884 -44.579 1.00 83.56 315 MET A N 1
ATOM 2541 C CA . MET A 1 315 ? 35.768 6.011 -43.477 1.00 83.56 315 MET A CA 1
ATOM 2542 C C . MET A 1 315 ? 35.467 6.801 -42.198 1.00 83.56 315 MET A C 1
ATOM 2544 O O . MET A 1 315 ? 34.563 6.429 -41.449 1.00 83.56 315 MET A O 1
ATOM 2548 N N . ILE A 1 316 ? 36.204 7.888 -41.948 1.00 83.31 316 ILE A N 1
ATOM 2549 C CA . ILE A 1 316 ? 35.987 8.770 -40.793 1.00 83.31 316 ILE A CA 1
ATOM 2550 C C . ILE A 1 316 ? 34.712 9.594 -40.995 1.00 83.31 316 ILE A C 1
ATOM 2552 O O . ILE A 1 316 ? 33.900 9.693 -40.078 1.00 83.31 316 ILE A O 1
ATOM 2556 N N . GLU A 1 317 ? 34.496 10.125 -42.198 1.00 86.00 317 GLU A N 1
ATOM 2557 C CA . GLU A 1 317 ? 33.277 10.855 -42.555 1.00 86.00 317 GLU A CA 1
ATOM 2558 C C . GLU A 1 317 ? 32.031 9.967 -42.436 1.00 86.00 317 GLU A C 1
ATOM 2560 O O . GLU A 1 317 ? 31.057 10.338 -41.776 1.00 86.00 317 GLU A O 1
ATOM 2565 N N . THR A 1 318 ? 32.095 8.743 -42.971 1.00 88.81 318 THR A N 1
ATOM 2566 C CA . THR A 1 318 ? 31.016 7.754 -42.840 1.00 88.81 318 THR A CA 1
ATOM 2567 C C . THR A 1 318 ? 30.718 7.449 -41.370 1.00 88.81 318 THR A C 1
ATOM 2569 O O . THR A 1 318 ? 29.558 7.449 -40.955 1.00 88.81 318 THR A O 1
ATOM 2572 N N . PHE A 1 319 ? 31.754 7.238 -40.549 1.00 90.81 319 PHE A N 1
ATOM 2573 C CA . PHE A 1 319 ? 31.581 7.014 -39.114 1.00 90.81 319 PHE A CA 1
ATOM 2574 C C . PHE A 1 319 ? 30.915 8.197 -38.410 1.00 90.81 319 PHE A C 1
ATOM 2576 O O . PHE A 1 319 ? 30.005 7.986 -37.605 1.00 90.81 319 PHE A O 1
ATOM 2583 N N . ASN A 1 320 ? 31.350 9.424 -38.702 1.00 89.38 320 ASN A N 1
ATOM 2584 C CA . ASN A 1 320 ? 30.792 10.630 -38.103 1.00 89.38 320 ASN A CA 1
ATOM 2585 C C . ASN A 1 320 ? 29.304 10.766 -38.452 1.00 89.38 320 ASN A C 1
ATOM 2587 O O . ASN A 1 320 ? 28.485 10.915 -37.547 1.00 89.38 320 ASN A O 1
ATOM 2591 N N . ASN A 1 321 ? 28.938 10.605 -39.727 1.00 90.38 321 ASN A N 1
ATOM 2592 C CA . ASN A 1 321 ? 27.548 10.673 -40.188 1.00 90.38 321 ASN A CA 1
ATOM 2593 C C . ASN A 1 321 ? 26.663 9.615 -39.508 1.00 90.38 321 ASN A C 1
ATOM 2595 O O . ASN A 1 321 ? 25.605 9.942 -38.962 1.00 90.38 321 ASN A O 1
ATOM 2599 N N . CYS A 1 322 ? 27.118 8.359 -39.454 1.00 90.75 322 CYS A N 1
ATOM 2600 C CA . CYS A 1 322 ? 26.401 7.297 -38.745 1.00 90.75 322 CYS A CA 1
ATOM 2601 C C . CYS A 1 322 ? 26.293 7.575 -37.237 1.00 90.75 322 CYS A C 1
ATOM 2603 O O . CYS A 1 322 ? 25.246 7.336 -36.635 1.00 90.75 322 CYS A O 1
ATOM 2605 N N . SER A 1 323 ? 27.345 8.107 -36.616 1.00 91.81 323 SER A N 1
ATOM 2606 C CA . SER A 1 323 ? 27.354 8.414 -35.184 1.00 91.81 323 SER A CA 1
ATOM 2607 C C . SER A 1 323 ? 26.418 9.569 -34.836 1.00 91.81 323 SER A C 1
ATOM 2609 O O . SER A 1 323 ? 25.715 9.486 -33.831 1.00 91.81 323 SER A O 1
ATOM 2611 N N . TYR A 1 324 ? 26.337 10.610 -35.671 1.00 92.50 324 TYR A N 1
ATOM 2612 C CA . TYR A 1 324 ? 25.362 11.688 -35.500 1.00 92.50 324 TYR A CA 1
ATOM 2613 C C . TYR A 1 324 ? 23.922 11.179 -35.615 1.00 92.50 324 TYR A C 1
ATOM 2615 O O . TYR A 1 324 ? 23.086 11.553 -34.791 1.00 92.50 324 TYR A O 1
ATOM 2623 N N . ALA A 1 325 ? 23.640 10.273 -36.557 1.00 92.88 325 ALA A N 1
ATOM 2624 C CA . ALA A 1 325 ? 22.327 9.638 -36.670 1.00 92.88 325 ALA A CA 1
ATOM 2625 C C . ALA A 1 325 ? 21.973 8.815 -35.415 1.00 92.88 325 ALA A C 1
ATOM 2627 O O . ALA A 1 325 ? 20.865 8.934 -34.888 1.00 92.88 325 ALA A O 1
ATOM 2628 N N . ILE A 1 326 ? 22.928 8.041 -34.881 1.00 92.81 326 ILE A N 1
ATOM 2629 C CA . ILE A 1 326 ? 22.756 7.297 -33.622 1.00 92.81 326 ILE A CA 1
ATOM 2630 C C . ILE A 1 326 ? 22.501 8.258 -32.452 1.00 92.81 326 ILE A C 1
ATOM 2632 O O . ILE A 1 326 ? 21.575 8.042 -31.673 1.00 92.81 326 ILE A O 1
ATOM 2636 N N . ILE A 1 327 ? 23.279 9.338 -32.330 1.00 93.00 327 ILE A N 1
ATOM 2637 C CA . ILE A 1 327 ? 23.101 10.344 -31.273 1.00 93.00 327 ILE A CA 1
ATOM 2638 C C . ILE A 1 327 ? 21.708 10.980 -31.360 1.00 93.00 327 ILE A C 1
ATOM 2640 O O . ILE A 1 327 ? 21.018 11.057 -30.343 1.00 93.00 327 ILE A O 1
ATOM 2644 N N . ALA A 1 328 ? 21.264 11.384 -32.553 1.00 91.56 328 ALA A N 1
ATOM 2645 C CA . ALA A 1 328 ? 19.937 11.963 -32.758 1.00 91.56 328 ALA A CA 1
ATOM 2646 C C . ALA A 1 328 ? 18.819 10.983 -32.358 1.00 91.56 328 ALA A C 1
ATOM 2648 O O . ALA A 1 328 ? 17.911 11.352 -31.608 1.00 91.56 328 ALA A O 1
ATOM 2649 N N . ALA A 1 329 ? 18.923 9.715 -32.771 1.00 90.38 329 ALA A N 1
ATOM 2650 C CA . ALA A 1 329 ? 17.972 8.669 -32.401 1.00 90.38 329 ALA A CA 1
ATOM 2651 C C . ALA A 1 329 ? 17.940 8.412 -30.883 1.00 90.38 329 ALA A C 1
ATOM 2653 O O . ALA A 1 329 ? 16.864 8.250 -30.298 1.00 90.38 329 ALA A O 1
ATOM 2654 N N . LEU A 1 330 ? 19.100 8.425 -30.215 1.00 89.88 330 LEU A N 1
ATOM 2655 C CA . LEU A 1 330 ? 19.192 8.289 -28.761 1.00 89.88 330 LEU A CA 1
ATOM 2656 C C . LEU A 1 330 ? 18.584 9.485 -28.022 1.00 89.88 330 LEU A C 1
ATOM 2658 O O . LEU A 1 330 ? 17.909 9.284 -27.012 1.00 89.88 330 LEU A O 1
ATOM 2662 N N . ILE A 1 331 ? 18.786 10.714 -28.509 1.00 87.50 331 ILE A N 1
ATOM 2663 C CA . ILE A 1 331 ? 18.188 11.925 -27.926 1.00 87.50 331 ILE A CA 1
ATOM 2664 C C . ILE A 1 331 ? 16.663 11.875 -28.051 1.00 87.50 331 ILE A C 1
ATOM 2666 O O . ILE A 1 331 ? 15.972 12.071 -27.051 1.00 87.50 331 ILE A O 1
ATOM 2670 N N . ALA A 1 332 ? 16.140 11.545 -29.236 1.00 86.56 332 ALA A N 1
ATOM 2671 C CA . ALA A 1 332 ? 14.703 11.401 -29.459 1.00 86.56 332 ALA A CA 1
ATOM 2672 C C . ALA A 1 332 ? 14.098 10.315 -28.551 1.00 86.56 332 ALA A C 1
ATOM 2674 O O . ALA A 1 332 ? 13.121 10.553 -27.840 1.00 86.56 332 ALA A O 1
ATOM 2675 N N . THR A 1 333 ? 14.745 9.146 -28.485 1.00 83.69 333 THR A N 1
ATOM 2676 C CA . THR A 1 333 ? 14.316 8.036 -27.619 1.00 83.69 333 THR A CA 1
ATOM 2677 C C . THR A 1 333 ? 14.370 8.423 -26.135 1.00 83.69 333 THR A C 1
ATOM 2679 O O . THR A 1 333 ? 13.498 8.038 -25.358 1.00 83.69 333 THR A O 1
ATOM 2682 N N . ARG A 1 334 ? 15.364 9.221 -25.721 1.00 78.50 334 ARG A N 1
ATOM 2683 C CA . ARG A 1 334 ? 15.492 9.735 -24.349 1.00 78.50 334 ARG A CA 1
ATOM 2684 C C . ARG A 1 334 ? 14.404 10.740 -23.983 1.00 78.50 334 ARG A C 1
ATOM 2686 O O . ARG A 1 334 ? 13.932 10.690 -22.851 1.00 78.50 334 ARG A O 1
ATOM 2693 N N . GLY A 1 335 ? 14.016 11.626 -24.899 1.00 73.38 335 GLY A N 1
ATOM 2694 C CA . GLY A 1 335 ? 12.927 12.581 -24.668 1.00 73.38 335 GLY A CA 1
ATOM 2695 C C . GLY A 1 335 ? 11.627 11.870 -24.296 1.00 73.38 335 GLY A C 1
ATOM 2696 O O . GLY A 1 335 ? 10.956 12.253 -23.342 1.00 73.38 335 GLY A O 1
ATOM 2697 N N . TRP A 1 336 ? 11.346 10.754 -24.966 1.00 70.50 336 TRP A N 1
ATOM 2698 C CA . TRP A 1 336 ? 10.190 9.919 -24.666 1.00 70.50 336 TRP A CA 1
ATOM 2699 C C . TRP A 1 336 ? 10.309 9.204 -23.300 1.00 70.50 336 TRP A C 1
ATOM 2701 O O . TRP A 1 336 ? 9.391 9.264 -22.484 1.00 70.50 336 TRP A O 1
ATOM 2711 N N . LEU A 1 337 ? 11.491 8.655 -22.980 1.00 66.50 337 LEU A N 1
ATOM 2712 C CA . LEU A 1 337 ? 11.796 8.006 -21.689 1.00 66.50 337 LEU A CA 1
ATOM 2713 C C . LEU A 1 337 ? 11.678 8.938 -20.467 1.00 66.50 337 LEU A C 1
ATOM 2715 O O . LEU A 1 337 ? 11.498 8.462 -19.346 1.00 66.50 337 LEU A O 1
ATOM 2719 N N . MET A 1 338 ? 11.839 10.252 -20.650 1.00 59.09 338 MET A N 1
ATOM 2720 C CA . MET A 1 338 ? 11.844 11.223 -19.550 1.00 59.09 338 MET A CA 1
ATOM 2721 C C . MET A 1 338 ? 10.449 11.425 -18.936 1.00 59.09 338 MET A C 1
ATOM 2723 O O . MET A 1 338 ? 10.345 11.793 -17.770 1.00 59.09 338 MET A O 1
ATOM 2727 N N . SER A 1 339 ? 9.389 11.086 -19.675 1.00 58.03 339 SER A N 1
ATOM 2728 C CA . SER A 1 339 ? 8.017 11.036 -19.150 1.00 58.03 339 SER A CA 1
ATOM 2729 C C . SER A 1 339 ? 7.760 9.845 -18.204 1.00 58.03 339 SER A C 1
ATOM 2731 O O . SER A 1 339 ? 6.839 9.888 -17.394 1.00 58.03 339 SER A O 1
ATOM 2733 N N . GLU A 1 340 ? 8.619 8.814 -18.221 1.00 59.88 340 GLU A N 1
ATOM 2734 C CA . GLU A 1 340 ? 8.454 7.536 -17.496 1.00 59.88 340 GLU A CA 1
ATOM 2735 C C . GLU A 1 340 ? 9.530 7.332 -16.406 1.00 59.88 340 GLU A C 1
ATOM 2737 O O . GLU A 1 340 ? 10.041 6.231 -16.157 1.00 59.88 340 GLU A O 1
ATOM 2742 N N . GLU A 1 341 ? 9.888 8.440 -15.756 1.00 57.47 341 GLU A N 1
ATOM 2743 C CA . GLU A 1 341 ? 11.173 8.786 -15.130 1.00 57.47 341 GLU A CA 1
ATOM 2744 C C . GLU A 1 341 ? 11.799 7.791 -14.123 1.00 57.47 341 GLU A C 1
ATOM 2746 O O . GLU A 1 341 ? 12.952 7.963 -13.721 1.00 57.47 341 GLU A O 1
ATOM 2751 N N . GLN A 1 342 ? 11.099 6.737 -13.694 1.00 59.78 342 GLN A N 1
ATOM 2752 C CA . GLN A 1 342 ? 11.566 5.848 -12.620 1.00 59.78 342 GLN A CA 1
ATOM 2753 C C . GLN A 1 342 ? 11.953 4.433 -13.063 1.00 59.78 342 GLN A C 1
ATOM 2755 O O . GLN A 1 342 ? 12.971 3.925 -12.594 1.00 59.78 342 GLN A O 1
ATOM 2760 N N . VAL A 1 343 ? 11.214 3.797 -13.976 1.00 60.03 343 VAL A N 1
ATOM 2761 C CA . VAL A 1 343 ? 11.581 2.464 -14.514 1.00 60.03 343 VAL A CA 1
ATOM 2762 C C . VAL A 1 343 ? 12.676 2.582 -15.571 1.00 60.03 343 VAL A C 1
ATOM 2764 O O . VAL A 1 343 ? 13.583 1.752 -15.670 1.00 60.03 343 VAL A O 1
ATOM 2767 N N . MET A 1 344 ? 12.639 3.685 -16.307 1.00 70.62 344 MET A N 1
ATOM 2768 C CA . MET A 1 344 ? 13.473 3.934 -17.470 1.00 70.62 344 MET A CA 1
ATOM 2769 C C . MET A 1 344 ? 14.731 4.759 -17.174 1.00 70.62 344 MET A C 1
ATOM 2771 O O . MET A 1 344 ? 15.584 4.968 -18.039 1.00 70.62 344 MET A O 1
ATOM 2775 N N . LYS A 1 345 ? 14.920 5.183 -15.922 1.00 74.00 345 LYS A N 1
ATOM 2776 C CA . LYS A 1 345 ? 16.050 6.032 -15.521 1.00 74.00 345 LYS A CA 1
ATOM 2777 C C . LYS A 1 345 ? 17.407 5.414 -15.846 1.00 74.00 345 LYS A C 1
ATOM 2779 O O . LYS A 1 345 ? 18.316 6.094 -16.312 1.00 74.00 345 LYS A O 1
ATOM 2784 N N . LYS A 1 346 ? 17.557 4.108 -15.614 1.00 75.12 346 LYS A N 1
ATOM 2785 C CA . LYS A 1 346 ? 18.830 3.410 -15.829 1.00 75.12 346 LYS A CA 1
ATOM 2786 C C . LYS A 1 346 ? 19.195 3.324 -17.309 1.00 75.12 346 LYS A C 1
ATOM 2788 O O . LYS A 1 346 ? 20.368 3.484 -17.643 1.00 75.12 346 LYS A O 1
ATOM 2793 N N . ILE A 1 347 ? 18.216 3.074 -18.179 1.00 78.62 347 ILE A N 1
ATOM 2794 C CA . ILE A 1 347 ? 18.451 3.039 -19.624 1.00 78.62 347 ILE A CA 1
ATOM 2795 C C . ILE A 1 347 ? 18.699 4.450 -20.168 1.00 78.62 347 ILE A C 1
ATOM 2797 O O . ILE A 1 347 ? 19.662 4.641 -20.903 1.00 78.62 347 ILE A O 1
ATOM 2801 N N . SER A 1 348 ? 17.949 5.447 -19.688 1.00 81.19 348 SER A N 1
ATOM 2802 C CA . SER A 1 348 ? 18.162 6.863 -20.013 1.00 81.19 348 SER A CA 1
ATOM 2803 C C . SER A 1 348 ? 19.577 7.328 -19.647 1.00 81.19 348 SER A C 1
ATOM 2805 O O . SER A 1 348 ? 20.289 7.867 -20.493 1.00 81.19 348 SER A O 1
ATOM 2807 N N . ASN A 1 349 ? 20.052 7.017 -18.434 1.00 82.81 349 ASN A N 1
ATOM 2808 C CA . ASN A 1 349 ? 21.421 7.333 -18.017 1.00 82.81 349 ASN A CA 1
ATOM 2809 C C . ASN A 1 349 ? 22.472 6.644 -18.902 1.00 82.81 349 ASN A C 1
ATOM 2811 O O . ASN A 1 349 ? 23.469 7.267 -19.259 1.00 82.81 349 ASN A O 1
ATOM 2815 N N . ARG A 1 350 ? 22.252 5.376 -19.285 1.00 84.25 350 ARG A N 1
ATOM 2816 C CA . ARG A 1 350 ? 23.154 4.668 -20.210 1.00 84.25 350 ARG A CA 1
ATOM 2817 C C . ARG A 1 350 ? 23.200 5.338 -21.580 1.00 84.25 350 ARG A C 1
ATOM 2819 O O . ARG A 1 350 ? 24.291 5.480 -22.121 1.00 84.25 350 ARG A O 1
ATOM 2826 N N . TYR A 1 351 ? 22.062 5.775 -22.117 1.00 87.25 351 TYR A N 1
ATOM 2827 C CA . TYR A 1 351 ? 22.027 6.518 -23.378 1.00 87.25 351 TYR A CA 1
ATOM 2828 C C . TYR A 1 351 ? 22.815 7.817 -23.290 1.00 87.25 351 TYR A C 1
ATOM 2830 O O . TYR A 1 351 ? 23.620 8.084 -24.175 1.00 87.25 351 TYR A O 1
ATOM 2838 N N . THR A 1 352 ? 22.677 8.576 -22.200 1.00 87.75 352 THR A N 1
ATOM 2839 C CA . THR A 1 352 ? 23.489 9.781 -21.982 1.00 87.75 352 THR A CA 1
ATOM 2840 C C . THR A 1 352 ? 24.984 9.462 -21.977 1.00 87.75 352 THR A C 1
ATOM 2842 O O . THR A 1 352 ? 25.747 10.130 -22.668 1.00 87.75 352 THR A O 1
ATOM 2845 N N . THR A 1 353 ? 25.413 8.414 -21.268 1.00 88.50 353 THR A N 1
ATOM 2846 C CA . THR A 1 353 ? 26.824 7.999 -21.269 1.00 88.50 353 THR A CA 1
ATOM 2847 C C . THR A 1 353 ? 27.312 7.624 -22.670 1.00 88.50 353 THR A C 1
ATOM 2849 O O . THR A 1 353 ? 28.399 8.039 -23.061 1.00 88.50 353 THR A O 1
ATOM 2852 N N . ILE A 1 354 ? 26.517 6.875 -23.441 1.00 91.00 354 ILE A N 1
ATOM 2853 C CA . ILE A 1 354 ? 26.888 6.475 -24.805 1.00 91.00 354 ILE A CA 1
ATOM 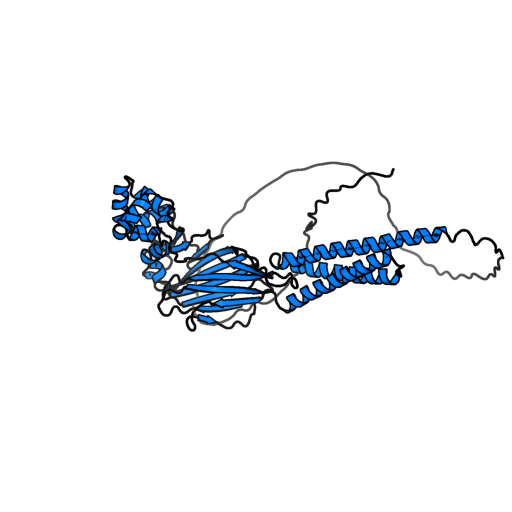2854 C C . ILE A 1 354 ? 26.989 7.692 -25.731 1.00 91.00 354 ILE A C 1
ATOM 2856 O O . ILE A 1 354 ? 27.962 7.793 -26.473 1.00 91.00 354 ILE A O 1
ATOM 2860 N N . ILE A 1 355 ? 26.052 8.643 -25.642 1.00 92.06 355 ILE A N 1
ATOM 2861 C CA . ILE A 1 355 ? 26.117 9.907 -26.389 1.00 92.06 355 ILE A CA 1
ATOM 2862 C C . ILE A 1 355 ? 27.437 10.632 -26.091 1.00 92.06 355 ILE A C 1
ATOM 2864 O O . ILE A 1 355 ? 28.150 11.003 -27.019 1.00 92.06 355 ILE A O 1
ATOM 2868 N N . CYS A 1 356 ? 27.811 10.780 -24.815 1.00 93.00 356 CYS A N 1
ATOM 2869 C CA . CYS A 1 356 ? 29.069 11.431 -24.435 1.00 93.00 356 CYS A CA 1
ATOM 2870 C C . CYS A 1 356 ? 30.306 10.704 -24.991 1.00 93.00 356 CYS A C 1
ATOM 2872 O O . CYS A 1 356 ? 31.250 11.357 -25.441 1.00 93.00 356 CYS A O 1
ATOM 2874 N N . ILE A 1 357 ? 30.307 9.367 -24.983 1.00 93.31 357 ILE A N 1
ATOM 2875 C CA . ILE A 1 357 ? 31.398 8.562 -25.550 1.00 93.31 357 ILE A CA 1
ATOM 2876 C C . ILE A 1 357 ? 31.488 8.766 -27.067 1.00 93.31 357 ILE A C 1
ATOM 2878 O O . ILE A 1 357 ? 32.573 9.048 -27.569 1.00 93.31 357 ILE A O 1
ATOM 2882 N N . LEU A 1 358 ? 30.368 8.670 -27.792 1.00 92.44 358 LEU A N 1
ATOM 2883 C CA . LEU A 1 358 ? 30.335 8.867 -29.245 1.00 92.44 358 LEU A CA 1
ATOM 2884 C C . LEU A 1 358 ? 30.816 10.267 -29.634 1.00 92.44 358 LEU A C 1
ATOM 2886 O O . LEU A 1 358 ? 31.666 10.388 -30.510 1.00 92.44 358 LEU A O 1
ATOM 2890 N N . ILE A 1 359 ? 30.357 11.313 -28.939 1.00 93.38 359 ILE A N 1
ATOM 2891 C CA . ILE A 1 359 ? 30.824 12.690 -29.165 1.00 93.38 359 ILE A CA 1
ATOM 2892 C C . ILE A 1 359 ? 32.339 12.788 -28.950 1.00 93.38 359 ILE A C 1
ATOM 2894 O O . ILE A 1 359 ? 33.042 13.364 -29.776 1.00 93.38 359 ILE A O 1
ATOM 2898 N N . SER A 1 360 ? 32.861 12.185 -27.879 1.00 91.25 360 SER A N 1
ATOM 2899 C CA . SER A 1 360 ? 34.300 12.206 -27.584 1.00 91.25 360 SER A CA 1
ATOM 2900 C C . SER A 1 360 ? 35.124 11.495 -28.667 1.00 91.25 360 SER A C 1
ATOM 2902 O O . SER A 1 360 ? 36.187 11.985 -29.048 1.00 91.25 360 SER A O 1
ATOM 2904 N N . LEU A 1 361 ? 34.626 10.372 -29.198 1.00 90.56 361 LEU A N 1
ATOM 2905 C CA . LEU A 1 361 ? 35.255 9.641 -30.303 1.00 90.56 361 LEU A CA 1
ATOM 2906 C C . LEU A 1 361 ? 35.257 10.460 -31.599 1.00 90.56 361 LEU A C 1
ATOM 2908 O O . LEU A 1 361 ? 36.296 10.543 -32.254 1.00 90.56 361 LEU A O 1
ATOM 2912 N N . ILE A 1 362 ? 34.135 11.105 -31.939 1.00 90.19 362 ILE A N 1
ATOM 2913 C CA . ILE A 1 362 ? 34.025 11.991 -33.111 1.00 90.19 362 ILE A CA 1
ATOM 2914 C C . ILE A 1 362 ? 35.032 13.139 -33.002 1.00 90.19 362 ILE A C 1
ATOM 2916 O O . ILE A 1 362 ? 35.793 13.387 -33.939 1.00 90.19 362 ILE A O 1
ATOM 2920 N N . ILE A 1 363 ? 35.073 13.816 -31.848 1.00 88.50 363 ILE A N 1
ATOM 2921 C CA . ILE A 1 363 ? 36.007 14.917 -31.580 1.00 88.50 363 ILE A CA 1
ATOM 2922 C C . ILE A 1 363 ? 37.446 14.428 -31.764 1.00 88.50 363 ILE A C 1
ATOM 2924 O O . ILE A 1 363 ? 38.201 15.020 -32.534 1.00 88.50 363 ILE A O 1
ATOM 2928 N N . TYR A 1 364 ? 37.822 13.321 -31.121 1.00 86.44 364 TYR A N 1
ATOM 2929 C CA . TYR A 1 364 ? 39.176 12.781 -31.213 1.00 86.44 364 TYR A CA 1
ATOM 2930 C C . TYR A 1 364 ? 39.573 12.439 -32.656 1.00 86.44 364 TYR A C 1
ATOM 2932 O O . TYR A 1 364 ? 40.638 12.850 -33.118 1.00 86.44 364 TYR A O 1
ATOM 2940 N N . LEU A 1 365 ? 38.720 11.718 -33.391 1.00 83.62 365 LEU A N 1
ATOM 2941 C CA . LEU A 1 365 ? 39.009 11.316 -34.768 1.00 83.62 365 LEU A CA 1
ATOM 2942 C C . LEU A 1 365 ? 39.137 12.526 -35.703 1.00 83.62 365 LEU A C 1
ATOM 2944 O O . LEU A 1 365 ? 40.042 12.533 -36.545 1.00 83.62 365 LEU A O 1
ATOM 2948 N N . SER A 1 366 ? 38.309 13.554 -35.497 1.00 82.00 366 SER A N 1
ATOM 2949 C CA . SER A 1 366 ? 38.312 14.798 -36.279 1.00 82.00 366 SER A CA 1
ATOM 2950 C C . SER A 1 366 ? 39.562 15.645 -36.008 1.00 82.00 366 SER A C 1
ATOM 2952 O O . SER A 1 366 ? 40.264 16.034 -36.943 1.00 82.00 366 SER A O 1
ATOM 2954 N N . PHE A 1 367 ? 39.933 15.852 -34.738 1.00 77.69 367 PHE A N 1
ATOM 2955 C CA . PHE A 1 367 ? 41.163 16.575 -34.376 1.00 77.69 367 PHE A CA 1
ATOM 2956 C C . PHE A 1 367 ? 42.436 15.823 -34.787 1.00 77.69 367 PHE A C 1
ATOM 2958 O O . PHE A 1 367 ? 43.413 16.438 -35.222 1.00 77.69 367 PHE A O 1
ATOM 2965 N N . ALA A 1 368 ? 42.430 14.491 -34.708 1.00 65.44 368 ALA A N 1
ATOM 2966 C CA . ALA A 1 368 ? 43.545 13.677 -35.178 1.00 65.44 368 ALA A CA 1
ATOM 2967 C C . ALA A 1 368 ? 43.730 13.750 -36.710 1.00 65.44 368 ALA A C 1
ATOM 2969 O O . ALA A 1 368 ? 44.856 13.619 -37.178 1.00 65.44 368 ALA A O 1
ATOM 2970 N N . CYS A 1 369 ? 42.669 13.985 -37.501 1.00 56.25 369 CYS A N 1
ATOM 2971 C CA . CYS A 1 369 ? 42.799 14.264 -38.946 1.00 56.25 369 CYS A CA 1
ATOM 2972 C C . CYS A 1 369 ? 43.424 15.636 -39.205 1.00 56.25 369 CYS A C 1
ATOM 2974 O O . CYS A 1 369 ? 44.354 15.747 -40.004 1.00 56.25 369 CYS A O 1
ATOM 2976 N N . TYR A 1 370 ? 42.987 16.664 -38.472 1.00 54.81 370 TYR A N 1
ATOM 2977 C CA . TYR A 1 370 ? 43.510 18.024 -38.633 1.00 54.81 370 TYR A CA 1
ATOM 2978 C C . TYR A 1 370 ? 45.029 18.112 -38.391 1.00 54.81 370 TYR A C 1
ATOM 2980 O O . TYR A 1 370 ? 45.740 18.834 -39.090 1.00 54.81 370 TYR A O 1
ATOM 2988 N N . LYS A 1 371 ? 45.560 17.331 -37.438 1.00 52.88 371 LYS A N 1
ATOM 2989 C CA . LYS A 1 371 ? 47.001 17.302 -37.140 1.00 52.88 371 LYS A CA 1
ATOM 2990 C C . LYS A 1 371 ? 47.838 16.598 -38.222 1.00 52.88 371 LYS A C 1
ATOM 2992 O O . LYS A 1 371 ? 48.972 17.008 -38.437 1.00 52.88 371 LYS A O 1
ATOM 2997 N N . SER A 1 372 ? 47.285 15.601 -38.920 1.00 48.88 372 SER A N 1
ATOM 2998 C CA . SER A 1 372 ? 47.977 14.870 -39.999 1.00 48.88 372 SER A CA 1
ATOM 2999 C C . SER A 1 372 ? 48.094 15.689 -41.292 1.00 48.88 372 SER A C 1
ATOM 3001 O O . SER A 1 372 ? 49.106 15.603 -41.985 1.00 48.88 372 SER A O 1
ATOM 3003 N N . SER A 1 373 ? 47.091 16.523 -41.595 1.00 43.78 373 SER A N 1
ATOM 3004 C CA . SER A 1 373 ? 47.063 17.384 -42.790 1.00 43.78 373 SER A CA 1
ATOM 3005 C C . SER A 1 373 ? 48.126 18.498 -42.761 1.00 43.78 373 SER A C 1
ATOM 3007 O O . SER A 1 373 ? 48.757 18.768 -43.783 1.00 43.78 373 SER A O 1
ATOM 3009 N N . LYS A 1 374 ? 48.414 19.087 -41.588 1.00 41.03 374 LYS A N 1
ATOM 3010 C CA . LYS A 1 374 ? 49.460 20.124 -41.445 1.00 41.03 374 LYS A CA 1
ATOM 3011 C C . LYS A 1 374 ? 50.889 19.606 -41.636 1.00 41.03 374 LYS A C 1
ATOM 3013 O O . LYS A 1 374 ? 51.750 20.364 -42.063 1.00 41.03 374 LYS A O 1
ATOM 3018 N N . THR A 1 375 ? 51.154 18.334 -41.339 1.00 40.59 375 THR A N 1
ATOM 3019 C CA . THR A 1 375 ? 52.478 17.723 -41.559 1.00 40.59 375 THR A CA 1
ATOM 3020 C C . THR A 1 375 ? 52.766 17.408 -43.027 1.00 40.59 375 THR A C 1
ATOM 3022 O O . THR A 1 375 ? 53.931 17.389 -43.404 1.00 40.59 375 THR A O 1
ATOM 3025 N N . ALA A 1 376 ? 51.740 17.204 -43.861 1.00 42.44 376 ALA A N 1
ATOM 3026 C CA . ALA A 1 376 ? 51.920 16.943 -45.293 1.00 42.44 376 ALA A CA 1
ATOM 3027 C C . ALA A 1 376 ? 52.221 18.227 -46.092 1.00 42.44 376 ALA A C 1
ATOM 3029 O O . ALA A 1 376 ? 53.036 18.222 -47.007 1.00 42.44 376 ALA A O 1
ATOM 3030 N N . THR A 1 377 ? 51.643 19.363 -45.694 1.00 38.03 377 THR A N 1
ATOM 3031 C CA . THR A 1 377 ? 51.805 20.644 -46.409 1.00 38.03 377 THR A CA 1
ATOM 3032 C C . THR A 1 377 ? 53.176 21.300 -46.224 1.00 38.03 377 THR A C 1
ATOM 3034 O O . THR A 1 377 ? 53.497 22.242 -46.939 1.00 38.03 377 THR A O 1
ATOM 3037 N N . THR A 1 378 ? 54.018 20.821 -45.300 1.00 36.00 378 THR A N 1
ATOM 3038 C CA . THR A 1 378 ? 55.375 21.376 -45.111 1.00 36.00 378 THR A CA 1
ATOM 3039 C C . THR A 1 378 ? 56.432 20.690 -45.988 1.00 36.00 378 THR A C 1
ATOM 3041 O O . THR A 1 378 ? 57.557 21.171 -46.062 1.00 36.00 378 THR A O 1
ATOM 3044 N N . THR A 1 379 ? 56.106 19.581 -46.665 1.00 35.62 379 THR A N 1
ATOM 3045 C CA . THR A 1 379 ? 57.084 18.810 -47.461 1.00 35.62 379 THR A CA 1
ATOM 3046 C C . THR A 1 379 ? 56.960 19.018 -48.976 1.00 35.62 379 THR A C 1
ATOM 3048 O O . THR A 1 379 ? 57.886 18.667 -49.700 1.00 35.62 379 THR A O 1
ATOM 3051 N N . GLU A 1 380 ? 55.884 19.641 -49.471 1.00 31.97 380 GLU A N 1
ATOM 3052 C CA . GLU A 1 380 ? 55.650 19.832 -50.918 1.00 31.97 380 GLU A CA 1
ATOM 3053 C C . GLU A 1 380 ? 56.031 21.222 -51.469 1.00 31.97 380 GLU A C 1
ATOM 3055 O O . GLU A 1 380 ? 56.068 21.402 -52.681 1.00 31.97 380 GLU A O 1
ATOM 3060 N N . VAL A 1 381 ? 56.411 22.197 -50.633 1.00 35.97 381 VAL A N 1
ATOM 3061 C CA . VAL A 1 381 ? 56.707 23.579 -51.094 1.00 35.97 381 VAL A CA 1
ATOM 3062 C C . VAL A 1 381 ? 58.144 23.763 -51.632 1.00 35.97 381 VAL A C 1
ATOM 3064 O O . VAL A 1 381 ? 58.496 24.839 -52.094 1.00 35.97 381 VAL A O 1
ATOM 3067 N N . VAL A 1 382 ? 58.999 22.731 -51.631 1.00 35.72 382 VAL A N 1
ATOM 3068 C CA . VAL A 1 382 ? 60.416 22.881 -52.052 1.00 35.72 382 VAL A CA 1
ATOM 3069 C C . VAL A 1 382 ? 60.676 22.521 -53.525 1.00 35.72 382 VAL A C 1
ATOM 3071 O O . VAL A 1 382 ? 61.720 22.885 -54.052 1.00 35.72 382 VAL A O 1
ATOM 3074 N N . ASN A 1 383 ? 59.743 21.883 -54.242 1.00 33.28 383 ASN A N 1
ATOM 3075 C CA . ASN A 1 383 ? 60.025 21.343 -55.582 1.00 33.28 383 ASN A CA 1
ATOM 3076 C C . ASN A 1 383 ? 59.008 21.758 -56.656 1.00 33.28 383 ASN A C 1
ATOM 3078 O O . ASN A 1 383 ? 58.466 20.890 -57.334 1.00 33.28 383 ASN A O 1
ATOM 3082 N N . GLN A 1 384 ? 58.753 23.057 -56.846 1.00 30.78 384 GLN A N 1
ATOM 3083 C CA . GLN A 1 384 ? 58.122 23.542 -58.085 1.00 30.78 384 GLN A CA 1
ATOM 3084 C C . GLN A 1 384 ? 58.290 25.061 -58.269 1.00 30.78 384 GLN A C 1
ATOM 3086 O O . GLN A 1 384 ? 57.341 25.832 -58.213 1.00 30.78 384 GLN A O 1
ATOM 3091 N N . GLU A 1 385 ? 59.520 25.498 -58.537 1.00 29.14 385 GLU A N 1
ATOM 3092 C CA . GLU A 1 385 ? 59.760 26.730 -59.294 1.00 29.14 385 GLU A CA 1
ATOM 3093 C C . GLU A 1 385 ? 60.464 26.361 -60.604 1.00 29.14 385 GLU A C 1
ATOM 3095 O O . GLU A 1 385 ? 61.243 25.411 -60.642 1.00 29.14 385 GLU A O 1
ATOM 3100 N N . TYR A 1 386 ? 60.174 27.136 -61.651 1.00 28.64 386 TYR A N 1
ATOM 3101 C CA . TYR A 1 386 ? 60.527 26.980 -63.070 1.00 28.64 386 TYR A CA 1
ATOM 3102 C C . TYR A 1 386 ? 59.549 26.167 -63.925 1.00 28.64 386 TYR A C 1
ATOM 3104 O O . TYR A 1 386 ? 59.775 25.001 -64.216 1.00 28.64 386 TYR A O 1
ATOM 3112 N N . PHE A 1 387 ? 58.523 26.851 -64.443 1.00 23.61 387 PHE A N 1
ATOM 3113 C CA . PHE A 1 387 ? 58.317 26.962 -65.895 1.00 23.61 387 PHE A CA 1
ATOM 3114 C C . PHE A 1 387 ? 57.434 28.186 -66.203 1.00 23.61 387 PHE A C 1
ATOM 3116 O O . PHE A 1 387 ? 56.269 28.245 -65.825 1.00 23.61 387 PHE A O 1
ATOM 3123 N N . ILE A 1 388 ? 58.022 29.182 -66.869 1.00 27.16 388 ILE A N 1
ATOM 3124 C CA . ILE A 1 388 ? 57.352 30.363 -67.432 1.00 27.16 388 ILE A CA 1
ATOM 3125 C C . ILE A 1 388 ? 57.003 30.046 -68.892 1.00 27.16 388 ILE A C 1
ATOM 3127 O O . ILE A 1 388 ? 57.897 29.628 -69.626 1.00 27.16 388 ILE A O 1
ATOM 3131 N N . CYS A 1 389 ? 55.762 30.307 -69.326 1.00 23.22 389 CYS A N 1
ATOM 3132 C CA . CYS A 1 389 ? 55.463 30.814 -70.677 1.00 23.22 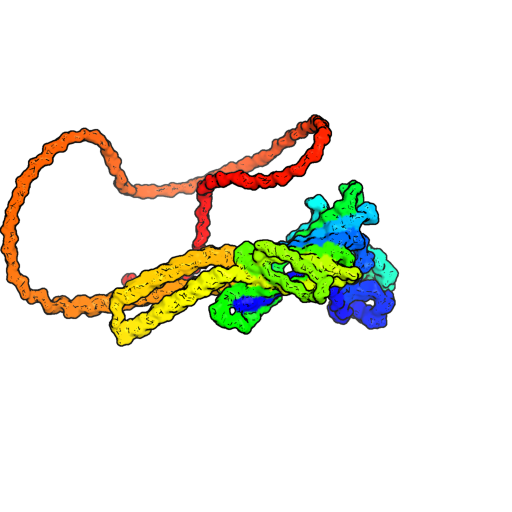389 CYS A CA 1
ATOM 3133 C C . CYS A 1 389 ? 54.017 31.335 -70.825 1.00 23.22 389 CYS A C 1
ATOM 3135 O O . CYS A 1 389 ? 53.068 30.559 -70.826 1.00 23.22 389 CYS A O 1
ATOM 3137 N N . ASN A 1 390 ? 53.932 32.664 -70.945 1.00 23.78 390 ASN A N 1
ATOM 3138 C CA . ASN A 1 390 ? 53.134 33.534 -71.825 1.00 23.78 390 ASN A CA 1
ATOM 3139 C C . ASN A 1 390 ? 51.764 33.108 -72.393 1.00 23.78 390 ASN A C 1
ATOM 3141 O O . ASN A 1 390 ? 51.661 32.203 -73.215 1.00 23.78 390 ASN A O 1
ATOM 3145 N N . ASP A 1 391 ? 50.771 33.933 -72.039 1.00 23.55 391 ASP A N 1
ATOM 3146 C CA . ASP A 1 391 ? 49.847 34.720 -72.877 1.00 23.55 391 ASP A CA 1
ATOM 3147 C C . ASP A 1 391 ? 49.461 34.243 -74.286 1.00 23.55 391 ASP A C 1
ATOM 3149 O O . ASP A 1 391 ? 50.279 34.228 -75.203 1.00 23.55 391 ASP A O 1
ATOM 3153 N N . THR A 1 392 ? 48.141 34.145 -74.493 1.00 26.12 392 THR A N 1
ATOM 3154 C CA . THR A 1 392 ? 47.466 34.688 -75.686 1.00 26.12 392 THR A CA 1
ATOM 3155 C C . THR A 1 392 ? 46.069 35.202 -75.326 1.00 26.12 392 THR A C 1
ATOM 3157 O O . THR A 1 392 ? 45.204 34.439 -74.898 1.00 26.12 392 THR A O 1
ATOM 3160 N N . ILE A 1 393 ? 45.881 36.505 -75.539 1.00 27.70 393 ILE A N 1
ATOM 3161 C CA . ILE A 1 393 ? 44.619 37.251 -75.608 1.00 27.70 393 ILE A CA 1
ATOM 3162 C C . ILE A 1 393 ? 44.033 37.070 -77.014 1.00 27.70 393 ILE A C 1
ATOM 3164 O O . ILE A 1 393 ? 44.777 37.230 -77.980 1.00 27.70 393 ILE A O 1
ATOM 3168 N N . ILE A 1 394 ? 42.722 36.823 -77.133 1.00 26.94 394 ILE A N 1
ATOM 3169 C CA . ILE A 1 394 ? 41.920 37.217 -78.305 1.00 26.94 394 ILE A CA 1
ATOM 3170 C C . ILE A 1 394 ? 40.568 37.758 -77.806 1.00 26.94 394 ILE A C 1
ATOM 3172 O O . ILE A 1 394 ? 39.839 37.070 -77.090 1.00 26.94 394 ILE A O 1
ATOM 3176 N N . ASP A 1 395 ? 40.317 39.013 -78.179 1.00 24.70 395 ASP A N 1
ATOM 3177 C CA . ASP A 1 395 ? 39.089 39.809 -78.082 1.00 24.70 395 ASP A CA 1
ATOM 3178 C C . ASP A 1 395 ? 37.871 39.144 -78.757 1.00 24.70 395 ASP A C 1
ATOM 3180 O O . ASP A 1 395 ? 38.033 38.407 -79.725 1.00 24.70 395 ASP A O 1
ATOM 3184 N N . ASP A 1 396 ? 36.644 39.458 -78.311 1.00 25.19 396 ASP A N 1
ATOM 3185 C CA . ASP A 1 396 ? 35.779 40.353 -79.105 1.00 25.19 396 ASP A CA 1
ATOM 3186 C C . ASP A 1 396 ? 34.373 40.620 -78.517 1.00 25.19 396 ASP A C 1
ATOM 3188 O O . ASP A 1 396 ? 33.574 39.726 -78.244 1.00 25.19 396 ASP A O 1
ATOM 3192 N N . THR A 1 397 ? 34.047 41.918 -78.528 1.00 26.55 397 THR A N 1
ATOM 3193 C CA . THR A 1 397 ? 32.750 42.570 -78.818 1.00 26.55 397 THR A CA 1
ATOM 3194 C C . THR A 1 397 ? 31.606 42.654 -77.790 1.00 26.55 397 THR A C 1
ATOM 3196 O O . THR A 1 397 ? 30.834 41.734 -77.536 1.00 26.55 397 THR A O 1
ATOM 3199 N N . HIS A 1 398 ? 31.410 43.901 -77.343 1.00 27.45 398 HIS A N 1
ATOM 3200 C CA . HIS A 1 398 ? 30.170 44.519 -76.865 1.00 27.45 398 HIS A CA 1
ATOM 3201 C C . HIS A 1 398 ? 29.073 44.600 -77.949 1.00 27.45 398 HIS A C 1
ATOM 3203 O O . HIS A 1 398 ? 29.367 44.975 -79.082 1.00 27.45 398 HIS A O 1
ATOM 3209 N N . ASN A 1 399 ? 27.795 44.463 -77.558 1.00 26.92 399 ASN A N 1
ATOM 3210 C CA . ASN A 1 399 ? 26.779 45.463 -77.924 1.00 26.92 399 ASN A CA 1
ATOM 3211 C C . ASN A 1 399 ? 25.526 45.451 -77.026 1.00 26.92 399 ASN A C 1
ATOM 3213 O O . ASN A 1 399 ? 24.996 44.407 -76.657 1.00 26.92 399 ASN A O 1
ATOM 3217 N N . ASN A 1 400 ? 25.093 46.671 -76.703 1.00 26.72 400 ASN A N 1
ATOM 3218 C CA . ASN A 1 400 ? 23.967 47.091 -75.865 1.00 26.72 400 ASN A CA 1
ATOM 3219 C C . ASN A 1 400 ? 22.589 46.868 -76.510 1.00 26.72 400 ASN A C 1
ATOM 3221 O O . ASN A 1 400 ? 22.454 47.123 -77.702 1.00 26.72 400 ASN A O 1
ATOM 3225 N N . VAL A 1 401 ? 21.551 46.646 -75.685 1.00 27.83 401 VAL A N 1
ATOM 3226 C CA . VAL A 1 401 ? 20.242 47.332 -75.805 1.00 27.83 401 VAL A CA 1
ATOM 3227 C C . VAL A 1 401 ? 19.656 47.582 -74.405 1.00 27.83 401 VAL A C 1
ATOM 3229 O O . VAL A 1 401 ? 19.361 46.646 -73.669 1.00 27.83 401 VAL A O 1
ATOM 3232 N N . ASN A 1 402 ? 19.466 48.866 -74.083 1.00 23.88 402 ASN A N 1
ATOM 3233 C CA . ASN A 1 402 ? 18.649 49.402 -72.989 1.00 23.88 402 ASN A CA 1
ATOM 3234 C C . ASN A 1 402 ? 17.204 49.617 -73.472 1.00 23.88 402 ASN A C 1
ATOM 3236 O O . ASN A 1 402 ? 17.026 50.167 -74.558 1.00 23.88 402 ASN A O 1
ATOM 3240 N N . ILE A 1 403 ? 16.202 49.333 -72.628 1.00 28.39 403 ILE A N 1
ATOM 3241 C CA . ILE A 1 403 ? 14.910 50.048 -72.604 1.00 28.39 403 ILE A CA 1
ATOM 3242 C C . ILE A 1 403 ? 14.527 50.317 -71.134 1.00 28.39 403 ILE A C 1
ATOM 3244 O O . ILE A 1 403 ? 14.497 49.406 -70.312 1.00 28.39 403 ILE A O 1
ATOM 3248 N N . PHE A 1 404 ? 14.286 51.601 -70.857 1.00 25.48 404 PHE A N 1
ATOM 3249 C CA . PHE A 1 404 ? 13.888 52.273 -69.611 1.00 25.48 404 PHE A CA 1
ATOM 3250 C C . PHE A 1 404 ? 12.413 52.014 -69.217 1.00 25.48 404 PHE A C 1
ATOM 3252 O O . PHE A 1 404 ? 11.589 51.805 -70.107 1.00 25.48 404 PHE A O 1
ATOM 3259 N N . ILE A 1 405 ? 12.062 52.134 -67.923 1.00 27.50 405 ILE A N 1
ATOM 3260 C CA . ILE A 1 405 ? 11.340 53.282 -67.298 1.00 27.50 405 ILE A CA 1
ATOM 3261 C C . ILE A 1 405 ? 11.066 52.985 -65.792 1.00 27.50 405 ILE A C 1
ATOM 3263 O O . ILE A 1 405 ? 10.495 51.946 -65.465 1.00 27.50 405 ILE A O 1
ATOM 3267 N N . ASP A 1 406 ? 11.513 53.933 -64.950 1.00 26.22 406 ASP A N 1
ATOM 3268 C CA . ASP A 1 406 ? 11.136 54.397 -63.585 1.00 26.22 406 ASP A CA 1
ATOM 3269 C C . ASP A 1 406 ? 9.764 53.970 -63.008 1.00 26.22 406 ASP A C 1
ATOM 3271 O O . ASP A 1 406 ? 8.829 53.690 -63.749 1.00 26.22 406 ASP A O 1
ATOM 3275 N N . ASP A 1 407 ? 9.449 53.991 -61.708 1.00 26.81 407 ASP A N 1
ATOM 3276 C CA . ASP A 1 407 ? 10.083 54.398 -60.441 1.00 26.81 407 ASP A CA 1
ATOM 3277 C C . ASP A 1 407 ? 9.157 53.860 -59.327 1.00 26.81 407 ASP A C 1
ATOM 3279 O O . ASP A 1 407 ? 7.936 53.896 -59.507 1.00 26.81 407 ASP A O 1
ATOM 3283 N N . THR A 1 408 ? 9.680 53.413 -58.174 1.00 27.98 408 THR A N 1
ATOM 3284 C CA . THR A 1 408 ? 9.176 53.777 -56.822 1.00 27.98 408 THR A CA 1
ATOM 3285 C C . THR A 1 408 ? 9.948 53.091 -55.675 1.00 27.98 408 THR A C 1
ATOM 3287 O O . THR A 1 408 ? 9.820 51.891 -55.451 1.00 27.98 408 THR A O 1
ATOM 3290 N N . LEU A 1 409 ? 10.630 53.946 -54.897 1.00 27.45 409 LEU A N 1
ATOM 3291 C CA . LEU A 1 409 ? 10.779 53.971 -53.426 1.00 27.45 409 LEU A CA 1
ATOM 3292 C C . LEU A 1 409 ? 11.770 53.019 -52.710 1.00 27.45 409 LEU A C 1
ATOM 3294 O O . LEU A 1 409 ? 11.428 51.912 -52.304 1.00 27.45 409 LEU A O 1
ATOM 3298 N N . ASP A 1 410 ? 12.979 53.564 -52.499 1.00 26.30 410 ASP A N 1
ATOM 3299 C CA . ASP A 1 410 ? 13.628 53.902 -51.207 1.00 26.30 410 ASP A CA 1
ATOM 3300 C C . ASP A 1 410 ? 13.688 52.851 -50.078 1.00 26.30 410 ASP A C 1
ATOM 3302 O O . ASP A 1 410 ? 12.682 52.454 -49.496 1.00 26.30 410 ASP A O 1
ATOM 3306 N N . LEU A 1 411 ? 14.900 52.326 -49.823 1.00 28.66 411 LEU A N 1
ATOM 3307 C CA . LEU A 1 411 ? 15.885 52.715 -48.774 1.00 28.66 411 LEU A CA 1
ATOM 3308 C C . LEU A 1 411 ? 15.543 52.112 -47.395 1.00 28.66 411 LEU A C 1
ATOM 3310 O O . LEU A 1 411 ? 14.553 52.465 -46.771 1.00 28.66 411 LEU A O 1
ATOM 3314 N N . GLN A 1 412 ? 16.214 51.052 -46.931 1.00 25.78 412 GLN A N 1
ATOM 3315 C CA . GLN A 1 412 ? 17.617 50.944 -46.493 1.00 25.78 412 GLN A CA 1
ATOM 3316 C C . GLN A 1 412 ? 17.901 51.811 -45.262 1.00 25.78 412 GLN A C 1
ATOM 3318 O O . GLN A 1 412 ? 18.020 53.021 -45.376 1.00 25.78 412 GLN A O 1
ATOM 3323 N N . ASP A 1 413 ? 18.082 51.162 -44.109 1.00 25.97 413 ASP A N 1
ATOM 3324 C CA . ASP A 1 413 ? 18.720 51.781 -42.953 1.00 25.97 413 ASP A CA 1
ATOM 3325 C C . ASP A 1 413 ? 19.617 50.777 -42.230 1.00 25.97 413 ASP A C 1
ATOM 3327 O O . ASP A 1 413 ? 19.245 49.639 -41.930 1.00 25.97 413 ASP A O 1
ATOM 3331 N N . SER A 1 414 ? 20.837 51.230 -41.969 1.00 25.39 414 SER A N 1
ATOM 3332 C CA . SER A 1 414 ? 21.854 50.540 -41.199 1.00 25.39 414 SER A CA 1
ATOM 3333 C C . SER A 1 414 ? 22.556 51.549 -40.295 1.00 25.39 414 SER A C 1
ATOM 3335 O O . SER A 1 414 ? 22.938 52.616 -40.766 1.00 25.39 414 SER A O 1
ATOM 3337 N N . ILE A 1 415 ? 22.848 51.087 -39.074 1.00 27.30 415 ILE A N 1
ATOM 3338 C CA . ILE A 1 415 ? 23.922 51.505 -38.151 1.00 27.30 415 ILE A CA 1
ATOM 3339 C C . ILE A 1 415 ? 23.499 52.363 -36.927 1.00 27.30 415 ILE A C 1
ATOM 3341 O O . ILE A 1 415 ? 23.176 53.540 -37.012 1.00 27.30 415 ILE A O 1
ATOM 3345 N N . ASN A 1 416 ? 23.591 51.686 -35.769 1.00 25.11 416 ASN A N 1
ATOM 3346 C CA . ASN A 1 416 ? 23.851 52.098 -34.366 1.00 25.11 416 ASN A CA 1
ATOM 3347 C C . ASN A 1 416 ? 24.778 53.338 -34.180 1.00 25.11 416 ASN A C 1
ATOM 3349 O O . ASN A 1 416 ? 25.535 53.599 -35.110 1.00 25.11 416 ASN A O 1
ATOM 3353 N N . PRO A 1 417 ? 24.913 54.009 -32.992 1.00 33.16 417 PRO A N 1
ATOM 3354 C CA . PRO A 1 417 ? 24.980 53.386 -31.650 1.00 33.16 417 PRO A CA 1
ATOM 3355 C C . PRO A 1 417 ? 24.563 54.227 -30.393 1.00 33.16 417 PRO A C 1
ATOM 3357 O O . PRO A 1 417 ? 24.255 55.411 -30.447 1.00 33.16 417 PRO A O 1
ATOM 3360 N N . THR A 1 418 ? 24.722 53.580 -29.222 1.00 23.05 418 THR A N 1
ATOM 3361 C CA . THR A 1 418 ? 25.062 54.095 -27.860 1.00 23.05 418 THR A CA 1
ATOM 3362 C C . THR A 1 418 ? 24.019 54.705 -26.892 1.00 23.05 418 THR A C 1
ATOM 3364 O O . THR A 1 418 ? 23.563 55.825 -27.052 1.00 23.05 418 THR A O 1
ATOM 3367 N N . ALA A 1 419 ? 23.854 53.970 -25.774 1.00 23.53 419 ALA A N 1
ATOM 3368 C CA . ALA A 1 419 ? 23.900 54.356 -24.347 1.00 23.53 419 ALA A CA 1
ATOM 3369 C C . ALA A 1 419 ? 22.895 55.362 -23.734 1.00 23.53 419 ALA A C 1
ATOM 3371 O O . ALA A 1 419 ? 22.939 56.553 -24.013 1.00 23.53 419 ALA A O 1
ATOM 3372 N N . SER A 1 420 ? 22.148 54.924 -22.705 1.00 22.95 420 SER A N 1
ATOM 3373 C CA . SER A 1 420 ? 22.298 55.377 -21.296 1.00 22.95 420 SER A CA 1
ATOM 3374 C C . SER A 1 420 ? 21.166 54.881 -20.370 1.00 22.95 420 SER A C 1
ATOM 3376 O O . SER A 1 420 ? 20.064 54.558 -20.799 1.00 22.95 420 SER A O 1
ATOM 3378 N N . CYS A 1 421 ? 21.507 54.765 -19.083 1.00 20.27 421 CYS A N 1
ATOM 3379 C CA . CYS A 1 421 ? 20.734 54.244 -17.951 1.00 20.27 421 CYS A CA 1
ATOM 3380 C C . CYS A 1 421 ? 19.438 55.006 -17.612 1.00 20.27 421 CYS A C 1
ATOM 3382 O O . CYS A 1 421 ? 19.410 56.229 -17.691 1.00 20.27 421 CYS A O 1
ATOM 3384 N N . SER A 1 422 ? 18.460 54.322 -17.003 1.00 23.38 422 SER A N 1
ATOM 3385 C CA . SER A 1 422 ? 17.890 54.707 -15.690 1.00 23.38 422 SER A CA 1
ATOM 3386 C C . SER A 1 422 ? 16.827 53.717 -15.186 1.00 23.38 422 SER A C 1
ATOM 3388 O O . SER A 1 422 ? 15.983 53.231 -15.930 1.00 23.38 422 SER A O 1
ATOM 3390 N N . LEU A 1 423 ? 16.911 53.420 -13.884 1.00 23.39 423 LEU A N 1
ATOM 3391 C CA . LEU A 1 423 ? 15.875 52.796 -13.058 1.00 23.39 423 LEU A CA 1
ATOM 3392 C C . LEU A 1 423 ? 14.635 53.698 -12.963 1.00 23.39 423 LEU A C 1
ATOM 3394 O O . LEU A 1 423 ? 14.802 54.895 -12.745 1.00 23.39 423 LEU A O 1
ATOM 3398 N N . GLN A 1 424 ? 13.440 53.099 -12.886 1.00 23.94 424 GLN A N 1
ATOM 3399 C CA . GLN A 1 424 ? 12.386 53.529 -11.952 1.00 23.94 424 GLN A CA 1
ATOM 3400 C C . GLN A 1 424 ? 11.296 52.454 -11.765 1.00 23.94 424 GLN A C 1
ATOM 3402 O O . GLN A 1 424 ? 10.816 51.851 -12.717 1.00 23.94 424 GLN A O 1
ATOM 3407 N N . VAL A 1 425 ? 10.925 52.239 -10.499 1.00 24.55 425 VAL A N 1
ATOM 3408 C CA . VAL A 1 425 ? 9.762 51.479 -9.997 1.00 24.55 425 VAL A CA 1
ATOM 3409 C C . VAL A 1 425 ? 8.677 52.498 -9.607 1.00 24.55 425 VAL A C 1
ATOM 3411 O O . VAL A 1 425 ? 9.041 53.575 -9.131 1.00 24.55 425 VAL A O 1
ATOM 3414 N N . PRO A 1 426 ? 7.373 52.208 -9.791 1.00 25.27 426 PRO A N 1
ATOM 3415 C CA . PRO A 1 426 ? 6.437 52.127 -8.643 1.00 25.27 426 PRO A CA 1
ATOM 3416 C C . PRO A 1 426 ? 5.444 50.938 -8.775 1.00 25.27 426 PRO A C 1
ATOM 3418 O O . PRO A 1 426 ? 5.036 50.592 -9.875 1.00 25.27 426 PRO A O 1
ATOM 3421 N N . ILE A 1 427 ? 5.200 50.124 -7.736 1.00 22.81 427 ILE A N 1
ATOM 3422 C CA . ILE A 1 427 ? 4.235 50.262 -6.610 1.00 22.81 427 ILE A CA 1
ATOM 3423 C C . ILE A 1 427 ? 2.754 49.997 -6.987 1.00 22.81 427 ILE A C 1
ATOM 3425 O O . ILE A 1 427 ? 2.146 50.814 -7.661 1.00 22.81 427 ILE A O 1
ATOM 3429 N N . ALA A 1 428 ? 2.235 48.882 -6.429 1.00 22.56 428 ALA A N 1
ATOM 3430 C CA . ALA A 1 428 ? 0.923 48.604 -5.785 1.00 22.56 428 ALA A CA 1
ATOM 3431 C C . ALA A 1 428 ? -0.405 48.988 -6.507 1.00 22.56 428 ALA A C 1
ATOM 3433 O O . ALA A 1 428 ? -0.487 49.984 -7.200 1.00 22.56 428 ALA A O 1
ATOM 3434 N N . THR A 1 429 ? -1.555 48.309 -6.351 1.00 23.14 429 THR A N 1
ATOM 3435 C CA . THR A 1 429 ? -2.210 47.826 -5.114 1.00 23.14 429 THR A CA 1
ATOM 3436 C C . THR A 1 429 ? -3.483 47.013 -5.471 1.00 23.14 429 THR A C 1
ATOM 3438 O O . THR A 1 429 ? -4.064 47.282 -6.514 1.00 23.14 429 THR A O 1
ATOM 3441 N N . SER A 1 430 ? -3.884 46.054 -4.608 1.00 22.78 430 SER A N 1
ATOM 3442 C CA . SER A 1 430 ? -5.253 45.704 -4.104 1.00 22.78 430 SER A CA 1
ATOM 3443 C C . SER A 1 430 ? -6.520 45.894 -4.987 1.00 22.78 430 SER A C 1
ATOM 3445 O O . SER A 1 430 ? -6.622 46.876 -5.695 1.00 22.78 430 SER A O 1
ATOM 3447 N N . GLN A 1 431 ? -7.639 45.154 -4.912 1.00 22.80 431 GLN A N 1
ATOM 3448 C CA . GLN A 1 431 ? -8.355 44.543 -3.776 1.00 22.80 431 GLN A CA 1
ATOM 3449 C C . GLN A 1 431 ? -9.670 43.877 -4.297 1.00 22.80 431 GLN A C 1
ATOM 3451 O O . GLN A 1 431 ? -10.255 44.370 -5.253 1.00 22.80 431 GLN A O 1
ATOM 3456 N N . GLN A 1 432 ? -10.128 42.818 -3.607 1.00 22.78 432 GLN A N 1
ATOM 3457 C CA . GLN A 1 432 ? -11.523 42.488 -3.199 1.00 22.78 432 GLN A CA 1
ATOM 3458 C C . GLN A 1 432 ? -12.708 42.306 -4.200 1.00 22.78 432 GLN A C 1
ATOM 3460 O O . GLN A 1 432 ? -13.146 43.225 -4.880 1.00 22.78 432 GLN A O 1
ATOM 3465 N N . SER A 1 433 ? -13.331 41.112 -4.108 1.00 23.11 433 SER A N 1
ATOM 3466 C CA . SER A 1 433 ? -14.769 40.763 -4.316 1.00 23.11 433 SER A CA 1
ATOM 3467 C C . SER A 1 433 ? -15.699 41.541 -3.339 1.00 23.11 433 SER A C 1
ATOM 3469 O O . SER A 1 433 ? -15.120 42.216 -2.485 1.00 23.11 433 SER A O 1
ATOM 3471 N N . PRO A 1 434 ? -17.065 41.426 -3.279 1.00 36.66 434 PRO A N 1
ATOM 3472 C CA . PRO A 1 434 ? -17.983 40.324 -3.683 1.00 36.66 434 PRO A CA 1
ATOM 3473 C C . PRO A 1 434 ? -19.410 40.765 -4.169 1.00 36.66 434 PRO A C 1
ATOM 3475 O O . PRO A 1 434 ? -19.634 41.943 -4.417 1.00 36.66 434 PRO A O 1
ATOM 3478 N N . VAL A 1 435 ? -20.377 39.828 -4.299 1.00 25.19 435 VAL A N 1
ATOM 3479 C CA . VAL A 1 435 ? -21.755 39.826 -3.699 1.00 25.19 435 VAL A CA 1
ATOM 3480 C C . VAL A 1 435 ? -22.766 38.929 -4.469 1.00 25.19 435 VAL A C 1
ATOM 3482 O O . VAL A 1 435 ? -22.686 38.744 -5.677 1.00 25.19 435 VAL A O 1
ATOM 3485 N N . GLN A 1 436 ? -23.673 38.344 -3.672 1.00 22.47 436 GLN A N 1
ATOM 3486 C CA . GLN A 1 436 ? -24.746 37.348 -3.848 1.00 22.47 436 GLN A CA 1
ATOM 3487 C C . GLN A 1 436 ? -25.984 37.763 -4.684 1.00 22.47 436 GLN A C 1
ATOM 3489 O O . GLN A 1 436 ? -26.250 38.948 -4.858 1.00 22.47 436 GLN A O 1
ATOM 3494 N N . GLY A 1 437 ? -26.839 36.777 -5.020 1.00 24.03 437 GLY A N 1
ATOM 3495 C CA . GLY A 1 437 ? -28.272 36.970 -5.316 1.00 24.03 437 GLY A CA 1
ATOM 3496 C C . GLY A 1 437 ? -29.069 35.659 -5.509 1.00 24.03 437 GLY A C 1
ATOM 3497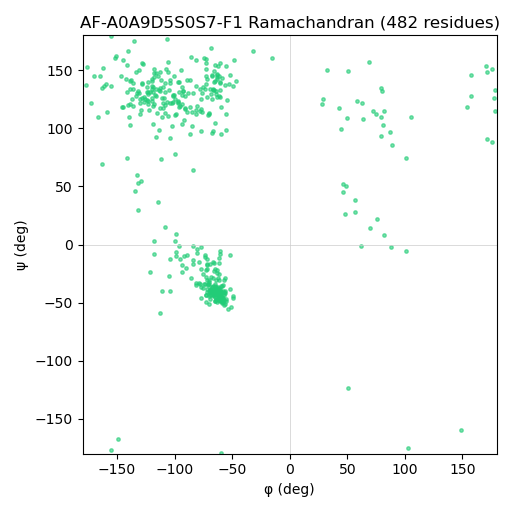 O O . GLY A 1 437 ? -28.721 34.855 -6.363 1.00 24.03 437 GLY A O 1
ATOM 3498 N N . GLN A 1 438 ? -30.113 35.454 -4.692 1.00 22.38 438 GLN A N 1
ATOM 3499 C CA . GLN A 1 438 ? -31.072 34.324 -4.614 1.00 22.38 438 GLN A CA 1
ATOM 3500 C C . GLN A 1 438 ? -32.226 34.384 -5.646 1.00 22.38 438 GLN A C 1
ATOM 3502 O O . GLN A 1 438 ? -32.595 35.482 -6.052 1.00 22.38 438 GLN A O 1
ATOM 3507 N N . SER A 1 439 ? -32.881 33.241 -5.949 1.00 23.16 439 SER A N 1
ATOM 3508 C CA . SER A 1 439 ? -34.329 32.942 -5.689 1.00 23.16 439 SER A CA 1
ATOM 3509 C C . SER A 1 439 ? -34.999 31.902 -6.638 1.00 23.16 439 SER A C 1
ATOM 3511 O O . SER A 1 439 ? -35.043 32.072 -7.849 1.00 23.16 439 SER A O 1
ATOM 3513 N N . ASP A 1 440 ? -35.461 30.797 -6.032 1.00 23.66 440 ASP A N 1
ATOM 3514 C CA . ASP A 1 440 ? -36.764 30.079 -6.047 1.00 23.66 440 ASP A CA 1
ATOM 3515 C C . ASP A 1 440 ? -37.665 29.764 -7.295 1.00 23.66 440 ASP A C 1
ATOM 3517 O O . ASP A 1 440 ? -38.310 30.658 -7.828 1.00 23.66 440 ASP A O 1
ATOM 3521 N N . ILE A 1 441 ? -37.851 28.434 -7.560 1.00 22.62 441 ILE A N 1
ATOM 3522 C CA .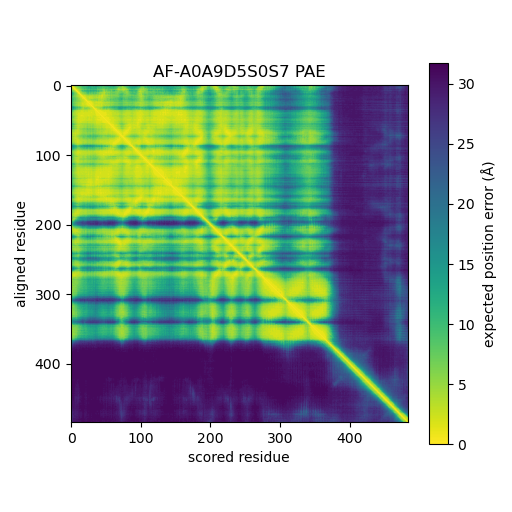 ILE A 1 441 ? -39.106 27.577 -7.600 1.00 22.62 441 ILE A CA 1
ATOM 3523 C C . ILE A 1 441 ? -40.181 27.795 -8.739 1.00 22.62 441 ILE A C 1
ATOM 3525 O O . ILE A 1 441 ? -40.268 28.925 -9.204 1.00 22.62 441 ILE A O 1
ATOM 3529 N N . PRO A 1 442 ? -41.106 26.855 -9.175 1.00 34.09 442 PRO A N 1
ATOM 3530 C CA . PRO A 1 442 ? -41.323 25.376 -9.023 1.00 34.09 442 PRO A CA 1
ATOM 3531 C C . PRO A 1 442 ? -41.695 24.535 -10.307 1.00 34.09 442 PRO A C 1
ATOM 3533 O O . PRO A 1 442 ? -42.128 25.049 -11.332 1.00 34.09 442 PRO A O 1
ATOM 3536 N N . SER A 1 443 ? -41.779 23.201 -10.100 1.00 23.03 443 SER A N 1
ATOM 3537 C CA . SER A 1 443 ? -42.779 22.205 -10.604 1.00 23.03 443 SER A CA 1
ATOM 3538 C C . SER A 1 443 ? -42.714 21.602 -12.024 1.00 23.03 443 SER A C 1
ATOM 3540 O O . SER A 1 443 ? -42.700 22.307 -13.022 1.00 23.03 443 SER A O 1
ATOM 3542 N N . GLY A 1 444 ? -42.836 20.263 -12.094 1.00 23.88 444 GLY A N 1
ATOM 3543 C CA . GLY A 1 444 ? -43.221 19.506 -13.299 1.00 23.88 444 GLY A CA 1
ATOM 3544 C C . GLY A 1 444 ? -42.775 18.035 -13.288 1.00 23.88 444 GLY A C 1
ATOM 3545 O O . GLY A 1 444 ? -41.618 17.740 -13.032 1.00 23.88 444 GLY A O 1
ATOM 3546 N N . SER A 1 445 ? -43.699 17.109 -13.532 1.00 20.75 445 SER A N 1
ATOM 3547 C CA . SER A 1 445 ? -43.618 15.660 -13.286 1.00 20.75 445 SER A CA 1
ATOM 3548 C C . SER A 1 445 ? -43.426 14.788 -14.547 1.00 20.75 445 SER A C 1
ATOM 3550 O O . SER A 1 445 ? -43.953 15.141 -15.593 1.00 20.75 445 SER A O 1
ATOM 3552 N N . VAL A 1 446 ? -42.876 13.574 -14.349 1.00 23.06 446 VAL A N 1
ATOM 3553 C CA . VAL A 1 446 ? -42.982 12.319 -15.155 1.00 23.06 446 VAL A CA 1
ATOM 3554 C C . VAL A 1 446 ? -42.245 12.252 -16.512 1.00 23.06 446 VAL A C 1
ATOM 3556 O O . VAL A 1 446 ? -42.640 12.929 -17.443 1.00 23.06 446 VAL A O 1
ATOM 3559 N N . THR A 1 447 ? -41.234 11.373 -16.651 1.00 24.19 447 THR A N 1
ATOM 3560 C CA . THR A 1 447 ? -41.252 10.061 -17.366 1.00 24.19 447 THR A CA 1
ATOM 3561 C C . THR A 1 447 ? -39.841 9.465 -17.474 1.00 24.19 447 THR A C 1
ATOM 3563 O O . THR A 1 447 ? -38.852 10.185 -17.544 1.00 24.19 447 THR A O 1
ATOM 3566 N N . LYS A 1 448 ? -39.773 8.125 -17.472 1.00 25.31 448 LYS A N 1
ATOM 3567 C CA . LYS A 1 448 ? -38.615 7.305 -17.861 1.00 25.31 448 LYS A CA 1
ATOM 3568 C C . LYS A 1 448 ? -38.069 7.759 -19.218 1.00 25.31 448 LYS A C 1
ATOM 3570 O O . LYS A 1 448 ? -38.875 7.905 -20.123 1.00 25.31 448 LYS A O 1
ATOM 3575 N N . ASP A 1 449 ? -36.748 7.859 -19.352 1.00 23.52 449 ASP A N 1
ATOM 3576 C CA . ASP A 1 449 ? -36.029 7.266 -20.481 1.00 23.52 449 ASP A CA 1
ATOM 3577 C C . ASP A 1 449 ? -34.518 7.197 -20.233 1.00 23.52 449 ASP A C 1
ATOM 3579 O O . ASP A 1 449 ? -33.905 8.009 -19.544 1.00 23.52 449 ASP A O 1
ATOM 3583 N N . MET A 1 450 ? -33.965 6.121 -20.771 1.00 24.19 450 MET A N 1
ATOM 3584 C CA . MET A 1 450 ? -32.587 5.668 -20.743 1.00 24.19 450 MET A CA 1
ATOM 3585 C C . MET A 1 450 ? -31.833 6.365 -21.877 1.00 24.19 450 MET A C 1
ATOM 3587 O O . MET A 1 450 ? -32.124 6.074 -23.030 1.00 24.19 450 MET A O 1
ATOM 3591 N N . TYR A 1 451 ? -30.862 7.234 -21.581 1.00 23.09 451 TYR A N 1
ATOM 3592 C CA . TYR A 1 451 ? -29.887 7.688 -22.578 1.00 23.09 451 TYR A CA 1
ATOM 3593 C C . TYR A 1 451 ? -28.482 7.809 -21.979 1.00 23.09 451 TYR A C 1
ATOM 3595 O O . TYR A 1 451 ? -28.235 8.539 -21.023 1.00 23.09 451 TYR A O 1
ATOM 3603 N N . LEU A 1 452 ? -27.580 7.024 -22.572 1.00 23.23 452 LEU A N 1
ATOM 3604 C CA . LEU A 1 452 ? -26.141 7.243 -22.598 1.00 23.23 452 LEU A CA 1
ATOM 3605 C C . LEU A 1 452 ? -25.876 8.571 -23.306 1.00 23.23 452 LEU A C 1
ATOM 3607 O O . LEU A 1 452 ? -26.316 8.719 -24.444 1.00 23.23 452 LEU A O 1
ATOM 3611 N N . ASP A 1 453 ? -25.112 9.469 -22.684 1.00 22.52 453 ASP A N 1
ATOM 3612 C CA . ASP A 1 453 ? -24.548 10.618 -23.388 1.00 22.52 453 ASP A CA 1
ATOM 3613 C C . ASP A 1 453 ? -23.031 10.474 -23.506 1.00 22.52 453 ASP A C 1
ATOM 3615 O O . ASP A 1 453 ? -22.267 10.515 -22.538 1.00 22.52 453 ASP A O 1
ATOM 3619 N N . VAL A 1 454 ? -22.631 10.237 -24.751 1.00 25.84 454 VAL A N 1
ATOM 3620 C CA . VAL A 1 454 ? -21.273 10.237 -25.272 1.00 25.84 454 VAL A CA 1
ATOM 3621 C C . VAL A 1 454 ? -21.019 11.655 -25.765 1.00 25.84 454 VAL A C 1
ATOM 3623 O O . VAL A 1 454 ? -21.534 12.031 -26.812 1.00 25.84 454 VAL A O 1
ATOM 3626 N N . ASN A 1 455 ? -20.206 12.436 -25.053 1.00 23.33 455 ASN A N 1
ATOM 3627 C CA . ASN A 1 455 ? -19.713 13.706 -25.583 1.00 23.33 455 ASN A CA 1
ATOM 3628 C C . ASN A 1 455 ? -18.274 13.553 -26.071 1.00 23.33 455 ASN A C 1
ATOM 3630 O O . ASN A 1 455 ? -17.319 13.533 -25.295 1.00 23.33 455 ASN A O 1
ATOM 3634 N N . GLY A 1 456 ? -18.155 13.440 -27.394 1.00 21.64 456 GLY A N 1
ATOM 3635 C CA . GLY A 1 456 ? -16.935 13.650 -28.154 1.00 21.64 456 GLY A CA 1
ATOM 3636 C C . GLY A 1 456 ? -16.997 14.959 -28.944 1.00 21.64 456 GLY A C 1
ATOM 3637 O O . GLY A 1 456 ? -18.060 15.362 -29.407 1.00 21.64 456 GLY A O 1
ATOM 3638 N N . ASN A 1 457 ? -15.802 15.521 -29.156 1.00 22.73 457 ASN A N 1
ATOM 3639 C CA . ASN A 1 457 ? -15.420 16.692 -29.961 1.00 22.73 457 ASN A CA 1
ATOM 3640 C C . ASN A 1 457 ? -15.678 18.066 -29.301 1.00 22.73 457 ASN A C 1
ATOM 3642 O O . ASN A 1 457 ? -16.725 18.309 -28.733 1.00 22.73 457 ASN A O 1
ATOM 3646 N N . GLN A 1 458 ? -14.754 19.032 -29.332 1.00 23.05 458 GLN A N 1
ATOM 3647 C CA . GLN A 1 458 ? -13.768 19.300 -30.377 1.00 23.05 458 GLN A CA 1
ATOM 3648 C C . GLN A 1 458 ? -12.624 20.202 -29.873 1.00 23.05 458 GLN A C 1
ATOM 3650 O O . GLN A 1 458 ? -12.796 21.027 -28.982 1.00 23.05 458 GLN A O 1
ATOM 3655 N N . LYS A 1 459 ? -11.457 20.023 -30.500 1.00 23.48 459 LYS A N 1
ATOM 3656 C CA . LYS A 1 459 ? -10.244 20.849 -30.432 1.00 23.48 459 LYS A CA 1
ATOM 3657 C C . LYS A 1 459 ? -10.518 22.354 -30.582 1.00 23.48 459 LYS A C 1
ATOM 3659 O O . LYS A 1 459 ? -11.192 22.731 -31.533 1.00 23.48 459 LYS A O 1
ATOM 3664 N N . CYS A 1 460 ? -9.795 23.165 -29.807 1.00 22.14 460 CYS A N 1
ATOM 3665 C CA . CYS A 1 460 ? -9.140 24.381 -30.295 1.00 22.14 460 CYS A CA 1
ATOM 3666 C C . CYS A 1 460 ? -7.719 24.444 -29.721 1.00 22.14 460 CYS A C 1
ATOM 3668 O O . CYS A 1 460 ? -7.503 24.419 -28.512 1.00 22.14 460 CYS A O 1
ATOM 3670 N N . SER A 1 461 ? -6.765 24.447 -30.642 1.00 25.11 461 SER A N 1
ATOM 3671 C CA . SER A 1 461 ? -5.398 24.929 -30.501 1.00 25.11 461 SER A CA 1
ATOM 3672 C C . SER A 1 461 ? -5.382 26.404 -30.108 1.00 25.11 461 SER A C 1
ATOM 3674 O O . SER A 1 461 ? -6.180 27.147 -30.663 1.00 25.11 461 SER A O 1
ATOM 3676 N N . ASP A 1 462 ? -4.435 26.819 -29.263 1.00 22.91 462 ASP A N 1
ATOM 3677 C CA . ASP A 1 462 ? -3.622 28.006 -29.545 1.00 22.91 462 ASP A CA 1
ATOM 3678 C C . ASP A 1 462 ? -2.332 28.034 -28.714 1.00 22.91 462 ASP A C 1
ATOM 3680 O O . ASP A 1 462 ? -2.290 27.699 -27.529 1.00 22.91 462 ASP A O 1
ATOM 3684 N N . PHE A 1 463 ? -1.261 28.387 -29.422 1.00 24.98 463 PHE A N 1
ATOM 3685 C CA . PHE A 1 463 ? 0.086 28.678 -28.950 1.00 24.98 463 PHE A CA 1
ATOM 3686 C C . PHE A 1 463 ? 0.103 29.966 -28.115 1.00 24.98 463 PHE A C 1
ATOM 3688 O O . PHE A 1 463 ? -0.559 30.939 -28.465 1.00 24.98 463 PHE A O 1
ATOM 3695 N N . GLY A 1 464 ? 0.952 30.024 -27.085 1.00 21.84 464 GLY A N 1
ATOM 3696 C CA . GLY A 1 464 ? 1.240 31.286 -26.401 1.00 21.84 464 GLY A CA 1
ATOM 3697 C C . GLY A 1 464 ? 2.146 31.156 -25.180 1.00 21.84 464 GLY A C 1
ATOM 3698 O O . GLY A 1 464 ? 1.661 31.020 -24.068 1.00 21.84 464 GLY A O 1
ATOM 3699 N N . ASN A 1 465 ? 3.457 31.236 -25.421 1.00 26.25 465 ASN A N 1
ATOM 3700 C CA . ASN A 1 465 ? 4.513 31.694 -24.511 1.00 26.25 465 ASN A CA 1
ATOM 3701 C C . ASN A 1 465 ? 4.515 31.205 -23.051 1.00 26.25 465 ASN A C 1
ATOM 3703 O O . ASN A 1 465 ? 3.988 31.849 -22.147 1.00 26.25 465 ASN A O 1
ATOM 3707 N N . SER A 1 466 ? 5.348 30.197 -22.792 1.00 24.47 466 SER A N 1
ATOM 3708 C CA . SER A 1 466 ? 6.173 30.199 -21.584 1.00 24.47 466 SER A CA 1
ATOM 3709 C C . SER A 1 466 ? 7.564 29.680 -21.931 1.00 24.47 466 SER A C 1
ATOM 3711 O O . SER A 1 466 ? 7.744 28.498 -22.227 1.00 24.47 466 SER A O 1
ATOM 3713 N N . GLU A 1 467 ? 8.542 30.581 -21.917 1.00 25.12 467 GLU A N 1
ATOM 3714 C CA . GLU A 1 467 ? 9.964 30.260 -21.910 1.00 25.12 467 GLU A CA 1
ATOM 3715 C C . GLU A 1 467 ? 10.266 29.336 -20.719 1.00 25.12 467 GLU A C 1
ATOM 3717 O O . GLU A 1 467 ? 10.408 29.771 -19.578 1.00 25.12 467 GLU A O 1
ATOM 3722 N N . CYS A 1 468 ? 10.353 28.029 -20.966 1.00 22.64 468 CYS A N 1
ATOM 3723 C CA . CYS A 1 468 ? 10.938 27.100 -20.010 1.00 22.64 468 CYS A CA 1
ATOM 3724 C C . CYS A 1 468 ? 12.448 27.063 -20.233 1.00 22.64 468 CYS A C 1
ATOM 3726 O O . CYS A 1 468 ? 12.968 26.307 -21.053 1.00 22.64 468 CYS A O 1
ATOM 3728 N N . SER A 1 469 ? 13.161 27.871 -19.451 1.00 25.52 469 SER A N 1
ATOM 3729 C CA . SER A 1 469 ? 14.589 27.716 -19.206 1.00 25.52 469 SER A CA 1
ATOM 3730 C C . SER A 1 469 ? 14.860 26.338 -18.578 1.00 25.52 469 SER A C 1
ATOM 3732 O O . SER A 1 469 ? 14.760 26.163 -17.363 1.00 25.52 469 SER A O 1
ATOM 3734 N N . ILE A 1 470 ? 15.206 25.343 -19.394 1.00 27.38 470 ILE A N 1
ATOM 3735 C CA . ILE A 1 470 ? 15.701 24.034 -18.940 1.00 27.38 470 ILE A CA 1
ATOM 3736 C C . ILE A 1 470 ? 17.173 23.925 -19.339 1.00 27.38 470 ILE A C 1
ATOM 3738 O O . ILE A 1 470 ? 17.542 23.209 -20.258 1.00 27.38 470 ILE A O 1
ATOM 3742 N N . PHE A 1 471 ? 18.031 24.652 -18.625 1.00 27.42 471 PHE A N 1
ATOM 3743 C CA . PHE A 1 471 ? 19.459 24.345 -18.530 1.00 27.42 471 PHE A CA 1
ATOM 3744 C C . PHE A 1 471 ? 19.931 24.620 -17.102 1.00 27.42 471 PHE A C 1
ATOM 3746 O O . PHE A 1 471 ? 20.611 25.591 -16.796 1.00 27.42 471 PHE A O 1
ATOM 3753 N N . GLY A 1 472 ? 19.550 23.723 -16.195 1.00 27.11 472 GLY A N 1
ATOM 3754 C CA . GLY A 1 472 ? 20.175 23.590 -14.885 1.00 27.11 472 GLY A CA 1
ATOM 3755 C C . GLY A 1 472 ? 21.422 22.713 -14.970 1.00 27.11 472 GLY A C 1
ATOM 3756 O O . GLY A 1 472 ? 21.444 21.632 -14.391 1.00 27.11 472 GLY A O 1
ATOM 3757 N N . ILE A 1 473 ? 22.448 23.149 -15.704 1.00 25.22 473 ILE A N 1
ATOM 3758 C CA . ILE A 1 473 ? 23.806 22.607 -15.577 1.00 25.22 473 ILE A CA 1
ATOM 3759 C C . ILE A 1 473 ? 24.696 23.773 -15.156 1.00 25.22 473 ILE A C 1
ATOM 3761 O O . ILE A 1 473 ? 25.037 24.635 -15.960 1.00 25.22 473 ILE A O 1
ATOM 3765 N N . LYS A 1 474 ? 25.064 23.810 -13.869 1.00 23.48 474 LYS A N 1
ATOM 3766 C CA . LYS A 1 474 ? 26.206 24.603 -13.407 1.00 23.48 474 LYS A CA 1
ATOM 3767 C C . LYS A 1 474 ? 27.463 23.966 -13.991 1.00 23.48 474 LYS A C 1
ATOM 3769 O O . LYS A 1 474 ? 27.991 23.006 -13.436 1.00 23.48 474 LYS A O 1
ATOM 3774 N N . THR A 1 475 ? 27.928 24.489 -15.116 1.00 24.95 475 THR A N 1
ATOM 3775 C CA . THR A 1 475 ? 29.264 24.193 -15.625 1.00 24.95 475 THR A CA 1
ATOM 3776 C C . THR A 1 475 ? 30.247 25.016 -14.801 1.00 24.95 475 THR A C 1
ATOM 3778 O O . THR A 1 475 ? 30.417 26.212 -15.024 1.00 24.95 475 THR A O 1
ATOM 3781 N N . THR A 1 476 ? 30.858 24.400 -13.792 1.00 25.64 476 THR A N 1
ATOM 3782 C CA . THR A 1 476 ? 32.024 24.974 -13.116 1.00 25.64 476 THR A CA 1
ATOM 3783 C C . THR A 1 476 ? 33.161 25.022 -14.134 1.00 25.64 476 THR A C 1
ATOM 3785 O O . THR A 1 476 ? 33.724 23.992 -14.496 1.00 25.64 476 THR A O 1
ATOM 3788 N N . VAL A 1 477 ? 33.447 26.219 -14.644 1.00 25.48 477 VAL A N 1
ATOM 3789 C CA . VAL A 1 477 ? 34.576 26.502 -15.532 1.00 25.48 477 VAL A CA 1
ATOM 3790 C C . VAL A 1 477 ? 35.865 26.388 -14.719 1.00 25.48 477 VAL A C 1
ATOM 3792 O O . VAL A 1 477 ? 36.118 27.186 -13.821 1.00 25.48 477 VAL A O 1
ATOM 3795 N N . LEU A 1 478 ? 36.679 25.387 -15.038 1.00 27.53 478 LEU A N 1
ATOM 3796 C CA . LEU A 1 478 ? 38.068 25.260 -14.608 1.00 27.53 478 LEU A CA 1
ATOM 3797 C C . LEU A 1 478 ? 38.854 24.759 -15.818 1.00 27.53 478 LEU A C 1
ATOM 3799 O O . LEU A 1 478 ? 38.710 23.599 -16.169 1.00 27.53 478 LEU A O 1
ATOM 3803 N N . PHE A 1 479 ? 39.582 25.664 -16.475 1.00 24.42 479 PHE A N 1
ATOM 3804 C CA . PHE A 1 479 ? 40.842 25.498 -17.227 1.00 24.42 479 PHE A CA 1
ATOM 3805 C C . PHE A 1 479 ? 41.081 26.844 -17.936 1.00 24.42 479 PHE A C 1
ATOM 3807 O O . PHE A 1 479 ? 40.386 27.199 -18.878 1.00 24.42 479 PHE A O 1
ATOM 3814 N N . ALA A 1 480 ? 41.797 27.751 -17.276 1.00 26.55 480 ALA A N 1
ATOM 3815 C CA . ALA A 1 480 ? 43.243 27.945 -17.406 1.00 26.55 480 ALA A CA 1
ATOM 3816 C C . ALA A 1 480 ? 43.580 28.908 -18.554 1.00 26.55 480 ALA A C 1
ATOM 3818 O O . ALA A 1 480 ? 43.672 28.540 -19.720 1.00 26.55 480 ALA A O 1
ATOM 3819 N N . SER A 1 481 ? 43.785 30.160 -18.149 1.00 27.97 481 SER A N 1
ATOM 3820 C CA . SER A 1 481 ? 44.571 31.166 -18.844 1.00 27.97 481 SER A CA 1
ATOM 3821 C C . SER A 1 481 ? 45.988 30.647 -19.100 1.00 27.97 481 SER A C 1
ATOM 3823 O O . SER A 1 481 ? 46.770 30.480 -18.164 1.00 27.97 481 SER A O 1
ATOM 3825 N N . ALA A 1 482 ? 46.323 30.423 -20.361 1.00 29.59 482 ALA A N 1
ATOM 3826 C CA . ALA A 1 482 ? 47.686 30.488 -20.863 1.00 29.59 482 ALA A CA 1
ATOM 3827 C C . ALA A 1 482 ? 47.602 30.790 -22.362 1.00 29.59 482 ALA A C 1
ATOM 3829 O O . ALA A 1 482 ? 46.794 30.176 -23.054 1.00 29.59 482 ALA A O 1
ATOM 3830 N N . VAL A 1 483 ? 48.462 31.701 -22.821 1.00 28.72 483 VAL A N 1
ATOM 3831 C CA . VAL A 1 483 ? 48.557 32.321 -24.158 1.00 28.72 483 VAL A CA 1
ATOM 3832 C C . VAL A 1 483 ? 47.943 33.724 -24.206 1.00 28.72 483 VAL A C 1
ATOM 3834 O O . VAL A 1 483 ? 46.877 33.967 -24.767 1.00 28.72 483 VAL A O 1
ATOM 3837 N N . GLN A 1 484 ? 48.692 34.651 -23.612 1.00 29.72 484 GLN A N 1
ATOM 3838 C CA . GLN A 1 484 ? 49.125 35.862 -24.299 1.00 29.72 484 GLN A CA 1
ATOM 3839 C C . GLN A 1 484 ? 50.645 35.935 -24.173 1.00 29.72 484 GLN A C 1
ATOM 3841 O O . GLN A 1 484 ? 51.137 35.544 -23.086 1.00 29.72 484 GLN A O 1
#

Solvent-accessible surface area (backbone atoms only — not comparable to full-atom values): 29194 Å² total; per-residue (Å²): 53,46,37,35,27,30,53,77,65,54,54,60,77,57,82,43,63,58,85,76,48,90,49,65,68,62,37,61,51,41,75,78,39,40,88,76,29,56,65,63,46,33,30,53,22,26,27,44,52,37,48,52,71,75,39,36,71,53,37,75,29,33,53,36,38,37,37,39,43,37,26,78,38,100,54,34,32,43,38,36,41,38,33,38,30,42,62,58,82,77,50,70,70,44,72,35,45,74,47,35,32,74,64,88,64,39,78,66,44,49,25,48,73,89,38,75,52,57,66,64,50,72,67,58,52,36,50,54,48,43,66,70,47,39,70,48,41,54,52,53,17,64,77,64,79,45,56,53,68,58,48,32,47,50,51,56,71,67,24,71,40,50,76,42,30,40,52,42,58,51,80,81,55,62,90,53,65,66,44,46,39,38,37,36,29,46,49,58,61,37,78,78,41,72,52,84,83,50,64,91,87,48,68,54,45,33,36,38,34,40,39,59,46,52,54,83,27,42,72,24,41,31,40,40,36,38,34,38,24,91,87,30,32,33,50,70,47,75,59,66,68,88,85,40,56,47,79,49,87,57,97,45,61,34,39,40,38,36,42,36,50,36,90,74,40,71,43,72,38,43,31,46,33,35,47,36,72,42,67,72,58,51,50,51,53,51,49,55,51,52,55,47,51,53,52,45,51,50,49,51,50,52,54,57,43,54,77,76,43,93,71,61,66,70,60,53,52,52,48,46,56,54,49,52,53,48,42,53,53,47,50,57,55,39,62,62,41,60,80,49,59,75,50,37,40,61,44,44,53,50,48,53,53,50,42,55,52,47,53,50,47,46,52,50,57,52,54,57,50,59,60,54,55,62,64,56,67,73,72,65,79,82,78,82,84,89,86,90,82,84,89,86,89,81,87,87,86,87,86,88,88,89,84,89,82,90,87,88,84,84,84,89,89,85,84,85,89,84,89,84,90,82,90,86,86,86,84,90,79,91,82,84,86,90,87,88,88,90,89,84,91,86,91,88,82,90,80,92,81,90,76,90,84,84,89,78,87,80,90,80,88,81,89,81,87,76,90,75,86,84,74,92,67,89,76,82,88,82,84,80,95,79,88,131

Foldseek 3Di:
DEWEFEWFAWQDWAFDDLVPQPDPLVSVCCVVPVVLQVLLNCQQGGVSVSQCVQQVQQLQQFAAKEWEWEDQAPFKTKIKIKTKGFPCLPPDFFWGWDGFGQDDFAPKFKDKQNHTWDKDDPLVVLVVQLVSSDPSLVVVCVVVVHDSSVSSSVSQVRGRTHIIITGDDSVVCPPDRIMMMMIITMIGTDDTDDDPPDDPLALFYKYKYKYKDWRSHLFHKYKYKAFAHPQKFKDKDKPDDPPQKDWDDDPDRRMTMMIGGNVRGTDMIMITMIIGHDPVLSCLLSVLLVLLVVLLVVLVVVVVCVVPHDDDPVVLVVSLVSLVVSLVSLVVNLVVCVVNCPRCVRSSVVSVVSSVSSVVSNVVSVVSVVVVVVVVVVPPPPPDDDDDDDDDDDDDDDDDDDDDDDDDDDDDDDDDDDDDDDDDDDDDDDDDDDDDDDDDDDDDDDDDDDDDDDDDDDDDDDDDDDPDPPDPDPPPDDDDDDDD